Protein AF-A0AAX4P850-F1 (afdb_monomer)

InterPro domains:
  IPR021883 Protein LOW PSII ACCUMULATION 1-like [PF11998] (156-232)

Mean predicted aligned error: 17.25 Å

Sequence (412 aa):
MNLATSRPVRRVLGRAGRVSCRRARPAARKDGASADSASLANLDTMQPRERVVLGTELVQGGKAKEGVRVLEPLVGGDGGVKLSKEEAGAANYNLACAYSQLGQFDKAGDPLTRAVNDYGVKYSVMMKDADLEPFRMSVEFDDVANGLKGGISSDEQYAKLRVEAKSPFRTFRLFALSGLDAGAGIGLLIILSRLASAIKGGPGAPELGESLRNLGINATAVAVLTFFLVRDLRDQRSKLKEVEEEEDLGKLQVDLGGNRLAPMSRLRQQYRPVILLGDEAYLKKCIKAASSRKKELQAKGILLIPVQDKKGLNFKRTEALGETKGFNSPGAKSEDAIQGEQRWVVQPREIQEWMAWLEGQKEESQALRYSETAYVQVQLDGTVRSKGPGQPSWKDLLTLPDRETFRSKVTG

Structure (mmCIF, N/CA/C/O backbone):
data_AF-A0AAX4P850-F1
#
_entry.id   AF-A0AA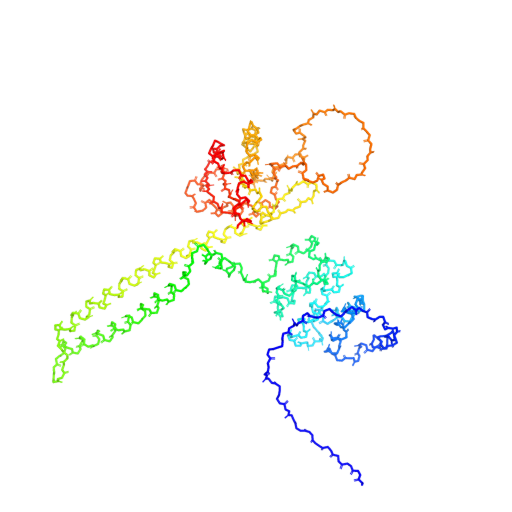X4P850-F1
#
loop_
_atom_site.group_PDB
_atom_site.id
_atom_site.type_symbol
_atom_site.label_atom_id
_atom_site.label_alt_id
_atom_site.label_comp_id
_atom_site.label_asym_id
_atom_site.label_entity_id
_atom_site.label_seq_id
_atom_site.pdbx_PDB_ins_code
_atom_site.Cartn_x
_atom_site.Cartn_y
_atom_site.Cartn_z
_atom_site.occupancy
_atom_site.B_iso_or_equiv
_atom_site.auth_seq_id
_atom_site.auth_comp_id
_atom_site.auth_asym_id
_atom_site.auth_atom_id
_atom_site.pdbx_PDB_model_num
ATOM 1 N N . MET A 1 1 ? 61.032 -18.221 40.222 1.00 29.95 1 MET A N 1
ATOM 2 C CA . MET A 1 1 ? 60.886 -16.813 40.642 1.00 29.95 1 MET A CA 1
ATOM 3 C C . MET A 1 1 ? 60.074 -16.068 39.589 1.00 29.95 1 MET A C 1
ATOM 5 O O . MET A 1 1 ? 60.454 -16.085 38.432 1.00 29.95 1 MET A O 1
ATOM 9 N N . ASN A 1 2 ? 58.922 -15.559 40.026 1.00 28.02 2 ASN A N 1
ATOM 10 C CA . ASN A 1 2 ? 58.067 -14.458 39.557 1.00 28.02 2 ASN A CA 1
ATOM 11 C C . ASN A 1 2 ? 58.275 -13.681 38.228 1.00 28.02 2 ASN A C 1
ATOM 13 O O . ASN A 1 2 ? 59.384 -13.272 37.908 1.00 28.02 2 ASN A O 1
ATOM 17 N N . LEU A 1 3 ? 57.095 -13.291 37.686 1.00 27.33 3 LEU A N 1
ATOM 18 C CA . LEU A 1 3 ? 56.713 -12.104 36.872 1.00 27.33 3 LEU A CA 1
ATOM 19 C C . LEU A 1 3 ? 57.111 -12.088 35.378 1.00 27.33 3 LEU A C 1
ATOM 21 O O . LEU A 1 3 ? 58.183 -12.538 35.022 1.00 27.33 3 LEU A O 1
ATOM 25 N N . ALA A 1 4 ? 56.381 -11.496 34.425 1.00 28.77 4 ALA A N 1
ATOM 26 C CA . ALA A 1 4 ? 54.989 -11.070 34.250 1.00 28.77 4 ALA A CA 1
ATOM 27 C C . ALA A 1 4 ? 54.840 -10.527 32.803 1.00 28.77 4 ALA A C 1
ATOM 29 O O . ALA A 1 4 ? 55.672 -9.761 32.338 1.00 28.77 4 ALA A O 1
ATOM 30 N N . THR A 1 5 ? 53.737 -10.899 32.145 1.00 30.22 5 THR A N 1
ATOM 31 C CA . THR A 1 5 ? 52.882 -10.079 31.250 1.00 30.22 5 THR A CA 1
ATOM 32 C C . THR A 1 5 ? 53.420 -9.403 29.975 1.00 30.22 5 THR A C 1
ATOM 34 O O . THR A 1 5 ? 54.146 -8.420 30.025 1.00 30.22 5 THR A O 1
ATOM 37 N N . SER A 1 6 ? 52.825 -9.782 28.834 1.00 25.94 6 SER A N 1
ATOM 38 C CA . SER A 1 6 ? 52.298 -8.861 27.807 1.00 25.94 6 SER A CA 1
ATOM 39 C C . SER A 1 6 ? 51.378 -9.635 26.845 1.00 25.94 6 SER A C 1
ATOM 41 O O . SER A 1 6 ? 51.786 -10.634 26.255 1.00 25.94 6 SER A O 1
ATOM 43 N N . ARG A 1 7 ? 50.112 -9.211 26.714 1.00 24.89 7 ARG A N 1
ATOM 44 C CA . ARG A 1 7 ? 49.162 -9.684 25.689 1.00 24.89 7 ARG A CA 1
ATOM 45 C C . ARG A 1 7 ? 49.118 -8.662 24.551 1.00 24.89 7 ARG A C 1
ATOM 47 O O . ARG A 1 7 ? 48.906 -7.488 24.852 1.00 24.89 7 ARG A O 1
ATOM 54 N N . PRO A 1 8 ? 49.143 -9.081 23.274 1.00 27.22 8 PRO A N 1
ATOM 55 C CA . PRO A 1 8 ? 48.676 -8.244 22.186 1.00 27.22 8 PRO A CA 1
ATOM 56 C C . PRO A 1 8 ? 47.279 -8.651 21.693 1.00 27.22 8 PRO A C 1
ATOM 58 O O . PRO A 1 8 ? 46.878 -9.816 21.662 1.00 27.22 8 PRO A O 1
ATOM 61 N N . VAL A 1 9 ? 46.569 -7.602 21.297 1.00 29.52 9 VAL A N 1
ATOM 62 C CA . VAL A 1 9 ? 45.294 -7.495 20.588 1.00 29.52 9 VAL A CA 1
ATOM 63 C C . VAL A 1 9 ? 45.102 -8.567 19.503 1.00 29.52 9 VAL A C 1
ATOM 65 O O . VAL A 1 9 ? 45.945 -8.730 18.621 1.00 29.52 9 VAL A O 1
ATOM 68 N N . ARG A 1 10 ? 43.935 -9.229 19.487 1.00 27.52 10 ARG A N 1
ATOM 69 C CA . ARG A 1 10 ? 43.435 -9.947 18.303 1.00 27.52 10 ARG A CA 1
ATOM 70 C C . ARG A 1 10 ? 42.038 -9.475 17.909 1.00 27.52 10 ARG A C 1
ATOM 72 O O . ARG A 1 10 ? 41.086 -9.580 18.674 1.00 27.52 10 ARG A O 1
ATOM 79 N N . ARG A 1 11 ? 41.994 -8.984 16.667 1.00 25.14 11 ARG A N 1
ATOM 80 C CA . ARG A 1 11 ? 40.852 -8.766 15.771 1.00 25.14 11 ARG A CA 1
ATOM 81 C C . ARG A 1 11 ? 39.645 -9.654 16.079 1.00 25.14 11 ARG A C 1
ATOM 83 O O . ARG A 1 11 ? 39.738 -10.876 15.994 1.00 25.14 11 ARG A O 1
ATOM 90 N N . VAL A 1 12 ? 38.495 -9.015 16.252 1.00 28.12 12 VAL A N 1
ATOM 91 C CA . VAL A 1 12 ? 37.182 -9.614 16.019 1.00 28.12 12 VAL A CA 1
ATOM 92 C C . VAL A 1 12 ? 36.590 -8.890 14.822 1.00 28.12 12 VAL A C 1
ATOM 94 O O . VAL A 1 12 ? 36.350 -7.695 14.906 1.00 28.12 12 VAL A O 1
ATOM 97 N N . LEU A 1 13 ? 36.399 -9.598 13.712 1.00 28.62 13 LEU A N 1
ATOM 98 C CA . LEU A 1 13 ? 35.350 -9.319 12.730 1.00 28.62 13 LEU A CA 1
ATOM 99 C C . LEU A 1 13 ? 35.256 -10.525 11.797 1.00 28.62 13 LEU A C 1
ATOM 101 O O . LEU A 1 13 ? 36.163 -10.803 11.016 1.00 28.62 13 LEU A O 1
ATOM 105 N N . GLY A 1 14 ? 34.157 -11.264 11.927 1.00 23.44 14 GLY A N 1
ATOM 106 C CA . GLY A 1 14 ? 33.853 -12.384 11.050 1.00 23.44 14 GLY A CA 1
ATOM 107 C C . GLY A 1 14 ? 32.933 -13.418 11.681 1.00 23.44 14 GLY A C 1
ATOM 108 O O . GLY A 1 14 ? 33.394 -14.502 12.012 1.00 23.44 14 GLY A O 1
ATOM 109 N N . ARG A 1 15 ? 31.640 -13.099 11.819 1.00 25.30 15 ARG A N 1
ATOM 110 C CA . ARG A 1 15 ? 30.514 -13.935 11.352 1.00 25.30 15 ARG A CA 1
ATOM 111 C C . ARG A 1 15 ? 29.198 -13.504 11.985 1.00 25.30 15 ARG A C 1
ATOM 113 O O . ARG A 1 15 ? 29.076 -13.377 13.196 1.00 25.30 15 ARG A O 1
ATOM 120 N N . ALA A 1 16 ? 28.209 -13.383 11.109 1.00 34.47 16 ALA A N 1
ATOM 121 C CA . ALA A 1 16 ? 26.790 -13.362 11.402 1.00 34.47 16 ALA A CA 1
ATOM 122 C C . ALA A 1 16 ? 26.405 -14.427 12.448 1.00 34.47 16 ALA A C 1
ATOM 124 O O . ALA A 1 16 ? 26.492 -15.629 12.190 1.00 34.47 16 ALA A O 1
ATOM 125 N N . GLY A 1 17 ? 25.967 -13.969 13.620 1.00 25.38 17 GLY A N 1
ATOM 126 C CA . GLY A 1 17 ? 25.393 -14.793 14.676 1.00 25.38 17 GLY A CA 1
ATOM 127 C C . GLY A 1 17 ? 23.874 -14.721 14.628 1.00 25.38 17 GLY A C 1
ATOM 128 O O . GLY A 1 17 ? 23.279 -13.680 14.882 1.00 25.38 17 GLY A O 1
ATOM 129 N N . ARG A 1 18 ? 23.251 -15.845 14.275 1.00 27.64 18 ARG A N 1
ATOM 130 C CA . ARG A 1 18 ? 21.813 -16.096 14.387 1.00 27.64 18 ARG A CA 1
ATOM 131 C C . ARG A 1 18 ? 21.351 -15.834 15.824 1.00 27.64 18 ARG A C 1
ATOM 133 O O . ARG A 1 18 ? 21.833 -16.498 16.737 1.00 27.64 18 ARG A O 1
ATOM 140 N N . VAL A 1 19 ? 20.351 -14.977 16.009 1.00 29.42 19 VAL A N 1
ATOM 141 C CA . VAL A 1 19 ? 19.518 -15.003 17.220 1.00 29.42 19 VAL A CA 1
ATOM 142 C C . VAL A 1 19 ? 18.624 -16.239 17.097 1.00 29.42 19 VAL A C 1
ATOM 144 O O . VAL A 1 19 ? 17.586 -16.227 16.440 1.00 29.42 19 VAL A O 1
ATOM 147 N N . SER A 1 20 ? 19.121 -17.364 17.609 1.00 27.33 20 SER A N 1
ATOM 148 C CA . SER A 1 20 ? 18.407 -18.636 17.652 1.00 27.33 20 SER A CA 1
ATOM 149 C C . SER A 1 20 ? 17.579 -18.700 18.927 1.00 27.33 20 SER A C 1
ATOM 151 O O . SER A 1 20 ? 18.133 -18.741 20.022 1.00 27.33 20 SER A O 1
ATOM 153 N N . CYS A 1 21 ? 16.262 -18.820 18.767 1.00 35.12 21 CYS A N 1
ATOM 154 C CA . CYS A 1 21 ? 15.368 -19.346 19.790 1.00 35.12 21 CYS A CA 1
ATOM 155 C C . CYS A 1 21 ? 15.898 -20.688 20.319 1.00 35.12 21 CYS A C 1
ATOM 157 O O . CYS A 1 21 ? 16.003 -21.659 19.567 1.00 35.12 21 CYS A O 1
ATOM 159 N N . ARG A 1 22 ? 16.168 -20.769 21.622 1.00 26.34 22 ARG A N 1
ATOM 160 C CA . ARG A 1 22 ? 16.018 -22.004 22.397 1.00 26.34 22 ARG A CA 1
ATOM 161 C C . ARG A 1 22 ? 15.378 -21.648 23.732 1.00 26.34 22 ARG A C 1
ATOM 163 O O . ARG A 1 22 ? 16.025 -21.090 24.606 1.00 26.34 22 ARG A O 1
ATOM 170 N N . ARG A 1 23 ? 14.098 -22.004 23.871 1.00 31.73 23 ARG A N 1
ATOM 171 C CA . ARG A 1 23 ? 13.430 -22.128 25.169 1.00 31.73 23 ARG A CA 1
ATOM 172 C C . ARG A 1 23 ? 14.154 -23.210 25.970 1.00 31.73 23 ARG A C 1
ATOM 174 O O . ARG A 1 23 ? 14.119 -24.375 25.579 1.00 31.73 23 ARG A O 1
ATOM 181 N N . ALA A 1 24 ? 14.759 -22.840 27.091 1.00 27.23 24 ALA A N 1
ATOM 182 C CA . ALA A 1 24 ? 14.956 -23.760 28.201 1.00 27.23 24 ALA A CA 1
ATOM 183 C C . ALA A 1 24 ? 13.794 -23.541 29.181 1.00 27.23 24 ALA A C 1
ATOM 185 O O . ALA A 1 24 ? 13.518 -22.411 29.574 1.00 27.23 24 ALA A O 1
ATOM 186 N N . ARG A 1 25 ? 13.078 -24.615 29.540 1.00 30.91 25 ARG A N 1
ATOM 187 C CA . ARG A 1 25 ? 12.146 -24.605 30.681 1.00 30.91 25 ARG A CA 1
ATOM 188 C C . ARG A 1 25 ? 12.918 -24.198 31.947 1.00 30.91 25 ARG A C 1
ATOM 190 O O . ARG A 1 25 ? 14.066 -24.626 32.081 1.00 30.91 25 ARG A O 1
ATOM 197 N N . PRO A 1 26 ? 12.323 -23.446 32.888 1.00 35.62 26 PRO A N 1
ATOM 198 C CA . PRO A 1 26 ? 13.034 -23.055 34.091 1.00 35.62 26 PRO A CA 1
ATOM 199 C C . PRO A 1 26 ? 13.189 -24.276 35.001 1.00 35.62 26 PRO A C 1
ATOM 201 O O . PRO A 1 26 ? 12.217 -24.801 35.542 1.00 35.62 26 PRO A O 1
ATOM 204 N N . ALA A 1 27 ? 14.429 -24.730 35.178 1.00 29.36 27 ALA A N 1
ATOM 205 C CA . ALA A 1 27 ? 14.802 -25.416 36.402 1.00 29.36 27 ALA A CA 1
ATOM 206 C C . ALA A 1 27 ? 14.870 -24.342 37.493 1.00 29.36 27 ALA A C 1
ATOM 208 O O . ALA A 1 27 ? 15.622 -23.376 37.366 1.00 29.36 27 ALA A O 1
ATOM 209 N N . ALA A 1 28 ? 14.052 -24.481 38.534 1.00 39.22 28 ALA A N 1
ATOM 210 C CA . ALA A 1 28 ? 14.063 -23.590 39.683 1.00 39.22 28 ALA A CA 1
ATOM 211 C C . ALA A 1 28 ? 15.449 -23.619 40.356 1.00 39.22 28 ALA A C 1
ATOM 213 O O . ALA A 1 28 ? 15.757 -24.534 41.116 1.00 39.22 28 ALA A O 1
ATOM 214 N N . ARG A 1 29 ? 16.294 -22.621 40.070 1.00 34.19 29 ARG A N 1
ATOM 215 C CA . ARG A 1 29 ? 17.498 -22.322 40.854 1.00 34.19 29 ARG A CA 1
ATOM 216 C C . ARG A 1 29 ? 17.131 -21.280 41.904 1.00 34.19 29 ARG A C 1
ATOM 218 O O . ARG A 1 29 ? 16.816 -20.144 41.569 1.00 34.19 29 ARG A O 1
ATOM 225 N N . LYS A 1 30 ? 17.164 -21.686 43.174 1.00 39.75 30 LYS A N 1
ATOM 226 C CA . LYS A 1 30 ? 16.876 -20.844 44.346 1.00 39.75 30 LYS A CA 1
ATOM 227 C C . LYS A 1 30 ? 18.068 -19.985 44.810 1.00 39.75 30 LYS A C 1
ATOM 229 O O . LYS A 1 30 ? 17.925 -19.263 45.787 1.00 39.75 30 LYS A O 1
ATOM 234 N N . ASP A 1 31 ? 19.188 -19.981 44.086 1.00 39.38 31 ASP A N 1
ATOM 235 C CA . ASP A 1 31 ? 20.448 -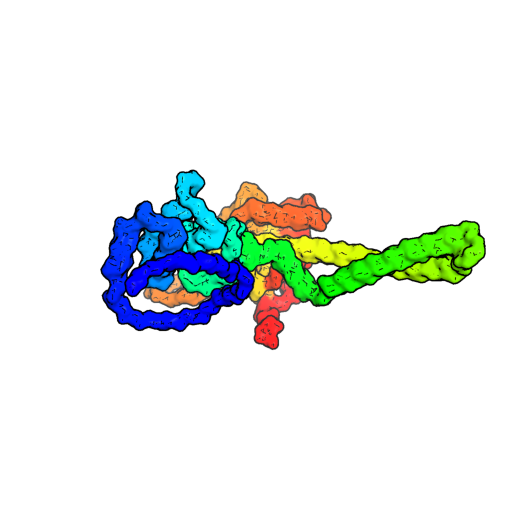19.395 44.578 1.00 39.38 31 ASP A CA 1
ATOM 236 C C . ASP A 1 31 ? 20.763 -17.976 44.046 1.00 39.38 31 ASP A C 1
ATOM 238 O O . ASP A 1 31 ? 21.817 -17.424 44.347 1.00 39.38 31 ASP A O 1
ATOM 242 N N . GLY A 1 32 ? 19.874 -17.352 43.260 1.00 44.59 32 GLY A N 1
ATOM 243 C CA . GLY A 1 32 ? 20.149 -16.066 42.585 1.00 44.59 32 GLY A CA 1
ATOM 244 C C . GLY A 1 32 ? 19.850 -14.790 43.388 1.00 44.59 32 GLY A C 1
ATOM 245 O O . GLY A 1 32 ? 20.360 -13.723 43.063 1.00 44.59 32 GLY A O 1
ATOM 246 N N . ALA A 1 33 ? 19.052 -14.870 44.458 1.00 48.62 33 ALA A N 1
ATOM 247 C CA . ALA A 1 33 ? 18.532 -13.673 45.133 1.00 48.62 33 ALA A CA 1
ATOM 248 C C . ALA A 1 33 ? 19.620 -12.791 45.781 1.00 48.62 33 ALA A C 1
ATOM 250 O O . ALA A 1 33 ? 19.453 -11.578 45.846 1.00 48.62 33 ALA A O 1
ATOM 251 N N . SER A 1 34 ? 20.736 -13.385 46.223 1.00 55.50 34 SER A N 1
ATOM 252 C CA . SER A 1 34 ? 21.831 -12.672 46.900 1.00 55.50 34 SER A CA 1
ATOM 253 C C . SER A 1 34 ? 22.760 -11.909 45.949 1.00 55.50 34 SER A C 1
ATOM 255 O O . SER A 1 34 ? 23.352 -10.909 46.358 1.00 55.50 34 SER A O 1
ATOM 257 N N . ALA A 1 35 ? 22.942 -12.388 44.716 1.00 59.53 35 ALA A N 1
ATOM 258 C CA . ALA A 1 35 ? 23.846 -11.767 43.747 1.00 59.53 35 ALA A CA 1
ATOM 259 C C . ALA A 1 35 ? 23.175 -10.562 43.073 1.00 59.53 35 ALA A C 1
ATOM 261 O O . ALA A 1 35 ? 23.774 -9.489 42.969 1.00 59.53 35 ALA A O 1
ATOM 262 N N . ASP A 1 36 ? 21.894 -10.706 42.729 1.00 64.75 36 ASP A N 1
ATOM 263 C CA . ASP A 1 36 ? 21.111 -9.649 42.091 1.00 64.75 36 ASP A CA 1
ATOM 264 C C . ASP A 1 36 ? 20.945 -8.446 43.031 1.00 64.75 36 ASP A C 1
ATOM 266 O O . ASP A 1 36 ? 21.170 -7.308 42.623 1.00 64.75 36 ASP A O 1
ATOM 270 N N . SER A 1 37 ? 20.686 -8.672 44.326 1.00 66.31 37 SER A N 1
ATOM 271 C CA . SER A 1 37 ? 20.587 -7.593 45.320 1.00 66.31 37 SER A CA 1
ATOM 272 C C . SER A 1 37 ? 21.892 -6.811 45.509 1.00 66.31 37 SER A C 1
ATOM 274 O O . SER A 1 37 ? 21.857 -5.595 45.689 1.00 66.31 37 SER A O 1
ATOM 276 N N . ALA A 1 38 ? 23.046 -7.486 45.445 1.00 67.12 38 ALA A N 1
ATOM 277 C CA . ALA A 1 38 ? 24.359 -6.844 45.553 1.00 67.12 38 ALA A CA 1
ATOM 278 C C . ALA A 1 38 ? 24.724 -6.056 44.280 1.00 67.12 38 ALA A C 1
ATOM 280 O O . ALA A 1 38 ? 25.358 -5.002 44.363 1.00 67.12 38 ALA A O 1
ATOM 281 N N . SER A 1 39 ? 24.293 -6.542 43.110 1.00 72.56 39 SER A N 1
ATOM 282 C CA . SER A 1 39 ? 24.472 -5.855 41.826 1.00 72.56 39 SER A CA 1
ATOM 283 C C . SER A 1 39 ? 23.597 -4.596 41.714 1.00 72.56 39 SER A C 1
ATOM 285 O O . SER A 1 39 ? 24.084 -3.535 41.331 1.00 72.56 39 SER A O 1
ATOM 287 N N . LEU A 1 40 ? 22.338 -4.667 42.166 1.00 76.25 40 LEU A N 1
ATOM 288 C CA . LEU A 1 40 ? 21.396 -3.543 42.194 1.00 76.25 40 LEU A CA 1
ATOM 289 C C . LEU A 1 40 ? 21.793 -2.445 43.195 1.00 76.25 40 LEU A C 1
ATOM 291 O O . LEU A 1 40 ? 21.393 -1.294 43.030 1.00 76.25 40 LEU A O 1
ATOM 295 N N . ALA A 1 41 ? 22.574 -2.784 44.225 1.00 77.12 41 ALA A N 1
ATOM 296 C CA . ALA A 1 41 ? 23.100 -1.826 45.197 1.00 77.12 41 ALA A CA 1
ATOM 297 C C . ALA A 1 41 ? 24.290 -1.000 44.666 1.00 77.12 41 ALA A C 1
ATOM 299 O O . ALA A 1 41 ? 24.596 0.041 45.237 1.00 77.12 41 ALA A O 1
ATOM 300 N N . ASN A 1 42 ? 24.940 -1.432 43.576 1.00 79.50 42 ASN A N 1
ATOM 301 C CA . ASN A 1 42 ? 26.153 -0.812 43.023 1.00 79.50 42 ASN A CA 1
ATOM 302 C C . ASN A 1 42 ? 25.955 -0.224 41.611 1.00 79.50 42 ASN A C 1
ATOM 304 O O . ASN A 1 42 ? 26.913 -0.078 40.856 1.00 79.50 42 ASN A O 1
ATOM 308 N N . LEU A 1 43 ? 24.725 0.128 41.226 1.00 79.56 43 LEU A N 1
ATOM 309 C CA . LEU A 1 43 ? 24.423 0.599 39.864 1.00 79.56 43 LEU A CA 1
ATOM 310 C C . LEU A 1 43 ? 25.182 1.874 39.460 1.00 79.56 43 LEU A C 1
ATOM 312 O O . LEU A 1 43 ? 25.492 2.041 38.281 1.00 79.56 43 LEU A O 1
ATOM 316 N N . ASP A 1 44 ? 25.501 2.744 40.419 1.00 74.62 44 ASP A N 1
ATOM 317 C CA . ASP A 1 44 ? 26.169 4.028 40.163 1.00 74.62 44 ASP A CA 1
ATOM 318 C C . ASP A 1 44 ? 27.663 3.879 39.837 1.00 74.62 44 ASP A C 1
ATOM 320 O O . ASP A 1 44 ? 28.257 4.771 39.232 1.00 74.62 44 ASP A O 1
ATOM 324 N N . THR A 1 45 ? 28.280 2.750 40.202 1.00 79.88 45 THR A N 1
ATOM 325 C CA . THR A 1 45 ? 29.699 2.460 39.928 1.00 79.88 45 THR A CA 1
ATOM 326 C C . THR A 1 45 ? 29.900 1.545 38.718 1.00 79.88 45 THR A C 1
ATOM 328 O O . THR A 1 45 ? 31.028 1.394 38.243 1.00 79.88 45 THR A O 1
ATOM 331 N N . MET A 1 46 ? 28.820 0.959 38.188 1.00 83.31 46 MET A N 1
ATOM 332 C CA . MET A 1 46 ? 28.855 0.061 37.032 1.00 83.31 46 MET A CA 1
ATOM 333 C C . MET A 1 46 ? 29.005 0.806 35.711 1.00 83.31 46 MET A C 1
ATOM 335 O O . MET A 1 46 ? 28.415 1.866 35.486 1.00 83.31 46 MET A O 1
ATOM 339 N N . GLN A 1 47 ? 29.732 0.188 34.778 1.00 86.06 47 GLN A N 1
ATOM 340 C CA . GLN A 1 47 ? 29.826 0.724 33.427 1.00 86.06 47 GLN A CA 1
ATOM 341 C C . GLN A 1 47 ? 28.465 0.639 32.713 1.00 86.06 47 GLN A C 1
ATOM 343 O O . GLN A 1 47 ? 27.725 -0.331 32.899 1.00 86.06 47 GLN A O 1
ATOM 348 N N . PRO A 1 48 ? 28.135 1.594 31.826 1.00 85.12 48 PRO A N 1
ATOM 349 C CA . PRO A 1 48 ? 26.871 1.602 31.085 1.00 85.12 48 PRO A CA 1
ATOM 350 C C . PRO A 1 48 ? 26.536 0.278 30.398 1.00 85.12 48 PRO A C 1
ATOM 352 O O . PRO A 1 48 ? 25.418 -0.219 30.496 1.00 85.12 48 PRO A O 1
ATOM 355 N N . ARG A 1 49 ? 27.536 -0.335 29.760 1.00 86.56 49 ARG A N 1
ATOM 356 C CA . ARG A 1 49 ? 27.415 -1.636 29.101 1.00 86.56 49 ARG A CA 1
ATOM 357 C C . ARG A 1 49 ? 27.005 -2.748 30.064 1.00 86.56 49 ARG A C 1
ATOM 359 O O . ARG A 1 49 ? 26.156 -3.566 29.727 1.00 86.56 49 ARG A O 1
ATOM 366 N N . GLU A 1 50 ? 27.602 -2.780 31.251 1.00 89.25 50 GLU A N 1
ATOM 367 C CA . GLU A 1 50 ? 27.309 -3.787 32.278 1.00 89.25 50 GLU A CA 1
ATOM 368 C C . GLU A 1 50 ? 25.879 -3.629 32.789 1.00 89.25 50 GLU A C 1
ATOM 370 O O . GLU A 1 50 ? 25.172 -4.618 32.951 1.00 89.25 50 GLU A O 1
ATOM 375 N N . ARG A 1 51 ? 25.410 -2.385 32.927 1.00 91.00 51 ARG A N 1
ATOM 376 C CA . ARG A 1 51 ? 24.018 -2.094 33.278 1.00 91.00 51 ARG A CA 1
ATOM 377 C C . ARG A 1 51 ? 23.035 -2.549 32.196 1.00 91.00 51 ARG A C 1
ATOM 379 O O . ARG A 1 51 ? 21.993 -3.100 32.536 1.00 91.00 51 ARG A O 1
ATOM 386 N N . VAL A 1 52 ? 23.354 -2.377 30.908 1.00 91.62 52 VAL A N 1
ATOM 387 C CA . VAL A 1 52 ? 22.510 -2.896 29.810 1.00 91.62 52 VAL A CA 1
ATOM 388 C C . VAL A 1 52 ? 22.411 -4.421 29.868 1.00 91.62 52 VAL A C 1
ATOM 390 O O . VAL A 1 52 ? 21.316 -4.968 29.731 1.00 91.62 52 VAL A O 1
ATOM 393 N N . VAL A 1 53 ? 23.531 -5.114 30.097 1.00 93.50 53 VAL A N 1
ATOM 394 C CA . VAL A 1 53 ? 23.552 -6.581 30.222 1.00 93.50 53 VAL A CA 1
ATOM 395 C C . VAL A 1 53 ? 22.743 -7.033 31.438 1.00 93.50 53 VAL A C 1
ATOM 397 O O . VAL A 1 53 ? 21.836 -7.844 31.278 1.00 93.50 53 VAL A O 1
ATOM 400 N N . LEU A 1 54 ? 22.987 -6.444 32.612 1.00 93.12 54 LEU A N 1
ATOM 401 C CA . LEU A 1 54 ? 22.249 -6.749 33.840 1.00 93.12 54 LEU A CA 1
ATOM 402 C C . LEU A 1 54 ? 20.742 -6.530 33.660 1.00 93.12 54 LEU A C 1
ATOM 404 O O . LEU A 1 54 ? 19.939 -7.404 33.968 1.00 93.12 54 LEU A O 1
ATOM 408 N N . GLY A 1 55 ? 20.346 -5.380 33.109 1.00 92.56 55 GLY A N 1
ATOM 409 C CA . GLY A 1 55 ? 18.945 -5.085 32.827 1.00 92.56 55 GLY A CA 1
ATOM 410 C C . GLY A 1 55 ? 18.315 -6.100 31.872 1.00 92.56 55 GLY A C 1
ATOM 411 O O . GLY A 1 55 ? 17.193 -6.541 32.095 1.00 92.56 55 GLY A O 1
ATOM 412 N N . THR A 1 56 ? 19.054 -6.532 30.848 1.00 92.56 56 THR A N 1
ATOM 413 C CA . THR A 1 56 ? 18.604 -7.567 29.904 1.00 92.56 56 THR A CA 1
ATOM 414 C C . THR A 1 56 ? 18.374 -8.909 30.600 1.00 92.56 56 THR A C 1
ATOM 416 O O . THR A 1 56 ? 17.334 -9.534 30.395 1.00 92.56 56 THR A O 1
ATOM 419 N N . GLU A 1 57 ? 19.312 -9.341 31.443 1.00 93.56 57 GLU A N 1
ATOM 420 C CA . GLU A 1 57 ? 19.208 -10.596 32.197 1.00 93.56 57 GLU A CA 1
ATOM 421 C C . GLU A 1 57 ? 18.028 -10.575 33.176 1.00 93.56 57 GLU A C 1
ATOM 423 O O . GLU A 1 57 ? 17.283 -11.552 33.264 1.00 93.56 57 GLU A O 1
ATOM 428 N N . LEU A 1 58 ? 17.797 -9.446 33.852 1.00 93.25 58 LEU A N 1
ATOM 429 C CA . LEU A 1 58 ? 16.662 -9.268 34.760 1.00 93.25 58 LEU A CA 1
ATOM 430 C C . LEU A 1 58 ? 15.318 -9.378 34.028 1.00 93.25 58 LEU A C 1
ATOM 432 O O . LEU A 1 58 ? 14.417 -10.067 34.509 1.00 93.25 58 LEU A O 1
ATOM 436 N N . VAL A 1 59 ? 15.182 -8.751 32.854 1.00 92.75 59 VAL A N 1
ATOM 437 C CA . VAL A 1 59 ? 13.951 -8.818 32.043 1.00 92.75 59 VAL A CA 1
ATOM 438 C C . VAL A 1 59 ? 13.703 -10.239 31.534 1.00 92.75 59 VAL A C 1
ATOM 440 O O . VAL A 1 59 ? 12.605 -10.768 31.703 1.00 92.75 59 VAL A O 1
ATOM 443 N N . GLN A 1 60 ? 14.731 -10.906 31.004 1.00 90.00 60 GLN A N 1
ATOM 444 C CA . GLN A 1 60 ? 14.626 -12.302 30.554 1.00 90.00 60 GLN A CA 1
ATOM 445 C C . GLN A 1 60 ? 14.346 -13.275 31.709 1.00 90.00 60 GLN A C 1
ATOM 447 O O . GLN A 1 60 ? 13.691 -14.301 31.522 1.00 90.00 60 GLN A O 1
ATOM 452 N N . GLY A 1 61 ? 14.819 -12.951 32.913 1.00 88.56 61 GLY A N 1
ATOM 453 C CA . GLY A 1 61 ? 14.542 -13.684 34.146 1.00 88.56 61 GLY A CA 1
ATOM 454 C C . GLY A 1 61 ? 13.149 -13.435 34.737 1.00 88.56 61 GLY A C 1
ATOM 455 O O . GLY A 1 61 ? 12.847 -13.981 35.797 1.00 88.56 61 GLY A O 1
ATOM 456 N N . GLY A 1 62 ? 12.307 -12.614 34.095 1.00 87.62 62 GLY A N 1
ATOM 457 C CA . GLY A 1 62 ? 10.960 -12.269 34.565 1.00 87.62 62 GLY A CA 1
ATOM 458 C C . GLY A 1 62 ? 10.930 -11.233 35.695 1.00 87.62 62 GLY A C 1
ATOM 459 O O . GLY A 1 62 ? 9.879 -10.981 36.285 1.00 87.62 62 GLY A O 1
ATOM 460 N N . LYS A 1 63 ? 12.065 -10.600 36.010 1.00 92.81 63 LYS A N 1
ATOM 461 C CA . LYS A 1 63 ? 12.184 -9.538 37.018 1.00 92.81 63 LYS A CA 1
ATOM 462 C C . LYS A 1 63 ? 12.019 -8.158 36.384 1.00 92.81 63 LYS A C 1
ATOM 464 O O . LYS A 1 63 ? 12.849 -7.266 36.556 1.00 92.81 63 LYS A O 1
ATOM 469 N N . ALA A 1 64 ? 10.914 -7.966 35.666 1.00 92.69 64 ALA A N 1
ATOM 470 C CA . ALA A 1 64 ? 10.652 -6.770 34.865 1.00 92.69 64 ALA A CA 1
ATOM 471 C C . ALA A 1 64 ? 10.812 -5.450 35.645 1.00 92.69 64 ALA A C 1
ATOM 473 O O . ALA A 1 64 ? 11.407 -4.504 35.140 1.00 92.69 64 ALA A O 1
ATOM 474 N N . LYS A 1 65 ? 10.351 -5.396 36.906 1.00 95.00 65 LYS A N 1
ATOM 475 C CA . LYS A 1 65 ? 10.470 -4.195 37.761 1.00 95.00 65 LYS A CA 1
ATOM 476 C C . LYS A 1 65 ? 11.923 -3.799 38.028 1.00 95.00 65 LYS A C 1
ATOM 478 O O . LYS A 1 65 ? 12.252 -2.617 38.011 1.00 95.00 65 LYS A O 1
ATOM 483 N N . GLU A 1 66 ? 12.783 -4.782 38.286 1.00 93.44 66 GLU A N 1
ATOM 484 C CA . GLU A 1 66 ? 14.214 -4.552 38.506 1.00 93.44 66 GLU A CA 1
ATOM 485 C C . GLU A 1 66 ? 14.891 -4.159 37.187 1.00 93.44 66 GLU A C 1
ATOM 487 O O . GLU A 1 66 ? 15.679 -3.218 37.162 1.00 93.44 66 GLU A O 1
ATOM 492 N N . GLY A 1 67 ? 14.501 -4.798 36.078 1.00 93.25 67 GLY A N 1
ATOM 493 C CA . GLY A 1 67 ? 14.952 -4.442 34.731 1.00 93.25 67 GLY A CA 1
ATOM 494 C C . GLY A 1 67 ? 14.664 -2.983 34.361 1.00 93.25 67 GLY A C 1
ATOM 495 O O . GLY A 1 67 ? 15.578 -2.278 33.936 1.00 93.25 67 GLY A O 1
ATOM 496 N N . VAL A 1 68 ? 13.436 -2.496 34.593 1.00 94.00 68 VAL A N 1
ATOM 497 C CA . VAL A 1 68 ? 13.066 -1.081 34.373 1.00 94.00 68 VAL A CA 1
ATOM 498 C C . VAL A 1 68 ? 13.969 -0.151 35.181 1.00 94.00 68 VAL A C 1
ATOM 500 O O . VAL A 1 68 ? 14.542 0.778 34.616 1.00 94.00 68 VAL A O 1
ATOM 503 N N . ARG A 1 69 ? 14.177 -0.437 36.475 1.00 92.12 69 ARG A N 1
ATOM 504 C CA . ARG A 1 69 ? 15.028 0.381 37.359 1.00 92.12 69 ARG A CA 1
ATOM 505 C C . ARG A 1 69 ? 16.461 0.523 36.833 1.00 92.12 69 ARG A C 1
ATOM 507 O O . ARG A 1 69 ? 17.086 1.562 37.035 1.00 92.12 69 ARG A O 1
ATOM 514 N N . VAL A 1 70 ? 16.989 -0.512 36.179 1.00 91.25 70 VAL A N 1
ATOM 515 C CA . VAL A 1 70 ? 18.347 -0.505 35.619 1.00 91.25 70 VAL A CA 1
ATOM 516 C C . VAL A 1 70 ? 18.405 0.204 34.263 1.00 91.25 70 VAL A C 1
ATOM 518 O O . VAL A 1 70 ? 19.339 0.981 34.034 1.00 91.25 70 VAL A O 1
ATOM 521 N N . LEU A 1 71 ? 17.431 -0.062 33.383 1.00 92.31 71 LEU A N 1
ATOM 522 C CA . LEU A 1 71 ? 17.438 0.338 31.971 1.00 92.31 71 LEU A CA 1
ATOM 523 C C . LEU A 1 71 ? 16.861 1.734 31.708 1.00 92.31 71 LEU A C 1
ATOM 525 O O . LEU A 1 71 ? 17.383 2.439 30.850 1.00 92.31 71 LEU A O 1
ATOM 529 N N . GLU A 1 72 ? 15.818 2.157 32.424 1.00 91.12 72 GLU A N 1
ATOM 530 C CA . GLU A 1 72 ? 15.148 3.446 32.189 1.00 91.12 72 GLU A CA 1
ATOM 531 C C . GLU A 1 72 ? 16.113 4.650 32.256 1.00 91.12 72 GLU A C 1
ATOM 533 O O . GLU A 1 72 ? 16.120 5.452 31.314 1.00 91.12 72 GLU A O 1
ATOM 538 N N . PRO A 1 73 ? 17.027 4.746 33.247 1.00 89.00 73 PRO A N 1
ATOM 539 C CA . PRO A 1 73 ? 17.985 5.851 33.310 1.00 89.00 73 PRO A CA 1
ATOM 540 C C . PRO A 1 73 ? 19.017 5.853 32.172 1.00 89.00 73 PRO A C 1
ATOM 542 O O . PRO A 1 73 ? 19.707 6.847 31.976 1.00 89.00 73 PRO A O 1
ATOM 545 N N . LEU A 1 74 ? 19.170 4.739 31.445 1.00 87.00 74 LEU A N 1
ATOM 546 C CA . LEU A 1 74 ? 20.094 4.631 30.310 1.00 87.00 74 LEU A CA 1
ATOM 547 C C . LEU A 1 74 ? 19.467 5.109 28.994 1.00 87.00 74 LEU A C 1
ATOM 549 O O . LEU A 1 74 ? 20.176 5.307 28.011 1.00 87.00 74 LEU A O 1
ATOM 553 N N . VAL A 1 75 ? 18.140 5.235 28.967 1.00 83.50 75 VAL A N 1
ATOM 554 C CA . VAL A 1 75 ? 17.340 5.421 27.755 1.00 83.50 75 VAL A CA 1
ATOM 555 C C . VAL A 1 75 ? 16.658 6.800 27.734 1.00 83.50 75 VAL A C 1
ATOM 557 O O . VAL A 1 75 ? 16.346 7.308 26.658 1.00 83.50 75 VAL A O 1
ATOM 560 N N . GLY A 1 76 ? 16.435 7.444 28.883 1.00 60.94 76 GLY A N 1
ATOM 561 C CA . GLY A 1 76 ? 15.772 8.751 28.986 1.00 60.94 76 GLY A CA 1
ATOM 562 C C . GLY A 1 76 ? 16.718 9.961 28.969 1.00 60.94 76 GLY A C 1
ATOM 563 O O . GLY A 1 76 ? 17.176 10.383 30.022 1.00 60.94 76 GLY A O 1
ATOM 564 N N . GLY A 1 77 ? 16.919 10.573 27.799 1.00 54.88 77 GLY A N 1
ATOM 565 C CA . GLY A 1 77 ? 17.289 11.992 27.679 1.00 54.88 77 GLY A CA 1
ATOM 566 C C . GLY A 1 77 ? 18.781 12.331 27.550 1.00 54.88 77 GLY A C 1
ATOM 567 O O . GLY A 1 77 ? 19.641 11.814 28.260 1.00 54.88 77 GLY A O 1
ATOM 568 N N . ASP A 1 78 ? 19.060 13.245 26.621 1.00 50.56 78 ASP A N 1
ATOM 569 C CA . ASP A 1 78 ? 20.365 13.814 26.284 1.00 50.56 78 ASP A CA 1
ATOM 570 C C . ASP A 1 78 ? 21.105 14.366 27.517 1.00 50.56 78 ASP A C 1
ATOM 572 O O . ASP A 1 78 ? 20.737 15.417 28.039 1.00 50.56 78 ASP A O 1
ATOM 576 N N . GLY A 1 79 ? 22.174 13.701 27.982 1.00 50.91 79 GLY A N 1
ATOM 577 C CA . GLY A 1 79 ? 23.055 14.340 28.972 1.00 50.91 79 GLY A CA 1
ATOM 578 C C . GLY A 1 79 ? 23.935 13.515 29.911 1.00 50.91 79 GLY A C 1
ATOM 579 O O . GLY A 1 79 ? 24.473 14.120 30.832 1.00 50.91 79 GLY A O 1
ATOM 580 N N . GLY A 1 80 ? 24.152 12.202 29.748 1.00 52.91 80 GLY A N 1
ATOM 581 C CA . GLY A 1 80 ? 25.039 11.518 30.713 1.00 52.91 80 GLY A CA 1
ATOM 582 C C . GLY A 1 80 ? 25.774 10.265 30.260 1.00 52.91 80 GLY A C 1
ATOM 583 O O . GLY A 1 80 ? 26.948 10.101 30.583 1.00 52.91 80 GLY A O 1
ATOM 584 N N . VAL A 1 81 ? 25.130 9.377 29.504 1.00 66.25 81 VAL A N 1
ATOM 585 C CA . VAL A 1 81 ? 25.688 8.044 29.245 1.00 66.25 81 VAL A CA 1
ATOM 586 C C . VAL A 1 81 ? 25.785 7.773 27.747 1.00 66.25 81 VAL A C 1
ATOM 588 O O . VAL A 1 81 ? 24.782 7.616 27.058 1.00 66.25 81 VAL A O 1
ATOM 591 N N . LYS A 1 82 ? 27.016 7.708 27.226 1.00 74.50 82 LYS A N 1
ATOM 592 C CA . LYS A 1 82 ? 27.271 7.418 25.810 1.00 74.50 82 LYS A CA 1
ATOM 593 C C . LYS A 1 82 ? 27.228 5.909 25.565 1.00 74.50 82 LYS A C 1
ATOM 595 O O . LYS A 1 82 ? 28.231 5.224 25.747 1.00 74.50 82 LYS A O 1
ATOM 600 N N . LEU A 1 83 ? 26.070 5.408 25.147 1.00 83.06 83 LEU A N 1
ATOM 601 C CA . LEU A 1 83 ? 25.910 4.037 24.663 1.00 83.06 83 LEU A CA 1
ATOM 602 C C . LEU A 1 83 ? 26.298 3.931 23.184 1.00 83.06 83 LEU A C 1
ATOM 604 O O . LEU A 1 83 ? 26.089 4.858 22.396 1.00 83.06 83 LEU A O 1
ATOM 608 N N . SER A 1 84 ? 26.840 2.783 22.786 1.00 86.81 84 SER A N 1
ATOM 609 C CA . SER A 1 84 ? 26.925 2.427 21.369 1.00 86.81 84 SER A CA 1
ATOM 610 C C . SER A 1 84 ? 25.527 2.213 20.778 1.00 86.81 84 SER A C 1
ATOM 612 O O . SER A 1 84 ? 24.558 1.971 21.497 1.00 86.81 84 SER A O 1
ATOM 614 N N . LYS A 1 85 ? 25.416 2.253 19.444 1.00 83.56 85 LYS A N 1
ATOM 615 C CA . LYS A 1 85 ? 24.146 2.013 18.738 1.00 83.56 85 LYS A CA 1
ATOM 616 C C . LYS A 1 85 ? 23.511 0.668 19.122 1.00 83.56 85 LYS A C 1
ATOM 618 O O . LYS A 1 85 ? 22.298 0.585 19.276 1.00 83.56 85 LYS A O 1
ATOM 623 N N . GLU A 1 86 ? 24.333 -0.367 19.294 1.00 83.88 86 GLU A N 1
ATOM 624 C CA . GLU A 1 86 ? 23.882 -1.709 19.677 1.00 83.88 86 GLU A CA 1
ATOM 625 C C . GLU A 1 86 ? 23.386 -1.752 21.128 1.00 83.88 86 GLU A C 1
ATOM 627 O O . GLU A 1 86 ? 22.318 -2.299 21.395 1.00 83.88 86 GLU A O 1
ATOM 632 N N . GLU A 1 87 ? 24.118 -1.133 22.058 1.00 89.25 87 GLU A N 1
ATOM 633 C CA . GLU A 1 87 ? 23.731 -1.065 23.473 1.00 89.25 87 GLU A CA 1
ATOM 634 C C . GLU A 1 87 ? 22.469 -0.225 23.674 1.00 89.25 87 GLU A C 1
ATOM 636 O O . GLU A 1 87 ? 21.586 -0.624 24.428 1.00 89.25 87 GLU A O 1
ATOM 641 N N . ALA A 1 88 ? 22.349 0.901 22.968 1.00 89.31 88 ALA A N 1
ATOM 642 C CA . ALA A 1 88 ? 21.155 1.735 22.992 1.00 89.31 88 ALA A CA 1
ATOM 643 C C . ALA A 1 88 ? 19.943 0.986 22.420 1.00 89.31 88 ALA A C 1
ATOM 645 O O . ALA A 1 88 ? 18.865 1.033 23.012 1.00 89.31 88 ALA A O 1
ATOM 646 N N . GLY A 1 89 ? 20.127 0.242 21.323 1.00 88.88 89 GLY A N 1
ATOM 647 C CA . GLY A 1 89 ? 19.087 -0.613 20.754 1.00 88.88 89 GLY A CA 1
ATOM 648 C C . GLY A 1 89 ? 18.631 -1.704 21.721 1.00 88.88 89 GLY A C 1
ATOM 649 O O . GLY A 1 89 ? 17.431 -1.861 21.936 1.00 88.88 89 GLY A O 1
ATOM 650 N N . ALA A 1 90 ? 19.572 -2.407 22.356 1.00 91.06 90 ALA A N 1
ATOM 651 C CA . ALA A 1 90 ? 19.267 -3.433 23.351 1.00 91.06 90 ALA A CA 1
ATOM 652 C C . ALA A 1 90 ? 18.567 -2.849 24.589 1.00 91.06 90 ALA A C 1
ATOM 654 O O . ALA A 1 90 ? 17.558 -3.392 25.032 1.00 91.06 90 ALA A O 1
ATOM 655 N N . ALA A 1 91 ? 19.055 -1.724 25.117 1.00 93.75 91 ALA A N 1
ATOM 656 C CA . ALA A 1 91 ? 18.477 -1.075 26.289 1.00 93.75 91 ALA A CA 1
ATOM 657 C C . ALA A 1 91 ? 17.037 -0.611 26.034 1.00 93.75 91 ALA A C 1
ATOM 659 O O . ALA A 1 91 ? 16.148 -0.924 26.820 1.00 93.75 91 ALA A O 1
ATOM 660 N N . ASN A 1 92 ? 16.795 0.075 24.912 1.00 93.69 92 ASN A N 1
ATOM 661 C CA . ASN A 1 92 ? 15.461 0.537 24.523 1.00 93.69 92 ASN A CA 1
ATOM 662 C C . ASN A 1 92 ? 14.495 -0.636 24.283 1.00 93.69 92 ASN A C 1
ATOM 664 O O . ASN A 1 92 ? 13.363 -0.612 24.765 1.00 93.69 92 ASN A O 1
ATOM 668 N N . TYR A 1 93 ? 14.943 -1.680 23.577 1.00 94.44 93 TYR A N 1
ATOM 669 C CA . TYR A 1 93 ? 14.107 -2.843 23.271 1.00 94.44 93 TYR A CA 1
ATOM 670 C C . TYR A 1 93 ? 13.730 -3.633 24.529 1.00 94.44 93 TYR A C 1
ATOM 672 O O . TYR A 1 93 ? 12.559 -3.943 24.746 1.00 94.44 93 TYR A O 1
ATOM 680 N N . ASN A 1 94 ? 14.707 -3.921 25.392 1.00 95.88 94 ASN A N 1
ATOM 681 C CA . ASN A 1 94 ? 14.464 -4.675 26.621 1.00 95.88 94 ASN A CA 1
ATOM 682 C C . ASN A 1 94 ? 13.671 -3.857 27.647 1.00 95.88 94 ASN A C 1
ATOM 684 O O . ASN A 1 94 ? 12.880 -4.431 28.392 1.00 95.88 94 ASN A O 1
ATOM 688 N N . LEU A 1 95 ? 13.808 -2.527 27.651 1.00 96.12 95 LEU A N 1
ATOM 689 C CA . LEU A 1 95 ? 12.958 -1.646 28.452 1.00 96.12 95 LEU A CA 1
ATOM 690 C C . LEU A 1 95 ? 11.491 -1.724 28.004 1.00 96.12 95 LEU A C 1
ATOM 692 O O . LEU A 1 95 ? 10.607 -1.866 28.846 1.00 96.12 95 LEU A O 1
ATOM 696 N N . ALA A 1 96 ? 11.225 -1.708 26.694 1.00 95.50 96 ALA A N 1
ATOM 697 C CA . ALA A 1 96 ? 9.873 -1.904 26.168 1.00 95.50 96 ALA A CA 1
ATOM 698 C C . ALA A 1 96 ? 9.297 -3.283 26.537 1.00 95.50 96 ALA A C 1
ATOM 700 O O . ALA A 1 96 ? 8.138 -3.380 26.940 1.00 95.50 96 ALA A O 1
ATOM 701 N N . CYS A 1 97 ? 10.111 -4.343 26.464 1.00 96.69 97 CYS A N 1
ATOM 702 C CA . CYS A 1 97 ? 9.717 -5.686 26.906 1.00 96.69 97 CYS A CA 1
ATOM 703 C C . CYS A 1 97 ? 9.352 -5.705 28.397 1.00 96.69 97 CYS A C 1
ATOM 705 O O . CYS A 1 97 ? 8.322 -6.260 28.775 1.00 96.69 97 CYS A O 1
ATOM 707 N N . ALA A 1 98 ? 10.146 -5.041 29.241 1.00 96.81 98 ALA A N 1
ATOM 708 C CA . ALA A 1 98 ? 9.876 -4.931 30.671 1.00 96.81 98 ALA A CA 1
ATOM 709 C C . ALA A 1 98 ? 8.554 -4.200 30.953 1.00 96.81 98 ALA A C 1
ATOM 711 O O . ALA A 1 98 ? 7.749 -4.667 31.758 1.00 96.81 98 ALA A O 1
ATOM 712 N N . TYR A 1 99 ? 8.293 -3.085 30.263 1.00 96.81 99 TYR A N 1
ATOM 713 C CA . TYR A 1 99 ? 7.031 -2.355 30.393 1.00 96.81 99 TYR A CA 1
ATOM 714 C C . TYR A 1 99 ? 5.823 -3.169 29.932 1.00 96.81 99 TYR A C 1
ATOM 716 O O . TYR A 1 99 ? 4.801 -3.186 30.620 1.00 96.81 99 TYR A O 1
ATOM 724 N N . SER A 1 100 ? 5.969 -3.916 28.838 1.00 94.94 100 SER A N 1
ATOM 725 C CA . SER A 1 100 ? 4.954 -4.855 28.359 1.00 94.94 100 SER A CA 1
ATOM 726 C C . SER A 1 100 ? 4.636 -5.940 29.396 1.00 94.94 100 SER A C 1
ATOM 728 O O . SER A 1 100 ? 3.469 -6.142 29.730 1.00 94.94 100 SER A O 1
ATOM 730 N N . GLN A 1 101 ? 5.654 -6.579 29.988 1.00 92.25 101 GLN A N 1
ATOM 731 C CA . GLN A 1 101 ? 5.474 -7.585 31.047 1.00 92.25 101 GLN A CA 1
ATOM 732 C C . GLN A 1 101 ? 4.780 -7.018 32.301 1.00 92.25 101 GLN A C 1
ATOM 734 O O . GLN A 1 101 ? 4.092 -7.750 33.013 1.00 92.25 101 GLN A O 1
ATOM 739 N N . LEU A 1 102 ? 4.952 -5.722 32.584 1.00 92.38 102 LEU A N 1
ATOM 740 C CA . LEU A 1 102 ? 4.323 -5.031 33.715 1.00 92.38 102 LEU A CA 1
ATOM 741 C C . LEU A 1 102 ? 2.919 -4.487 33.417 1.00 92.38 102 LEU A C 1
ATOM 743 O O . LEU A 1 102 ? 2.282 -3.969 34.334 1.00 92.38 102 LEU A O 1
ATOM 747 N N . GLY A 1 103 ? 2.446 -4.572 32.170 1.00 89.31 103 GLY A N 1
ATOM 748 C CA . GLY A 1 103 ? 1.184 -3.965 31.739 1.00 89.31 103 GLY A CA 1
ATOM 749 C C . GLY A 1 103 ? 1.213 -2.431 31.687 1.00 89.31 103 GLY A C 1
ATOM 750 O O . GLY A 1 103 ? 0.161 -1.802 31.696 1.00 89.31 103 GLY A O 1
ATOM 751 N N . GLN A 1 104 ? 2.401 -1.821 31.665 1.00 93.62 104 GLN A N 1
ATOM 752 C CA . GLN A 1 104 ? 2.595 -0.367 31.573 1.00 93.62 104 GLN A CA 1
ATOM 753 C C . GLN A 1 104 ? 2.748 0.044 30.103 1.00 93.62 104 GLN A C 1
ATOM 755 O O . GLN A 1 104 ? 3.827 0.425 29.647 1.00 93.62 104 GLN A O 1
ATOM 760 N N . PHE A 1 105 ? 1.677 -0.133 29.329 1.00 91.31 105 PHE A N 1
ATOM 761 C CA . PHE A 1 105 ? 1.690 0.040 27.871 1.00 91.31 105 PHE A CA 1
ATOM 762 C C . PHE A 1 105 ? 1.917 1.490 27.431 1.00 91.31 105 PHE A C 1
ATOM 764 O O . PHE A 1 105 ? 2.573 1.721 26.417 1.00 91.31 105 PHE A O 1
ATOM 771 N N . ASP A 1 106 ? 1.484 2.451 28.246 1.00 90.19 106 ASP A N 1
ATOM 772 C CA . ASP A 1 106 ? 1.729 3.886 28.082 1.00 90.19 106 ASP A CA 1
ATOM 773 C C . ASP A 1 106 ? 3.226 4.229 27.994 1.00 90.19 106 ASP A C 1
ATOM 775 O O . ASP A 1 106 ? 3.612 5.162 27.294 1.00 90.19 106 ASP A O 1
ATOM 779 N N . LYS A 1 107 ? 4.085 3.443 28.655 1.00 93.00 107 LYS A N 1
ATOM 780 C CA . LYS A 1 107 ? 5.542 3.653 28.683 1.00 93.00 107 LYS A CA 1
ATOM 781 C C . LYS A 1 107 ? 6.322 2.774 27.710 1.00 93.00 107 LYS A C 1
ATOM 783 O O . LYS A 1 107 ? 7.505 3.021 27.475 1.00 93.00 107 LYS A O 1
ATOM 788 N N . ALA A 1 108 ? 5.698 1.736 27.156 1.00 93.69 108 ALA A N 1
ATOM 789 C CA . ALA A 1 108 ? 6.371 0.778 26.280 1.00 93.69 108 ALA A CA 1
ATOM 790 C C . ALA A 1 108 ? 6.628 1.336 24.867 1.00 93.69 108 ALA A C 1
ATOM 792 O O . ALA A 1 108 ? 7.589 0.925 24.211 1.00 93.69 108 ALA A O 1
ATOM 793 N N . GLY A 1 109 ? 5.798 2.279 24.409 1.00 91.25 109 GLY A N 1
ATOM 794 C CA . GLY A 1 109 ? 5.803 2.774 23.032 1.00 91.25 109 GLY A CA 1
ATOM 795 C C . GLY A 1 109 ? 7.064 3.528 22.615 1.00 91.25 109 GLY A C 1
ATOM 796 O O . GLY A 1 109 ? 7.688 3.171 21.613 1.00 91.25 109 GLY A O 1
ATOM 797 N N . ASP A 1 110 ? 7.479 4.535 23.384 1.00 91.88 110 ASP A N 1
ATOM 798 C CA . ASP A 1 110 ? 8.626 5.383 23.023 1.00 91.88 110 ASP A CA 1
ATOM 799 C C . ASP A 1 110 ? 9.962 4.620 22.986 1.00 91.88 110 ASP A C 1
ATOM 801 O O . ASP A 1 110 ? 10.716 4.780 22.017 1.00 91.88 110 ASP A O 1
ATOM 805 N N . PRO A 1 111 ? 10.304 3.766 23.977 1.00 93.25 111 PRO A N 1
ATOM 806 C CA . PRO A 1 111 ? 11.505 2.941 23.895 1.00 93.25 111 PRO A CA 1
ATOM 807 C C . PRO A 1 111 ? 11.449 1.971 22.710 1.00 93.25 111 PRO A C 1
ATOM 809 O O . PRO A 1 111 ? 12.436 1.825 21.989 1.00 93.25 111 PRO A O 1
ATOM 812 N N . LEU A 1 112 ? 10.293 1.349 22.446 1.00 92.31 112 LEU A N 1
ATOM 813 C CA . LEU A 1 112 ? 10.163 0.416 21.327 1.00 92.31 112 LEU A CA 1
ATOM 814 C C . LEU A 1 112 ? 10.352 1.117 19.979 1.00 92.31 112 LEU A C 1
ATOM 816 O O . LEU A 1 112 ? 11.068 0.614 19.110 1.00 92.31 112 LEU A O 1
ATOM 820 N N . THR A 1 113 ? 9.773 2.309 19.836 1.00 89.69 113 THR A N 1
ATOM 821 C CA . THR A 1 113 ? 9.899 3.141 18.638 1.00 89.69 113 THR A CA 1
ATOM 822 C C . THR A 1 113 ? 11.350 3.497 18.362 1.00 89.69 113 THR A C 1
ATOM 824 O O . THR A 1 113 ? 11.828 3.281 17.249 1.00 89.69 113 THR A O 1
ATOM 827 N N . ARG A 1 114 ? 12.092 3.953 19.375 1.00 88.00 114 ARG A N 1
ATOM 828 C CA . ARG A 1 114 ? 13.516 4.291 19.231 1.00 88.00 114 ARG A CA 1
ATOM 829 C C . ARG A 1 114 ? 14.385 3.070 18.943 1.00 88.00 114 ARG A C 1
ATOM 831 O O . ARG A 1 114 ? 15.253 3.122 18.071 1.00 88.00 114 ARG A O 1
ATOM 838 N N . ALA A 1 115 ? 14.130 1.941 19.612 1.00 89.38 115 ALA A N 1
ATOM 839 C CA . ALA A 1 115 ? 14.829 0.681 19.343 1.00 89.38 115 ALA A CA 1
ATOM 840 C C . ALA A 1 115 ? 14.748 0.293 17.861 1.00 89.38 115 ALA A C 1
ATOM 842 O O . ALA A 1 115 ? 15.748 -0.078 17.240 1.00 89.38 115 ALA A O 1
ATOM 843 N N . VAL A 1 116 ? 13.552 0.403 17.293 1.00 85.31 116 VAL A N 1
ATOM 844 C CA . VAL A 1 116 ? 13.254 -0.011 15.925 1.00 85.31 116 VAL A CA 1
ATOM 845 C C . VAL A 1 116 ? 13.722 1.032 14.905 1.00 85.31 116 VAL A C 1
ATOM 847 O O . VAL A 1 116 ? 14.444 0.688 13.968 1.00 85.31 116 VAL A O 1
ATOM 850 N N . ASN A 1 117 ? 13.365 2.302 15.094 1.00 81.12 117 ASN A N 1
ATOM 851 C CA . ASN A 1 117 ? 13.597 3.362 14.111 1.00 81.12 117 ASN A CA 1
ATOM 852 C C . ASN A 1 117 ? 15.029 3.901 14.135 1.00 81.12 117 ASN A C 1
ATOM 854 O O . ASN A 1 117 ? 15.637 4.064 13.077 1.00 81.12 117 ASN A O 1
ATOM 858 N N . ASP A 1 118 ? 15.587 4.127 15.323 1.00 82.50 118 ASP A N 1
ATOM 859 C CA . ASP A 1 118 ? 16.858 4.846 15.470 1.00 82.50 118 ASP A CA 1
ATOM 860 C C . ASP A 1 118 ? 18.034 3.871 15.609 1.00 82.50 118 ASP A C 1
ATOM 862 O O . ASP A 1 118 ? 19.130 4.083 15.070 1.00 82.50 118 ASP A O 1
ATOM 866 N N . TYR A 1 119 ? 17.799 2.741 16.283 1.00 83.38 119 TYR A N 1
ATOM 867 C CA . TYR A 1 119 ? 18.840 1.762 16.602 1.00 83.38 119 TYR A CA 1
ATOM 868 C C . TYR A 1 119 ? 18.802 0.491 15.740 1.00 83.38 119 TYR A C 1
ATOM 870 O O . TYR A 1 119 ? 19.768 -0.272 15.744 1.00 83.38 119 TYR A O 1
ATOM 878 N N . GLY A 1 120 ? 17.779 0.319 14.895 1.00 74.56 120 GLY A N 1
ATOM 879 C CA . GLY A 1 120 ? 17.746 -0.706 13.846 1.00 74.56 120 GLY A CA 1
ATOM 880 C C . GLY A 1 120 ? 17.358 -2.108 14.320 1.00 74.56 120 GLY A C 1
ATOM 881 O O . GLY A 1 120 ? 17.728 -3.099 13.678 1.00 74.56 120 GLY A O 1
ATOM 882 N N . VAL A 1 121 ? 16.617 -2.219 15.425 1.00 80.88 121 VAL A N 1
ATOM 883 C CA . VAL A 1 121 ? 15.983 -3.482 15.815 1.00 80.88 121 VAL A CA 1
ATOM 884 C C . VAL A 1 121 ? 14.924 -3.859 14.776 1.00 80.88 121 VAL A C 1
ATOM 886 O O . VAL A 1 121 ? 14.104 -3.044 14.370 1.00 80.88 121 VAL A O 1
ATOM 889 N N . LYS A 1 122 ? 14.942 -5.114 14.315 1.00 78.31 122 LYS A N 1
ATOM 890 C CA . LYS A 1 122 ? 14.041 -5.584 13.253 1.00 78.31 122 LYS A CA 1
ATOM 891 C C . LYS A 1 122 ? 12.615 -5.773 13.773 1.00 78.31 122 LYS A C 1
ATOM 893 O O . LYS A 1 122 ? 12.402 -6.547 14.703 1.00 78.31 122 LYS A O 1
ATOM 898 N N . TYR A 1 123 ? 11.635 -5.240 13.054 1.00 75.69 123 TYR A N 1
ATOM 899 C CA . TYR A 1 123 ? 10.203 -5.426 13.308 1.00 75.69 123 TYR A CA 1
ATOM 900 C C . TYR A 1 123 ? 9.808 -6.902 13.416 1.00 75.69 123 TYR A C 1
ATOM 902 O O . TYR A 1 123 ? 9.027 -7.296 14.274 1.00 75.69 123 TYR A O 1
ATOM 910 N N . SER A 1 124 ? 10.403 -7.763 12.584 1.00 69.88 124 SER A N 1
ATOM 911 C CA . SER A 1 124 ? 10.145 -9.205 12.628 1.00 69.88 124 SER A CA 1
ATOM 912 C C . SER A 1 124 ? 10.527 -9.861 13.960 1.00 69.88 124 SER A C 1
ATOM 914 O O . SER A 1 124 ? 9.987 -10.916 14.282 1.00 69.88 124 SER A O 1
ATOM 916 N N . VAL A 1 125 ? 11.501 -9.296 14.685 1.00 78.69 125 VAL A N 1
ATOM 917 C CA . VAL A 1 125 ? 11.903 -9.762 16.022 1.00 78.69 125 VAL A CA 1
ATOM 918 C C . VAL A 1 125 ? 10.836 -9.336 17.023 1.00 78.69 125 VAL A C 1
ATOM 920 O O . VAL A 1 125 ? 10.257 -10.198 17.674 1.00 78.69 125 VAL A O 1
ATOM 923 N N . MET A 1 126 ? 10.474 -8.050 17.013 1.00 82.75 126 MET A N 1
ATOM 924 C CA . MET A 1 126 ? 9.408 -7.486 17.840 1.00 82.75 126 MET A CA 1
ATOM 925 C C . MET A 1 126 ? 8.079 -8.238 17.700 1.00 82.75 126 MET A C 1
ATOM 927 O O . MET A 1 126 ? 7.445 -8.526 18.705 1.00 82.75 126 MET A O 1
ATOM 931 N N . MET A 1 127 ? 7.646 -8.590 16.485 1.00 80.06 127 MET A N 1
ATOM 932 C CA . MET A 1 127 ? 6.359 -9.276 16.268 1.00 80.06 127 MET A CA 1
ATOM 933 C C . MET A 1 127 ? 6.320 -10.720 16.767 1.00 80.06 127 MET A C 1
ATOM 935 O O . MET A 1 127 ? 5.241 -11.267 16.976 1.00 80.06 127 MET A O 1
ATOM 939 N N . LYS A 1 128 ? 7.483 -11.358 16.921 1.00 81.19 128 LYS A N 1
ATOM 940 C CA . LYS A 1 128 ? 7.597 -12.758 17.356 1.00 81.19 128 LYS A CA 1
ATOM 941 C C . LYS A 1 128 ? 7.948 -12.892 18.833 1.00 81.19 128 LYS A C 1
ATOM 943 O O . LYS A 1 128 ? 7.968 -14.011 19.340 1.00 81.19 128 LYS A O 1
ATOM 948 N N . ASP A 1 129 ? 8.253 -11.783 19.495 1.00 83.25 129 ASP A N 1
ATOM 949 C CA . ASP A 1 129 ? 8.702 -11.784 20.878 1.00 83.25 129 ASP A CA 1
ATOM 950 C C . ASP A 1 129 ? 7.542 -12.063 21.839 1.00 83.25 129 ASP A C 1
ATOM 952 O O . ASP A 1 129 ? 6.493 -11.426 21.747 1.00 83.25 129 ASP A O 1
ATOM 956 N N . ALA A 1 130 ? 7.703 -13.012 22.756 1.00 84.44 130 ALA A N 1
ATOM 957 C CA . ALA A 1 130 ? 6.661 -13.334 23.728 1.00 84.44 130 ALA A CA 1
ATOM 958 C C . ALA A 1 130 ? 6.499 -12.217 24.770 1.00 84.44 130 ALA A C 1
ATOM 960 O O . ALA A 1 130 ? 5.385 -11.953 25.211 1.00 84.44 130 ALA A O 1
ATOM 961 N N . ASP A 1 131 ? 7.579 -11.507 25.106 1.00 88.06 131 ASP A N 1
ATOM 962 C CA . ASP A 1 131 ? 7.555 -10.482 26.155 1.00 88.06 131 ASP A CA 1
ATOM 963 C C . ASP A 1 131 ? 6.745 -9.247 25.742 1.00 88.06 131 ASP A C 1
ATOM 965 O O . ASP A 1 131 ? 6.161 -8.559 26.579 1.00 88.06 131 ASP A O 1
ATOM 969 N N . LEU A 1 132 ? 6.649 -9.001 24.435 1.00 92.19 132 LEU A N 1
ATOM 970 C CA . LEU A 1 132 ? 5.849 -7.929 23.846 1.00 92.19 132 LEU A CA 1
ATOM 971 C C . LEU A 1 132 ? 4.414 -8.352 23.509 1.00 92.19 132 LEU A C 1
ATOM 973 O O . LEU A 1 132 ? 3.646 -7.521 23.040 1.00 92.19 132 LEU A O 1
ATOM 977 N N . GLU A 1 133 ? 4.028 -9.615 23.716 1.00 87.56 133 GLU A N 1
ATOM 978 C CA . GLU A 1 133 ? 2.665 -10.075 23.416 1.00 87.56 133 GLU A CA 1
ATOM 979 C C . GLU A 1 133 ? 1.582 -9.269 24.152 1.00 87.56 133 GLU A C 1
ATOM 981 O O . GLU A 1 133 ? 0.657 -8.821 23.473 1.00 87.56 133 GLU A O 1
ATOM 986 N N . PRO A 1 134 ? 1.697 -8.992 25.470 1.00 83.25 134 PRO A N 1
ATOM 987 C CA . PRO A 1 134 ? 0.713 -8.170 26.171 1.00 83.25 134 PRO A CA 1
ATOM 988 C C . PRO A 1 134 ? 0.563 -6.778 25.551 1.00 83.25 134 PRO A C 1
ATOM 990 O O . PRO A 1 134 ? -0.559 -6.329 25.330 1.00 83.25 134 PRO A O 1
ATOM 993 N N . PHE A 1 135 ? 1.682 -6.131 25.206 1.00 89.62 135 PHE A N 1
ATOM 994 C CA . PHE A 1 135 ? 1.665 -4.821 24.564 1.00 89.62 135 PHE A CA 1
ATOM 995 C C . PHE A 1 135 ? 1.080 -4.876 23.152 1.00 89.62 135 PHE A C 1
ATOM 997 O O . PHE A 1 135 ? 0.224 -4.071 22.826 1.00 89.62 135 PHE A O 1
ATOM 1004 N N . ARG A 1 136 ? 1.432 -5.873 22.329 1.00 88.12 136 ARG A N 1
ATOM 1005 C CA . ARG A 1 136 ? 0.872 -6.024 20.969 1.00 88.12 136 ARG A CA 1
ATOM 1006 C C . ARG A 1 136 ? -0.645 -6.207 20.931 1.00 88.12 136 ARG A C 1
ATOM 1008 O O . ARG A 1 136 ? -1.255 -5.974 19.892 1.00 88.12 136 ARG A O 1
ATOM 1015 N N . MET A 1 137 ? -1.233 -6.677 22.026 1.00 79.88 137 MET A N 1
ATOM 1016 C CA . MET A 1 137 ? -2.677 -6.859 22.170 1.00 79.88 137 MET A CA 1
ATOM 1017 C C . MET A 1 137 ? -3.371 -5.637 22.789 1.00 79.88 137 MET A C 1
ATOM 1019 O O . MET A 1 137 ? -4.591 -5.657 22.961 1.00 79.88 137 MET A O 1
ATOM 1023 N N . SER A 1 138 ? -2.611 -4.597 23.137 1.00 78.81 138 SER A N 1
ATOM 1024 C CA . SER A 1 138 ? -3.111 -3.353 23.706 1.00 78.81 138 SER A CA 1
ATOM 1025 C C . SER A 1 138 ? -3.504 -2.353 22.612 1.00 78.81 138 SER A C 1
ATOM 1027 O O . SER A 1 138 ? -3.134 -2.498 21.447 1.00 78.81 138 SER A O 1
ATOM 1029 N N . VAL A 1 139 ? -4.286 -1.337 22.984 1.00 79.00 139 VAL A N 1
ATOM 1030 C CA . VAL A 1 139 ? -4.732 -0.289 22.047 1.00 79.00 139 VAL A CA 1
ATOM 1031 C C . VAL A 1 139 ? -3.579 0.660 21.717 1.00 79.00 139 VAL A C 1
ATOM 1033 O O . VAL A 1 139 ? -3.433 1.097 20.582 1.00 79.00 139 VAL A O 1
ATOM 1036 N N . GLU A 1 140 ? -2.713 0.922 22.693 1.00 80.00 140 GLU A N 1
ATOM 1037 C CA . GLU A 1 140 ? -1.536 1.786 22.583 1.00 80.00 140 GLU A CA 1
ATOM 1038 C C . GLU A 1 140 ? -0.533 1.278 21.534 1.00 80.00 140 GLU A C 1
ATOM 1040 O O . GLU A 1 140 ? 0.215 2.059 20.945 1.00 80.00 140 GLU A O 1
ATOM 1045 N N . PHE A 1 141 ? -0.516 -0.031 21.271 1.00 83.62 141 PHE A N 1
ATOM 1046 C CA . PHE A 1 141 ? 0.352 -0.594 20.246 1.00 83.62 141 PHE A CA 1
ATOM 1047 C C . PHE A 1 141 ? -0.089 -0.250 18.823 1.00 83.62 141 PHE A C 1
ATOM 1049 O O . PHE A 1 141 ? 0.777 -0.181 17.955 1.00 83.62 141 PHE A O 1
ATOM 1056 N N . ASP A 1 142 ? -1.377 -0.002 18.562 1.00 75.38 142 ASP A N 1
ATOM 1057 C CA . ASP A 1 142 ? -1.827 0.379 17.216 1.00 75.38 142 ASP A CA 1
ATOM 1058 C C . ASP A 1 142 ? -1.186 1.724 16.793 1.00 75.38 142 ASP A C 1
ATOM 1060 O O . ASP A 1 142 ? -0.695 1.845 15.668 1.00 75.38 142 ASP A O 1
ATOM 1064 N N . ASP A 1 143 ? -1.076 2.690 17.714 1.00 74.56 143 ASP A N 1
ATOM 1065 C CA . ASP A 1 143 ? -0.426 3.989 17.470 1.00 74.56 143 ASP A CA 1
ATOM 1066 C C . ASP A 1 143 ? 1.082 3.839 17.238 1.00 74.56 143 ASP A C 1
ATOM 1068 O O . ASP A 1 143 ? 1.651 4.409 16.302 1.00 74.56 143 ASP A O 1
ATOM 1072 N N . VAL A 1 144 ? 1.737 3.017 18.062 1.00 82.88 144 VAL A N 1
ATOM 1073 C CA . VAL A 1 144 ? 3.172 2.738 17.936 1.00 82.88 144 VAL A CA 1
ATOM 1074 C C . VAL A 1 144 ? 3.458 2.013 16.629 1.00 82.88 144 VAL A C 1
ATOM 1076 O O . VAL A 1 144 ? 4.354 2.424 15.899 1.00 82.88 144 VAL A O 1
ATOM 1079 N N . ALA A 1 145 ? 2.678 0.985 16.287 1.00 77.12 145 ALA A N 1
ATOM 1080 C CA . ALA A 1 145 ? 2.847 0.191 15.075 1.00 77.12 145 ALA A CA 1
ATOM 1081 C C . ALA A 1 145 ? 2.812 1.048 13.804 1.00 77.12 145 ALA A C 1
ATOM 1083 O O . ALA A 1 145 ? 3.615 0.803 12.902 1.00 77.12 145 ALA A O 1
ATOM 1084 N N . ASN A 1 146 ? 1.962 2.078 13.762 1.00 71.56 146 ASN A N 1
ATOM 1085 C CA . ASN A 1 146 ? 1.905 3.039 12.657 1.00 71.56 146 ASN A CA 1
ATOM 1086 C C . ASN A 1 146 ? 3.185 3.890 12.535 1.00 71.56 146 ASN A C 1
ATOM 1088 O O . ASN A 1 146 ? 3.542 4.329 11.442 1.00 71.56 146 ASN A O 1
ATOM 1092 N N . GLY A 1 147 ? 3.898 4.114 13.642 1.00 70.81 147 GLY A N 1
ATOM 1093 C CA . GLY A 1 147 ? 5.153 4.866 13.692 1.00 70.81 147 GLY A CA 1
ATOM 1094 C C . GLY A 1 147 ? 6.427 4.039 13.461 1.00 70.81 147 GLY A C 1
ATOM 1095 O O . GLY A 1 147 ? 7.504 4.620 13.282 1.00 70.81 147 GLY A O 1
ATOM 1096 N N . LEU A 1 148 ? 6.352 2.701 13.460 1.00 77.00 148 LEU A N 1
ATOM 1097 C CA . LEU A 1 148 ? 7.519 1.817 13.333 1.00 77.00 148 LEU A CA 1
ATOM 1098 C C . LEU A 1 148 ? 7.964 1.646 11.871 1.00 77.00 148 LEU A C 1
ATOM 1100 O O . LEU A 1 148 ? 7.300 1.017 11.056 1.00 77.00 148 LEU A O 1
ATOM 1104 N N . LYS A 1 149 ? 9.167 2.132 11.562 1.00 63.91 149 LYS A N 1
ATOM 1105 C CA . LYS A 1 149 ? 9.825 2.085 10.242 1.00 63.91 149 LYS A CA 1
ATOM 1106 C C . LYS A 1 149 ? 10.887 0.986 10.130 1.00 63.91 149 LYS A C 1
ATOM 1108 O O . LYS A 1 149 ? 11.377 0.686 9.043 1.00 63.91 149 LYS A O 1
ATOM 1113 N N . GLY A 1 150 ? 11.304 0.406 11.251 1.00 49.00 150 GLY A N 1
ATOM 1114 C CA . GLY A 1 150 ? 12.432 -0.521 11.305 1.00 49.00 150 GLY A CA 1
ATOM 1115 C C . GLY A 1 150 ? 12.029 -1.972 11.073 1.00 49.00 150 GLY A C 1
ATOM 1116 O O . GLY A 1 150 ? 11.907 -2.741 12.012 1.00 49.00 150 GLY A O 1
ATOM 1117 N N . GLY A 1 151 ? 11.887 -2.406 9.821 1.00 45.94 151 GLY A N 1
ATOM 1118 C CA . GLY A 1 151 ? 11.905 -3.835 9.463 1.00 45.94 151 GLY A CA 1
ATOM 1119 C C . GLY A 1 151 ? 10.580 -4.451 9.015 1.00 45.94 151 GLY A C 1
ATOM 1120 O O . GLY A 1 151 ? 10.572 -5.628 8.655 1.00 45.94 151 GLY A O 1
ATOM 1121 N N . ILE A 1 152 ? 9.497 -3.676 8.969 1.00 42.91 152 ILE A N 1
ATOM 1122 C CA . ILE A 1 152 ? 8.645 -3.728 7.785 1.00 42.91 152 ILE A CA 1
ATOM 1123 C C . ILE A 1 152 ? 9.375 -2.826 6.806 1.00 42.91 152 ILE A C 1
ATOM 1125 O O . ILE A 1 152 ? 9.769 -1.709 7.136 1.00 42.91 152 ILE A O 1
ATOM 1129 N N . SER A 1 153 ? 9.657 -3.374 5.636 1.00 41.09 153 SER A N 1
ATOM 1130 C CA . SER A 1 153 ? 9.725 -2.595 4.416 1.00 41.09 153 SER A CA 1
ATOM 1131 C C . SER A 1 153 ? 8.921 -1.304 4.546 1.00 41.09 153 SER A C 1
ATOM 1133 O O . SER A 1 153 ? 7.755 -1.401 4.917 1.00 41.09 153 SER A O 1
ATOM 1135 N N . SER A 1 154 ? 9.503 -0.137 4.244 1.00 55.06 154 SER A N 1
ATOM 1136 C CA . SER A 1 154 ? 8.709 1.084 4.042 1.00 55.06 154 SER A CA 1
ATOM 1137 C C . SER A 1 154 ? 7.435 0.726 3.273 1.00 55.06 154 SER A C 1
ATOM 1139 O O . SER A 1 154 ? 7.489 -0.197 2.456 1.00 55.06 154 SER A O 1
ATOM 1141 N N 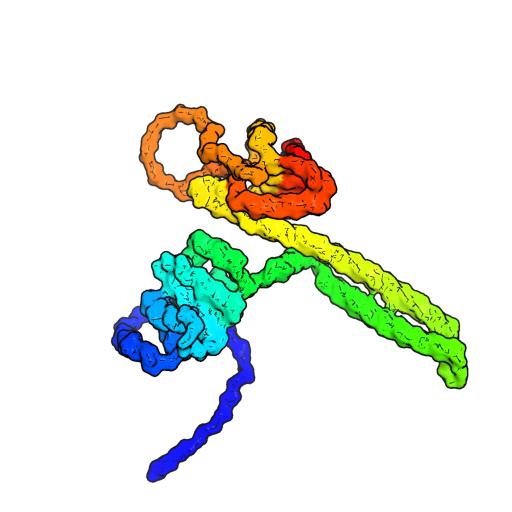. ASP A 1 155 ? 6.307 1.391 3.517 1.00 58.44 155 ASP A N 1
ATOM 1142 C CA . ASP A 1 155 ? 5.054 1.117 2.791 1.00 58.44 155 ASP A CA 1
ATOM 1143 C C . ASP A 1 155 ? 5.304 0.896 1.286 1.00 58.44 155 ASP A C 1
ATOM 1145 O O . ASP A 1 155 ? 4.796 -0.049 0.692 1.00 58.44 155 ASP A O 1
ATOM 1149 N N . GLU A 1 156 ? 6.258 1.643 0.726 1.00 60.88 156 GLU A N 1
ATOM 1150 C CA . GLU A 1 156 ? 6.830 1.484 -0.611 1.00 60.88 156 GLU A CA 1
ATOM 1151 C C . GLU A 1 156 ? 7.426 0.089 -0.932 1.00 60.88 156 GLU A C 1
ATOM 1153 O O . GLU A 1 156 ? 7.174 -0.474 -1.995 1.00 60.88 156 GLU A O 1
ATOM 1158 N N . GLN A 1 157 ? 8.262 -0.495 -0.073 1.00 65.81 157 GLN A N 1
ATOM 1159 C CA . GLN A 1 157 ? 8.825 -1.835 -0.264 1.00 65.81 157 GLN A CA 1
ATOM 1160 C C . GLN A 1 157 ? 7.757 -2.938 -0.108 1.00 65.81 157 GLN A C 1
ATOM 1162 O O . GLN A 1 157 ? 7.792 -3.908 -0.867 1.00 65.81 157 GLN A O 1
ATOM 1167 N N . TYR A 1 158 ? 6.792 -2.798 0.810 1.00 70.81 158 TYR A N 1
ATOM 1168 C CA . TYR A 1 158 ? 5.667 -3.740 0.911 1.00 70.81 158 TYR A CA 1
ATOM 1169 C C . TYR A 1 158 ? 4.762 -3.633 -0.325 1.00 70.81 158 TYR A C 1
ATOM 1171 O O . TYR A 1 158 ? 4.429 -4.648 -0.944 1.00 70.81 158 TYR A O 1
ATOM 1179 N N . ALA A 1 159 ? 4.464 -2.406 -0.758 1.00 74.88 159 ALA A N 1
ATOM 1180 C CA . ALA A 1 159 ? 3.743 -2.126 -1.989 1.00 74.88 159 ALA A CA 1
ATOM 1181 C C . ALA A 1 159 ? 4.465 -2.722 -3.205 1.00 74.88 159 ALA A C 1
ATOM 1183 O O . ALA A 1 159 ? 3.840 -3.405 -4.012 1.00 74.88 159 ALA A O 1
ATOM 1184 N N . LYS A 1 160 ? 5.794 -2.582 -3.306 1.00 79.19 160 LYS A N 1
ATOM 1185 C CA . LYS A 1 160 ? 6.606 -3.222 -4.359 1.00 79.19 160 LYS A CA 1
ATOM 1186 C C . LYS A 1 160 ? 6.466 -4.744 -4.362 1.00 79.19 160 LYS A C 1
ATOM 1188 O O . LYS A 1 160 ? 6.298 -5.321 -5.434 1.00 79.19 160 LYS A O 1
ATOM 1193 N N . LEU A 1 161 ? 6.495 -5.392 -3.196 1.00 81.94 161 LEU A N 1
ATOM 1194 C CA . LEU A 1 161 ? 6.307 -6.845 -3.095 1.00 81.94 161 LEU A CA 1
ATOM 1195 C C . LEU A 1 161 ? 4.901 -7.270 -3.537 1.00 81.94 161 LEU A C 1
ATOM 1197 O O . LEU A 1 161 ? 4.755 -8.249 -4.267 1.00 81.94 161 LEU A O 1
ATOM 1201 N N . ARG A 1 162 ? 3.867 -6.514 -3.153 1.00 79.06 162 ARG A N 1
ATOM 1202 C CA . ARG A 1 162 ? 2.480 -6.772 -3.567 1.00 79.06 162 ARG A CA 1
ATOM 1203 C C . ARG A 1 162 ? 2.275 -6.529 -5.066 1.00 79.06 162 ARG A C 1
ATOM 1205 O O . ARG A 1 162 ? 1.590 -7.309 -5.727 1.00 79.06 162 ARG A O 1
ATOM 1212 N N . VAL A 1 163 ? 2.914 -5.507 -5.632 1.00 83.12 163 VAL A N 1
ATOM 1213 C CA . VAL A 1 163 ? 2.927 -5.250 -7.079 1.00 83.12 163 VAL A CA 1
ATOM 1214 C C . VAL A 1 163 ? 3.639 -6.373 -7.843 1.00 83.12 163 VAL A C 1
ATOM 1216 O O . VAL A 1 163 ? 3.138 -6.793 -8.886 1.00 83.12 163 VAL A O 1
ATOM 1219 N N . GLU A 1 164 ? 4.762 -6.890 -7.335 1.00 82.12 164 GLU A N 1
ATOM 1220 C CA . GLU A 1 164 ? 5.466 -8.034 -7.936 1.00 82.12 164 GLU A CA 1
ATOM 1221 C C . GLU A 1 164 ? 4.611 -9.309 -7.867 1.00 82.12 164 GLU A C 1
ATOM 1223 O O . GLU A 1 164 ? 4.526 -10.045 -8.846 1.00 82.12 164 GLU A O 1
ATOM 1228 N N . ALA A 1 165 ? 3.887 -9.533 -6.764 1.00 84.44 165 ALA A N 1
ATOM 1229 C CA . ALA A 1 165 ? 2.942 -10.645 -6.654 1.00 84.44 165 ALA A CA 1
ATOM 1230 C C . ALA A 1 165 ? 1.796 -10.547 -7.681 1.00 84.44 165 ALA A C 1
ATOM 1232 O O . ALA A 1 165 ? 1.410 -11.556 -8.269 1.00 84.44 165 ALA A O 1
ATOM 1233 N N . LYS A 1 166 ? 1.283 -9.334 -7.952 1.00 79.69 166 LYS A N 1
ATOM 1234 C CA . LYS A 1 166 ? 0.276 -9.081 -9.005 1.00 79.69 166 LYS A CA 1
ATOM 1235 C C . LYS A 1 166 ? 0.858 -9.172 -10.432 1.00 79.69 166 LYS A C 1
ATOM 1237 O O . LYS A 1 166 ? 0.097 -9.259 -11.394 1.00 79.69 166 LYS A O 1
ATOM 1242 N N . SER A 1 167 ? 2.180 -9.109 -10.605 1.00 83.38 167 SER A N 1
ATOM 1243 C CA . SER A 1 167 ? 2.854 -9.091 -11.910 1.00 83.38 167 SER A CA 1
ATOM 1244 C C . SER A 1 167 ? 4.151 -9.908 -11.860 1.00 83.38 167 SER A C 1
ATOM 1246 O O . SER A 1 167 ? 5.234 -9.318 -11.800 1.00 83.38 167 SER A O 1
ATOM 1248 N N . PRO A 1 168 ? 4.064 -11.249 -11.904 1.00 80.50 168 PRO A N 1
ATOM 1249 C CA . PRO A 1 168 ? 5.206 -12.119 -11.652 1.00 80.50 168 PRO A CA 1
ATOM 1250 C C . PRO A 1 168 ? 6.341 -11.889 -12.659 1.00 80.50 168 PRO A C 1
ATOM 1252 O O . PRO A 1 168 ? 6.100 -11.651 -13.844 1.00 80.50 168 PRO A O 1
ATOM 1255 N N . PHE A 1 169 ? 7.582 -11.981 -12.172 1.00 85.94 169 PHE A N 1
ATOM 1256 C CA . PHE A 1 169 ? 8.828 -11.794 -12.931 1.00 85.94 169 PHE A CA 1
ATOM 1257 C C . PHE A 1 169 ? 9.019 -10.397 -13.538 1.00 85.94 169 PHE A C 1
ATOM 1259 O O . PHE A 1 169 ? 9.902 -10.210 -14.381 1.00 85.94 169 PHE A O 1
ATOM 1266 N N . ARG A 1 170 ? 8.235 -9.391 -13.130 1.00 86.00 170 ARG A N 1
ATOM 1267 C CA . ARG A 1 170 ? 8.367 -8.041 -13.691 1.00 86.00 170 ARG A CA 1
ATOM 1268 C C . ARG A 1 170 ? 9.713 -7.428 -13.348 1.00 86.00 170 ARG A C 1
ATOM 1270 O O . ARG A 1 170 ? 10.342 -6.839 -14.223 1.00 86.00 170 ARG A O 1
ATOM 1277 N N . THR A 1 171 ? 10.179 -7.593 -12.113 1.00 86.44 171 THR A N 1
ATOM 1278 C CA . THR A 1 171 ? 11.498 -7.090 -11.709 1.00 86.44 171 THR A CA 1
ATOM 1279 C C . THR A 1 171 ? 12.604 -7.676 -12.591 1.00 86.44 171 THR A C 1
ATOM 1281 O O . THR A 1 171 ? 13.470 -6.943 -13.070 1.00 86.44 171 THR A O 1
ATOM 1284 N N . PHE A 1 172 ? 12.529 -8.977 -12.894 1.00 89.94 172 PHE A N 1
ATOM 1285 C CA . PHE A 1 172 ? 13.451 -9.622 -13.829 1.00 89.94 172 PHE A CA 1
ATOM 1286 C C . PHE A 1 172 ? 13.326 -9.046 -15.244 1.00 89.94 172 PHE A C 1
ATOM 1288 O O . PHE A 1 172 ? 14.339 -8.737 -15.867 1.00 89.94 172 PHE A O 1
ATOM 1295 N N . ARG A 1 173 ? 12.100 -8.845 -15.743 1.00 91.94 173 ARG A N 1
ATOM 1296 C CA . ARG A 1 173 ? 11.863 -8.258 -17.067 1.00 91.94 173 ARG A CA 1
ATOM 1297 C C . ARG A 1 173 ? 12.448 -6.851 -17.188 1.00 91.94 173 ARG A C 1
ATOM 1299 O O . ARG A 1 173 ? 13.121 -6.578 -18.173 1.00 91.94 173 ARG A O 1
ATOM 1306 N N . LEU A 1 174 ? 12.240 -5.982 -16.200 1.00 91.00 174 LEU A N 1
ATOM 1307 C CA . LEU A 1 174 ? 12.807 -4.629 -16.181 1.00 91.00 174 LEU A CA 1
ATOM 1308 C C . LEU A 1 174 ? 14.336 -4.655 -16.127 1.00 91.00 174 LEU A C 1
ATOM 1310 O O . LEU A 1 174 ? 14.988 -3.888 -16.834 1.00 91.00 174 LEU A O 1
ATOM 1314 N N . PHE A 1 175 ? 14.916 -5.557 -15.334 1.00 92.94 175 PHE A N 1
ATOM 1315 C CA . PHE A 1 175 ? 16.362 -5.755 -15.291 1.00 92.94 175 PHE A CA 1
ATOM 1316 C C . PHE A 1 175 ? 16.912 -6.221 -16.649 1.00 92.94 175 PHE A C 1
ATOM 1318 O O . PHE A 1 175 ? 17.866 -5.643 -17.162 1.00 92.94 175 PHE A O 1
ATOM 1325 N N . ALA A 1 176 ? 16.273 -7.212 -17.273 1.00 94.00 176 ALA A N 1
ATOM 1326 C CA . ALA A 1 176 ? 16.677 -7.717 -18.580 1.00 94.00 176 ALA A CA 1
ATOM 1327 C C . ALA A 1 176 ? 16.525 -6.649 -19.675 1.00 94.00 176 ALA A C 1
ATOM 1329 O O . ALA A 1 176 ? 17.465 -6.416 -20.428 1.00 94.00 176 ALA A O 1
ATOM 1330 N N . LEU A 1 177 ? 15.378 -5.962 -19.739 1.00 93.88 177 LEU A N 1
ATOM 1331 C CA . LEU A 1 177 ? 15.123 -4.900 -20.717 1.00 93.88 177 LEU A CA 1
ATOM 1332 C C . LEU A 1 177 ? 16.096 -3.735 -20.551 1.00 93.88 177 LEU A C 1
ATOM 1334 O O . LEU A 1 177 ? 16.655 -3.288 -21.543 1.00 93.88 177 LEU A O 1
ATOM 1338 N N . SER A 1 178 ? 16.343 -3.273 -19.323 1.00 93.88 178 SER A N 1
ATOM 1339 C CA . SER A 1 178 ? 17.306 -2.192 -19.080 1.00 93.88 178 SER A CA 1
ATOM 1340 C C . SER A 1 178 ? 18.740 -2.592 -19.430 1.00 93.88 178 SER A C 1
ATOM 1342 O O . SER A 1 178 ? 19.453 -1.803 -20.042 1.00 93.88 178 SER A O 1
ATOM 1344 N N . GLY A 1 179 ? 19.158 -3.820 -19.108 1.00 95.75 179 GLY A N 1
ATOM 1345 C CA . GLY A 1 179 ? 20.479 -4.327 -19.481 1.00 95.75 179 GLY A CA 1
ATOM 1346 C C . GLY A 1 179 ? 20.658 -4.460 -20.996 1.00 95.75 179 GLY A C 1
ATOM 1347 O O . GLY A 1 179 ? 21.681 -4.038 -21.534 1.00 95.75 179 GLY A O 1
ATOM 1348 N N . LEU A 1 180 ? 19.653 -5.003 -21.691 1.00 95.44 180 LEU A N 1
ATOM 1349 C CA . LEU A 1 180 ? 19.655 -5.125 -23.151 1.00 95.44 180 LEU A CA 1
ATOM 1350 C C . LEU A 1 180 ? 19.646 -3.754 -23.835 1.00 95.44 180 LEU A C 1
ATOM 1352 O O . LEU A 1 180 ? 20.406 -3.551 -24.776 1.00 95.44 180 LEU A O 1
ATOM 1356 N N . ASP A 1 181 ? 18.829 -2.817 -23.355 1.00 95.75 181 ASP A N 1
ATOM 1357 C CA . ASP A 1 181 ? 18.730 -1.458 -23.898 1.00 95.75 181 ASP A CA 1
ATOM 1358 C C . ASP A 1 181 ? 20.037 -0.680 -23.693 1.00 95.75 181 ASP A C 1
ATOM 1360 O O . ASP A 1 181 ? 20.562 -0.092 -24.636 1.00 95.75 181 ASP A O 1
ATOM 1364 N N . ALA A 1 182 ? 20.645 -0.772 -22.504 1.00 95.81 182 ALA A N 1
ATOM 1365 C CA . ALA A 1 182 ? 21.954 -0.181 -22.234 1.00 95.81 182 ALA A CA 1
ATOM 1366 C C . ALA A 1 182 ? 23.055 -0.786 -23.122 1.00 95.81 182 ALA A C 1
ATOM 1368 O O . ALA A 1 182 ? 23.863 -0.054 -23.696 1.00 95.81 182 ALA A O 1
ATOM 1369 N N . GLY A 1 183 ? 23.072 -2.115 -23.277 1.00 94.75 183 GLY A N 1
ATOM 1370 C CA . GLY A 1 183 ? 24.010 -2.806 -24.162 1.00 94.75 183 GLY A CA 1
ATOM 1371 C C . GLY A 1 183 ? 23.841 -2.399 -25.629 1.00 94.75 183 GLY A C 1
ATOM 1372 O O . GLY A 1 183 ? 24.825 -2.082 -26.299 1.00 94.75 183 GLY A O 1
ATOM 1373 N N . ALA A 1 184 ? 22.597 -2.336 -26.111 1.00 93.88 184 ALA A N 1
ATOM 1374 C CA . ALA A 1 184 ? 22.269 -1.876 -27.457 1.00 93.88 184 ALA A CA 1
ATOM 1375 C C . ALA A 1 184 ? 22.647 -0.400 -27.662 1.00 93.88 184 ALA A C 1
ATOM 1377 O O . ALA A 1 184 ? 23.194 -0.050 -28.706 1.00 93.88 184 ALA A O 1
ATOM 1378 N N . GLY A 1 185 ? 22.438 0.452 -26.656 1.00 94.50 185 GLY A N 1
ATOM 1379 C CA . GLY A 1 185 ? 22.844 1.857 -26.670 1.00 94.50 185 GLY A CA 1
ATOM 1380 C C . GLY A 1 185 ? 24.361 2.030 -26.778 1.00 94.50 185 GLY A C 1
ATOM 1381 O O . GLY A 1 185 ? 24.836 2.798 -27.613 1.00 94.50 185 GLY A O 1
ATOM 1382 N N . ILE A 1 186 ? 25.140 1.267 -26.004 1.00 95.62 186 ILE A N 1
ATOM 1383 C CA . ILE A 1 186 ? 26.609 1.254 -26.118 1.00 95.62 186 ILE A CA 1
ATOM 1384 C C . ILE A 1 186 ? 27.036 0.760 -27.509 1.00 95.62 186 ILE A C 1
ATOM 1386 O O . ILE A 1 186 ? 27.892 1.376 -28.146 1.00 95.62 186 ILE A O 1
ATOM 1390 N N . GLY A 1 187 ? 26.416 -0.310 -28.016 1.00 92.56 187 GLY A N 1
ATOM 1391 C CA . GLY A 1 187 ? 26.662 -0.813 -29.371 1.00 92.56 187 GLY A CA 1
ATOM 1392 C C . GLY A 1 187 ? 26.370 0.234 -30.450 1.00 92.56 187 GLY A C 1
ATOM 1393 O O . GLY A 1 187 ? 27.162 0.414 -31.378 1.00 92.56 187 GLY A O 1
ATOM 1394 N N . LEU A 1 188 ? 25.283 0.992 -30.288 1.00 94.62 188 LEU A N 1
ATOM 1395 C CA . LEU A 1 188 ? 24.911 2.081 -31.184 1.00 94.62 188 LEU A CA 1
ATOM 1396 C C . LEU A 1 188 ? 25.962 3.200 -31.185 1.00 94.62 188 LEU A C 1
ATOM 1398 O O . LEU A 1 188 ? 26.322 3.680 -32.258 1.00 94.62 188 LEU A O 1
ATOM 1402 N N . LEU A 1 189 ? 26.516 3.570 -30.025 1.00 94.44 189 LEU A N 1
ATOM 1403 C CA . LEU A 1 189 ? 27.607 4.553 -29.934 1.00 94.44 189 LEU A CA 1
ATOM 1404 C C . LEU A 1 189 ? 28.864 4.091 -30.685 1.00 94.44 189 LEU A C 1
ATOM 1406 O O . LEU A 1 189 ? 29.484 4.875 -31.410 1.00 94.44 189 LEU A O 1
ATOM 1410 N N . ILE A 1 190 ? 29.217 2.809 -30.568 1.00 92.75 190 ILE A N 1
ATOM 1411 C CA . ILE A 1 190 ? 30.343 2.228 -31.311 1.00 92.75 190 ILE A CA 1
ATOM 1412 C C . ILE A 1 190 ? 30.075 2.313 -32.818 1.00 92.75 190 ILE A C 1
ATOM 1414 O O . ILE A 1 190 ? 30.944 2.747 -33.574 1.00 92.75 190 ILE A O 1
ATOM 1418 N N . ILE A 1 191 ? 28.871 1.972 -33.276 1.00 92.88 191 ILE A N 1
ATOM 1419 C CA . ILE A 1 191 ? 28.523 2.031 -34.703 1.00 92.88 191 ILE A CA 1
ATOM 1420 C C . ILE A 1 191 ? 28.508 3.468 -35.222 1.00 92.88 191 ILE A C 1
ATOM 1422 O O . ILE A 1 191 ? 28.999 3.710 -36.321 1.00 92.88 191 ILE A O 1
ATOM 1426 N N . LEU A 1 192 ? 28.027 4.428 -34.431 1.00 92.88 192 LEU A N 1
ATOM 1427 C CA . LEU A 1 192 ? 28.078 5.849 -34.779 1.00 92.88 192 LEU A CA 1
ATOM 1428 C C . LEU A 1 192 ? 29.521 6.328 -34.980 1.00 92.88 192 LEU A C 1
ATOM 1430 O O . LEU A 1 192 ? 29.809 7.004 -35.967 1.00 92.88 192 LEU A O 1
ATOM 1434 N N . SER A 1 193 ? 30.448 5.930 -34.101 1.00 91.06 193 SER A N 1
ATOM 1435 C CA . SER A 1 193 ? 31.870 6.259 -34.275 1.00 91.06 193 SER A CA 1
ATOM 1436 C C . SER A 1 193 ? 32.488 5.589 -35.511 1.00 91.06 193 SER A C 1
ATOM 1438 O O . SER A 1 193 ? 33.225 6.240 -36.253 1.00 91.06 193 SER A O 1
ATOM 1440 N N . ARG A 1 194 ? 32.136 4.327 -35.804 1.00 90.38 194 ARG A N 1
ATOM 1441 C CA . ARG A 1 194 ? 32.566 3.632 -37.032 1.00 90.38 194 ARG A CA 1
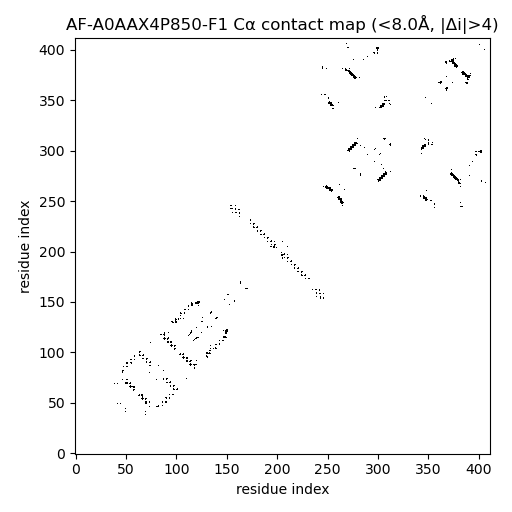ATOM 1442 C C . ARG A 1 194 ? 32.014 4.295 -38.290 1.00 90.38 194 ARG A C 1
ATOM 1444 O O . ARG A 1 194 ? 32.763 4.471 -39.246 1.00 90.38 194 ARG A O 1
ATOM 1451 N N . LEU A 1 195 ? 30.748 4.707 -38.277 1.00 91.50 195 LEU A N 1
ATOM 1452 C CA . LEU A 1 195 ? 30.114 5.403 -39.392 1.00 91.50 195 LEU A CA 1
ATOM 1453 C C . LEU A 1 195 ? 30.766 6.768 -39.638 1.00 91.50 195 LEU A C 1
ATOM 1455 O O . LEU A 1 195 ? 31.035 7.114 -40.784 1.00 91.50 195 LEU A O 1
ATOM 1459 N N . ALA A 1 196 ? 31.094 7.514 -38.579 1.00 91.06 196 ALA A N 1
ATOM 1460 C CA . ALA A 1 196 ? 31.824 8.774 -38.703 1.00 91.06 196 ALA A CA 1
ATOM 1461 C C . ALA A 1 196 ? 33.203 8.579 -39.362 1.00 91.06 196 ALA A C 1
ATOM 1463 O O . ALA A 1 196 ? 33.601 9.383 -40.205 1.00 91.06 196 ALA A O 1
ATOM 1464 N N . SER A 1 197 ? 33.914 7.501 -39.022 1.00 89.69 197 SER A N 1
ATOM 1465 C CA . SER A 1 197 ? 35.178 7.133 -39.676 1.00 89.69 197 SER A CA 1
ATOM 1466 C C . SER A 1 197 ? 34.985 6.676 -41.126 1.00 89.69 197 SER A C 1
ATOM 1468 O O . SER A 1 197 ? 35.777 7.052 -41.985 1.00 89.69 197 SER A O 1
ATOM 1470 N N . ALA A 1 198 ? 33.921 5.923 -41.424 1.00 90.56 198 ALA A N 1
ATOM 1471 C CA . ALA A 1 198 ? 33.587 5.494 -42.785 1.00 90.56 198 ALA A CA 1
ATOM 1472 C C . ALA A 1 198 ? 33.274 6.686 -43.708 1.00 90.56 198 ALA A C 1
ATOM 1474 O O . ALA A 1 198 ? 33.729 6.716 -44.847 1.00 90.56 198 ALA A O 1
ATOM 1475 N N . ILE A 1 199 ? 32.560 7.701 -43.201 1.00 91.75 199 ILE A N 1
ATOM 1476 C CA . ILE A 1 199 ? 32.255 8.940 -43.938 1.00 91.75 199 ILE A CA 1
ATOM 1477 C C . ILE A 1 199 ? 33.524 9.761 -44.208 1.00 91.75 199 ILE A C 1
ATOM 1479 O O . ILE A 1 199 ? 33.655 10.346 -45.280 1.00 91.75 199 ILE A O 1
ATOM 1483 N N . LYS A 1 200 ? 34.466 9.812 -43.254 1.00 91.56 200 LYS A N 1
ATOM 1484 C CA . LYS A 1 200 ? 35.744 10.528 -43.424 1.00 91.56 200 LYS A CA 1
ATOM 1485 C C . LYS A 1 200 ? 36.668 9.873 -44.459 1.00 91.56 200 LYS A C 1
ATOM 1487 O O . LYS A 1 200 ? 37.480 10.575 -45.055 1.00 91.56 200 LYS A O 1
ATOM 1492 N N . GLY A 1 201 ? 36.536 8.564 -44.682 1.00 83.94 201 GLY A N 1
ATOM 1493 C CA . GLY A 1 201 ? 37.364 7.803 -45.618 1.00 83.94 201 GLY A CA 1
ATOM 1494 C C . GLY A 1 201 ? 38.827 7.651 -45.170 1.00 83.94 201 GLY A C 1
ATOM 1495 O O . GLY A 1 201 ? 39.219 8.090 -44.090 1.00 83.94 201 GLY A O 1
ATOM 1496 N N . GLY A 1 202 ? 39.642 6.993 -46.001 1.00 87.56 202 GLY A N 1
ATOM 1497 C CA . GLY A 1 202 ? 41.079 6.779 -45.773 1.00 87.56 202 GLY A CA 1
ATOM 1498 C C . GLY A 1 202 ? 41.507 5.301 -45.776 1.00 87.56 202 GLY A C 1
ATOM 1499 O O . GLY A 1 202 ? 40.654 4.409 -45.816 1.00 87.56 202 GLY A O 1
ATOM 1500 N N . PRO A 1 203 ? 42.824 5.013 -45.752 1.00 80.00 203 PRO A N 1
ATOM 1501 C CA . PRO A 1 203 ? 43.334 3.642 -45.713 1.00 80.00 203 PRO A CA 1
ATOM 1502 C C . PRO A 1 203 ? 42.850 2.918 -44.448 1.00 80.00 203 PRO A C 1
ATOM 1504 O O . PRO A 1 203 ? 43.137 3.352 -43.336 1.00 80.00 203 PRO A O 1
ATOM 1507 N N . GLY A 1 204 ? 42.103 1.823 -44.616 1.00 82.12 204 GLY A N 1
ATOM 1508 C CA . GLY A 1 204 ? 41.533 1.048 -43.504 1.00 82.12 204 GLY A CA 1
ATOM 1509 C C . GLY A 1 204 ? 40.178 1.544 -42.977 1.00 82.12 204 GLY A C 1
ATOM 1510 O O . GLY A 1 204 ? 39.733 1.071 -41.931 1.00 82.12 204 GLY A O 1
ATOM 1511 N N . ALA A 1 205 ? 39.511 2.478 -43.666 1.00 86.12 205 ALA A N 1
ATOM 1512 C CA . ALA A 1 205 ? 38.166 2.917 -43.293 1.00 86.12 205 ALA A CA 1
ATOM 1513 C C . ALA A 1 205 ? 37.119 1.784 -43.454 1.00 86.12 205 ALA A C 1
ATOM 1515 O O . ALA A 1 205 ? 37.199 1.019 -44.417 1.00 86.12 205 ALA A O 1
ATOM 1516 N N . PRO A 1 206 ? 36.130 1.669 -42.543 1.00 86.38 206 PRO A N 1
ATOM 1517 C CA . PRO A 1 206 ? 35.047 0.686 -42.659 1.00 86.38 206 PRO A CA 1
ATOM 1518 C C . PRO A 1 206 ? 34.159 0.914 -43.891 1.00 86.38 206 PRO A C 1
ATOM 1520 O O . PRO A 1 206 ? 34.007 2.048 -44.346 1.00 86.38 206 PRO A O 1
ATOM 1523 N N . GLU A 1 207 ? 33.499 -0.139 -44.387 1.00 90.75 207 GLU A N 1
ATOM 1524 C CA . GLU A 1 207 ? 32.554 -0.020 -45.503 1.00 90.75 207 GLU A CA 1
ATOM 1525 C C . GLU A 1 207 ? 31.303 0.781 -45.092 1.00 90.75 207 GLU A C 1
ATOM 1527 O O . GLU A 1 207 ? 30.657 0.501 -44.073 1.00 90.75 207 GLU A O 1
ATOM 1532 N N . LEU A 1 208 ? 30.938 1.784 -45.898 1.00 89.06 208 LEU A N 1
ATOM 1533 C CA . LEU A 1 208 ? 29.824 2.689 -45.605 1.00 89.06 208 LEU A CA 1
ATOM 1534 C C . LEU A 1 208 ? 28.462 1.975 -45.627 1.00 89.06 208 LEU A C 1
ATOM 1536 O O . LEU A 1 208 ? 27.640 2.206 -44.741 1.00 89.06 208 LEU A O 1
ATOM 1540 N N . GLY A 1 209 ? 28.231 1.096 -46.610 1.00 91.19 209 GLY A N 1
ATOM 1541 C CA . GLY A 1 209 ? 26.971 0.361 -46.760 1.00 91.19 209 GLY A CA 1
ATOM 1542 C C . GLY A 1 209 ? 26.700 -0.577 -45.583 1.00 91.19 209 GLY A C 1
ATOM 1543 O O . GLY A 1 209 ? 25.619 -0.546 -44.989 1.00 91.19 209 GLY A O 1
ATOM 1544 N N . GLU A 1 210 ? 27.712 -1.349 -45.184 1.00 88.19 210 GLU A N 1
ATOM 1545 C CA . GLU A 1 210 ? 27.652 -2.210 -44.001 1.00 88.19 210 GLU A CA 1
ATOM 1546 C C . GLU A 1 210 ? 27.436 -1.395 -42.714 1.00 88.19 210 GLU A C 1
ATOM 1548 O O . GLU A 1 210 ? 26.576 -1.728 -41.894 1.00 88.19 210 GLU A O 1
ATOM 1553 N N . SER A 1 211 ? 28.156 -0.278 -42.557 1.00 89.44 211 SER A N 1
ATOM 1554 C CA . SER A 1 211 ? 28.022 0.608 -41.392 1.00 89.44 211 SER A CA 1
ATOM 1555 C C . SER A 1 211 ? 26.616 1.204 -41.275 1.00 89.44 211 SER A C 1
ATOM 1557 O O . SER A 1 211 ? 26.065 1.267 -40.175 1.00 89.44 211 SER A O 1
ATOM 1559 N N . LEU A 1 212 ? 26.006 1.593 -42.398 1.00 92.69 212 LEU A N 1
ATOM 1560 C CA . LEU A 1 212 ? 24.652 2.144 -42.431 1.00 92.69 212 LEU A CA 1
ATOM 1561 C C . LEU A 1 212 ? 23.591 1.079 -42.116 1.00 92.69 212 LEU A C 1
ATOM 1563 O O . LEU A 1 212 ? 22.662 1.338 -41.348 1.00 92.69 212 LEU A O 1
ATOM 1567 N N . ARG A 1 213 ? 23.751 -0.143 -42.641 1.00 92.69 213 ARG A N 1
ATOM 1568 C CA . ARG A 1 213 ? 22.876 -1.277 -42.304 1.00 92.69 213 ARG A CA 1
ATOM 1569 C C . ARG A 1 213 ? 22.962 -1.621 -40.815 1.00 92.69 213 ARG A C 1
ATOM 1571 O O . ARG A 1 213 ? 21.929 -1.787 -40.166 1.00 92.69 213 ARG A O 1
ATOM 1578 N N . ASN A 1 214 ? 24.175 -1.680 -40.266 1.00 90.81 214 ASN A N 1
ATOM 1579 C CA . ASN A 1 214 ? 24.405 -1.942 -38.846 1.00 90.81 214 ASN A CA 1
ATOM 1580 C C . ASN A 1 214 ? 23.813 -0.840 -37.957 1.00 90.81 214 ASN A C 1
ATOM 1582 O O . ASN A 1 214 ? 23.228 -1.154 -36.916 1.00 90.81 214 ASN A O 1
ATOM 1586 N N . LEU A 1 215 ? 23.895 0.427 -38.381 1.00 93.69 215 LEU A N 1
ATOM 1587 C CA . LEU A 1 215 ? 23.238 1.542 -37.696 1.00 93.69 215 LEU A CA 1
ATOM 1588 C C . LEU A 1 215 ? 21.723 1.337 -37.658 1.00 93.69 215 LEU A C 1
ATOM 1590 O O . LEU A 1 215 ? 21.134 1.423 -36.586 1.00 93.69 215 LEU A O 1
ATOM 1594 N N . GLY A 1 216 ? 21.102 1.023 -38.799 1.00 93.94 216 GLY A N 1
ATOM 1595 C CA . GLY A 1 216 ? 19.657 0.805 -38.883 1.00 93.94 216 GLY A CA 1
ATOM 1596 C C . GLY A 1 216 ? 19.168 -0.311 -37.955 1.00 93.94 216 GLY A C 1
ATOM 1597 O O . GLY A 1 216 ? 18.192 -0.127 -37.226 1.00 93.94 216 GLY A O 1
ATOM 1598 N N . ILE A 1 217 ? 19.879 -1.444 -37.922 1.00 92.19 217 ILE A N 1
ATOM 1599 C CA . ILE A 1 217 ? 19.538 -2.582 -37.052 1.00 92.19 217 ILE A CA 1
ATOM 1600 C C . ILE A 1 217 ? 19.639 -2.192 -35.571 1.00 92.19 217 ILE A C 1
ATOM 1602 O O . ILE A 1 217 ? 18.702 -2.428 -34.811 1.00 92.19 217 ILE A O 1
ATOM 1606 N N . ASN A 1 218 ? 20.741 -1.561 -35.155 1.00 92.44 218 ASN A N 1
ATOM 1607 C CA . ASN A 1 218 ? 20.954 -1.214 -33.747 1.00 92.44 218 ASN A CA 1
ATOM 1608 C C . ASN A 1 218 ? 20.046 -0.070 -33.287 1.00 92.44 218 ASN A C 1
ATOM 1610 O O . ASN A 1 218 ? 19.512 -0.127 -32.183 1.00 92.44 218 ASN A O 1
ATOM 1614 N N . ALA A 1 219 ? 19.803 0.925 -34.142 1.00 94.69 219 ALA A N 1
ATOM 1615 C CA . ALA A 1 219 ? 18.851 1.993 -33.857 1.00 94.69 219 ALA A CA 1
ATOM 1616 C C . ALA A 1 219 ? 17.433 1.433 -33.673 1.00 94.69 219 ALA A C 1
ATOM 1618 O O . ALA A 1 219 ? 16.734 1.826 -32.742 1.00 94.69 219 ALA A O 1
ATOM 1619 N N . THR A 1 220 ? 17.033 0.464 -34.506 1.00 95.44 220 THR A N 1
ATOM 1620 C CA . THR A 1 220 ? 15.748 -0.237 -34.356 1.00 95.44 220 THR A CA 1
ATOM 1621 C C . THR A 1 220 ? 15.694 -1.022 -33.046 1.00 95.44 220 THR A C 1
ATOM 1623 O O . THR A 1 220 ? 14.698 -0.944 -32.331 1.00 95.44 220 THR A O 1
ATOM 1626 N N . ALA A 1 221 ? 16.766 -1.742 -32.697 1.00 94.38 221 ALA A N 1
ATOM 1627 C CA . ALA A 1 221 ? 16.841 -2.498 -31.449 1.00 94.38 221 ALA A CA 1
ATOM 1628 C C . ALA A 1 221 ? 16.688 -1.590 -30.218 1.00 94.38 221 ALA A C 1
ATOM 1630 O O . ALA A 1 221 ? 15.844 -1.870 -29.369 1.00 94.38 221 ALA A O 1
ATOM 1631 N N . VAL A 1 222 ? 17.432 -0.477 -30.160 1.00 96.50 222 VAL A N 1
ATOM 1632 C CA . VAL A 1 222 ? 17.306 0.530 -29.092 1.00 96.50 222 VAL A CA 1
ATOM 1633 C C . VAL A 1 222 ? 15.885 1.087 -29.049 1.00 96.50 222 VAL A C 1
ATOM 1635 O O . VAL A 1 222 ? 15.255 1.073 -28.000 1.00 96.50 222 VAL A O 1
ATOM 1638 N N . ALA A 1 223 ? 15.321 1.503 -30.187 1.00 97.25 223 ALA A N 1
ATOM 1639 C CA . ALA A 1 223 ? 13.976 2.075 -30.222 1.00 97.25 223 ALA A CA 1
ATOM 1640 C C . ALA A 1 223 ? 12.906 1.116 -29.664 1.00 97.25 223 ALA A C 1
ATOM 1642 O O . ALA A 1 223 ? 12.056 1.525 -28.869 1.00 97.25 223 ALA A O 1
ATOM 1643 N N . VAL A 1 224 ? 12.957 -0.165 -30.045 1.00 97.00 224 VAL A N 1
ATOM 1644 C CA . VAL A 1 224 ? 12.005 -1.186 -29.581 1.00 97.00 224 VAL A CA 1
ATOM 1645 C C . VAL A 1 224 ? 12.200 -1.503 -28.095 1.00 97.00 224 VAL A C 1
ATOM 1647 O O . VAL A 1 224 ? 11.219 -1.549 -27.349 1.00 97.00 224 VAL A O 1
ATOM 1650 N N . LEU A 1 225 ? 13.442 -1.700 -27.642 1.00 96.25 225 LEU A N 1
ATOM 1651 C CA . LEU A 1 225 ? 13.749 -1.999 -26.238 1.00 96.25 225 LEU A CA 1
ATOM 1652 C C . LEU A 1 225 ? 13.371 -0.832 -25.321 1.00 96.25 225 LEU A C 1
ATOM 1654 O O . LEU A 1 225 ? 12.661 -1.037 -24.333 1.00 96.25 225 LEU A O 1
ATOM 1658 N N . THR A 1 226 ? 13.743 0.391 -25.701 1.00 96.69 226 THR A N 1
ATOM 1659 C CA . THR A 1 226 ? 13.368 1.619 -24.998 1.00 96.69 226 THR A CA 1
ATOM 1660 C C . THR A 1 226 ? 11.845 1.764 -24.921 1.00 96.69 226 THR A C 1
ATOM 1662 O O . THR A 1 226 ? 11.315 2.085 -23.856 1.00 96.69 226 THR A O 1
ATOM 1665 N N . PHE A 1 227 ? 11.106 1.486 -26.004 1.00 97.25 227 PHE A N 1
ATOM 1666 C CA . PHE A 1 227 ? 9.638 1.530 -25.991 1.00 97.25 227 PHE A CA 1
ATOM 1667 C C . PHE A 1 227 ? 9.040 0.584 -24.939 1.00 97.25 227 PHE A C 1
ATOM 1669 O O . PHE A 1 227 ? 8.211 1.009 -24.127 1.00 97.25 227 PHE A O 1
ATOM 1676 N N . PHE A 1 228 ? 9.475 -0.680 -24.915 1.00 96.19 228 PHE A N 1
ATOM 1677 C CA . PHE A 1 228 ? 8.988 -1.653 -23.935 1.00 96.19 228 PHE A CA 1
ATOM 1678 C C . PHE A 1 228 ? 9.400 -1.299 -22.504 1.00 96.19 228 PHE A C 1
ATOM 1680 O O . PHE A 1 228 ? 8.577 -1.418 -21.597 1.00 96.19 228 PHE A O 1
ATOM 1687 N N . LEU A 1 229 ? 10.627 -0.813 -22.301 1.00 95.12 229 LEU A N 1
ATOM 1688 C CA . LEU A 1 229 ? 11.116 -0.374 -20.995 1.00 95.12 229 LEU A CA 1
ATOM 1689 C C . LEU A 1 229 ? 10.284 0.795 -20.453 1.00 95.12 229 LEU A C 1
ATOM 1691 O O . LEU A 1 229 ? 9.806 0.747 -19.321 1.00 95.12 229 LEU A O 1
ATOM 1695 N N . VAL A 1 230 ? 10.057 1.830 -21.265 1.00 95.12 230 VAL A N 1
ATOM 1696 C CA . VAL A 1 230 ? 9.254 2.996 -20.870 1.00 95.12 230 VAL A CA 1
ATOM 1697 C C . VAL A 1 230 ? 7.814 2.595 -20.570 1.00 95.12 230 VAL A C 1
ATOM 1699 O O . VAL A 1 230 ? 7.239 3.080 -19.593 1.00 95.12 230 VAL A O 1
ATOM 1702 N N . ARG A 1 231 ? 7.227 1.704 -21.376 1.00 94.81 231 ARG A N 1
ATOM 1703 C CA . ARG A 1 231 ? 5.885 1.173 -21.122 1.00 94.81 231 ARG A CA 1
ATOM 1704 C C . ARG A 1 231 ? 5.820 0.462 -19.768 1.00 94.81 231 ARG A C 1
ATOM 1706 O O . ARG A 1 231 ? 4.959 0.793 -18.961 1.00 94.81 231 ARG A O 1
ATOM 1713 N N . ASP A 1 232 ? 6.747 -0.452 -19.496 1.00 91.88 232 ASP A N 1
ATOM 1714 C CA . ASP A 1 232 ? 6.739 -1.242 -18.259 1.00 91.88 232 ASP A CA 1
ATOM 1715 C C . ASP A 1 232 ? 7.012 -0.374 -17.013 1.00 91.88 232 ASP A C 1
ATOM 1717 O O . ASP A 1 232 ? 6.399 -0.558 -15.962 1.00 91.88 232 ASP A O 1
ATOM 1721 N N . LEU A 1 233 ? 7.858 0.657 -17.138 1.00 91.88 233 LEU A N 1
ATOM 1722 C CA . LEU A 1 233 ? 8.080 1.647 -16.077 1.00 91.88 233 LEU A CA 1
ATOM 1723 C C . LEU A 1 233 ? 6.840 2.507 -15.790 1.00 91.88 233 LEU A C 1
ATOM 1725 O O . LEU A 1 233 ? 6.604 2.875 -14.636 1.00 91.88 233 LEU A O 1
ATOM 1729 N N . ARG A 1 234 ? 6.042 2.844 -16.810 1.00 92.12 234 ARG A N 1
ATOM 1730 C CA . ARG A 1 234 ? 4.765 3.554 -16.618 1.00 92.12 234 ARG A CA 1
ATOM 1731 C C . ARG A 1 234 ? 3.746 2.658 -15.921 1.00 92.12 234 ARG A C 1
ATOM 1733 O O . ARG A 1 234 ? 3.177 3.086 -14.919 1.00 92.12 234 ARG A O 1
ATOM 1740 N N . ASP A 1 235 ? 3.611 1.416 -16.382 1.00 89.94 235 ASP A N 1
ATOM 1741 C CA . ASP A 1 235 ? 2.735 0.405 -15.778 1.00 89.94 235 ASP A CA 1
ATOM 1742 C C . ASP A 1 235 ? 3.136 0.102 -14.320 1.00 89.94 235 ASP A C 1
ATOM 1744 O O . ASP A 1 235 ? 2.297 -0.220 -13.479 1.00 89.94 235 ASP A O 1
ATOM 1748 N N . GLN A 1 236 ? 4.426 0.222 -13.983 1.00 87.25 236 GLN A N 1
ATOM 1749 C CA . GLN A 1 236 ? 4.909 0.115 -12.607 1.00 87.25 236 GLN A CA 1
ATOM 1750 C C . GLN A 1 236 ? 4.390 1.235 -11.711 1.00 87.25 236 GLN A C 1
ATOM 1752 O O . GLN A 1 236 ? 3.969 0.955 -10.590 1.00 87.25 236 GLN A O 1
ATOM 1757 N N . ARG A 1 237 ? 4.463 2.486 -12.170 1.00 87.56 237 ARG A N 1
ATOM 1758 C CA . ARG A 1 237 ? 4.087 3.640 -11.348 1.00 87.56 237 ARG A CA 1
ATOM 1759 C C . ARG A 1 237 ? 2.592 3.660 -11.058 1.00 87.56 237 ARG A C 1
ATOM 1761 O O . ARG A 1 237 ? 2.230 3.954 -9.929 1.00 87.56 237 ARG A O 1
ATOM 1768 N N . SER A 1 238 ? 1.749 3.328 -12.037 1.00 87.31 238 SER A N 1
ATOM 1769 C CA . SER A 1 238 ? 0.298 3.255 -11.819 1.00 87.31 238 SER A CA 1
ATOM 1770 C C . SER A 1 238 ? -0.064 2.164 -10.814 1.00 87.31 238 SER A C 1
ATOM 1772 O O . SER A 1 238 ? -0.712 2.451 -9.819 1.00 87.31 238 SER A O 1
ATOM 1774 N N . LYS A 1 239 ? 0.450 0.941 -10.996 1.00 88.12 239 LYS A N 1
ATOM 1775 C CA . LYS A 1 239 ? 0.183 -0.176 -10.073 1.00 88.12 239 LYS A CA 1
ATOM 1776 C C . LYS A 1 239 ? 0.699 0.071 -8.658 1.00 88.12 239 LYS A C 1
ATOM 1778 O O . LYS A 1 239 ? 0.121 -0.436 -7.705 1.00 88.12 239 LYS A O 1
ATOM 1783 N N . LEU A 1 240 ? 1.820 0.779 -8.522 1.00 86.19 240 LEU A N 1
ATOM 1784 C CA . LEU A 1 240 ? 2.374 1.126 -7.216 1.00 86.19 240 LEU A CA 1
ATOM 1785 C C . LEU A 1 240 ? 1.474 2.130 -6.496 1.00 86.19 240 LEU A C 1
ATOM 1787 O O . LEU A 1 240 ? 1.138 1.875 -5.349 1.00 86.19 240 LEU A O 1
ATOM 1791 N N . LYS A 1 241 ? 0.999 3.165 -7.197 1.00 85.06 241 LYS A N 1
ATOM 1792 C CA . LYS A 1 241 ? 0.003 4.099 -6.657 1.00 85.06 241 LYS A CA 1
ATOM 1793 C C . LYS A 1 241 ? -1.286 3.394 -6.245 1.00 85.06 241 LYS A C 1
ATOM 1795 O O . LYS A 1 241 ? -1.723 3.565 -5.119 1.00 85.06 241 LYS A O 1
ATOM 1800 N N . GLU A 1 242 ? -1.836 2.535 -7.106 1.00 86.00 242 GLU A N 1
ATOM 1801 C CA . GLU A 1 242 ? -3.038 1.749 -6.782 1.00 86.00 242 GLU A CA 1
ATOM 1802 C C . GLU A 1 242 ? -2.850 0.930 -5.494 1.00 86.00 242 GLU A C 1
ATOM 1804 O O . GLU A 1 242 ? -3.739 0.868 -4.652 1.00 86.00 242 GLU A O 1
ATOM 1809 N N . VAL A 1 243 ? -1.682 0.304 -5.313 1.00 85.38 243 VAL A N 1
ATOM 1810 C CA . VAL A 1 243 ? -1.390 -0.471 -4.101 1.00 85.38 243 VAL A CA 1
ATOM 1811 C C . VAL A 1 243 ? -1.173 0.423 -2.881 1.00 85.38 243 VAL A C 1
ATOM 1813 O O . VAL A 1 243 ? -1.631 0.061 -1.803 1.00 85.38 243 VAL A O 1
ATOM 1816 N N . GLU A 1 244 ? -0.507 1.566 -3.024 1.00 82.88 244 GLU A N 1
ATOM 1817 C CA . GLU A 1 244 ? -0.353 2.542 -1.938 1.00 82.88 244 GLU A CA 1
ATOM 1818 C C . GLU A 1 244 ? -1.721 3.034 -1.451 1.00 82.88 244 GLU A C 1
ATOM 1820 O O . GLU A 1 244 ? -1.995 2.970 -0.256 1.00 82.88 244 GLU A O 1
ATOM 1825 N N . GLU A 1 245 ? -2.632 3.379 -2.363 1.00 83.06 245 GLU A N 1
ATOM 1826 C CA . GLU A 1 245 ? -4.002 3.769 -2.012 1.00 83.06 245 GLU A CA 1
ATOM 1827 C C . GLU A 1 245 ? -4.801 2.638 -1.343 1.00 83.06 245 GLU A C 1
ATOM 1829 O O . GLU A 1 245 ? -5.574 2.889 -0.411 1.00 83.06 245 GLU A O 1
ATOM 1834 N N . GLU A 1 246 ? -4.629 1.389 -1.802 1.00 85.19 246 GLU A N 1
ATOM 1835 C CA . GLU A 1 246 ? -5.215 0.194 -1.171 1.00 85.19 246 GLU A CA 1
ATOM 1836 C C . GLU A 1 246 ? -4.693 -0.006 0.264 1.00 85.19 246 GLU A C 1
ATOM 1838 O O . GLU A 1 246 ? -5.441 -0.462 1.141 1.00 85.19 246 GLU A O 1
ATOM 1843 N N . GLU A 1 247 ? -3.414 0.288 0.514 1.00 82.19 247 GLU A N 1
ATOM 1844 C CA . GLU A 1 247 ? -2.809 0.192 1.843 1.00 82.19 247 GLU A CA 1
ATOM 1845 C C . GLU A 1 247 ? -3.200 1.357 2.749 1.00 82.19 247 GLU A C 1
ATOM 1847 O O . GLU A 1 247 ? -3.520 1.110 3.912 1.00 82.19 247 GLU A O 1
ATOM 1852 N N . ASP A 1 248 ? -3.295 2.578 2.227 1.00 82.44 248 ASP A N 1
ATOM 1853 C CA . ASP A 1 248 ? -3.788 3.730 2.983 1.00 82.44 248 ASP A CA 1
ATOM 1854 C C . ASP A 1 248 ? -5.246 3.534 3.404 1.00 82.44 248 ASP A C 1
ATOM 1856 O O . ASP A 1 248 ? -5.569 3.702 4.581 1.00 82.44 248 ASP A O 1
ATOM 1860 N N . LEU A 1 249 ? -6.104 3.020 2.510 1.00 86.25 249 LEU A N 1
ATOM 1861 C CA . LEU A 1 249 ? -7.445 2.561 2.890 1.00 86.25 249 LEU A CA 1
ATOM 1862 C C . LEU A 1 249 ? -7.377 1.512 4.005 1.00 86.25 249 LEU A C 1
ATOM 1864 O O . LEU A 1 249 ? -8.197 1.524 4.916 1.00 86.25 249 LEU A O 1
ATOM 1868 N N . GLY A 1 250 ? -6.417 0.589 3.924 1.00 80.06 250 GLY A N 1
ATOM 1869 C CA . GLY A 1 250 ? -6.204 -0.476 4.902 1.00 80.06 250 GLY A CA 1
ATOM 1870 C C . GLY A 1 250 ? -5.884 0.019 6.316 1.00 80.06 250 GLY A C 1
ATOM 1871 O O . GLY A 1 250 ? -6.180 -0.705 7.273 1.00 80.06 250 GLY A O 1
ATOM 1872 N N . LYS A 1 251 ? -5.309 1.218 6.448 1.00 81.00 251 LYS A N 1
ATOM 1873 C CA . LYS A 1 251 ? -4.984 1.862 7.730 1.00 81.00 251 LYS A CA 1
ATOM 1874 C C . LYS A 1 251 ? -6.198 2.542 8.360 1.00 81.00 251 LYS A C 1
ATOM 1876 O O . LYS A 1 251 ? -6.307 2.550 9.584 1.00 81.00 251 LYS A O 1
ATOM 1881 N N . LEU A 1 252 ? -7.125 3.044 7.537 1.00 81.75 252 LEU A N 1
ATOM 1882 C CA . LEU A 1 252 ? -8.323 3.731 8.015 1.00 81.75 252 LEU A CA 1
ATOM 1883 C C . LEU A 1 252 ? -9.115 2.854 8.986 1.00 81.75 252 LEU A C 1
ATOM 1885 O O . LEU A 1 252 ? -9.265 1.644 8.794 1.00 81.75 252 LEU A O 1
ATOM 1889 N N . GLN A 1 253 ? -9.642 3.478 10.033 1.00 81.75 253 GLN A N 1
ATOM 1890 C CA . GLN A 1 253 ? -10.327 2.780 11.112 1.00 81.75 253 GLN A CA 1
ATOM 1891 C C . GLN A 1 253 ? -11.846 2.918 11.014 1.00 81.75 253 GLN A C 1
ATOM 1893 O O . GLN A 1 253 ? -12.380 3.951 10.602 1.00 81.75 253 GLN A O 1
ATOM 1898 N N . VAL A 1 254 ? -12.550 1.876 11.454 1.00 79.88 254 VAL A N 1
ATOM 1899 C CA . VAL A 1 254 ? -14.004 1.880 11.642 1.00 79.88 254 VAL A CA 1
ATOM 1900 C C . VAL A 1 254 ? -14.384 1.413 13.043 1.00 79.88 254 VAL A C 1
ATOM 1902 O O . VAL A 1 254 ? -13.704 0.580 13.643 1.00 79.88 254 VAL A O 1
ATOM 1905 N N . ASP A 1 255 ? -15.506 1.923 13.545 1.00 79.81 255 ASP A N 1
ATOM 1906 C CA . ASP A 1 255 ? -16.151 1.454 14.770 1.00 79.81 255 ASP A CA 1
ATOM 1907 C C . ASP A 1 255 ? -17.136 0.322 14.444 1.00 79.81 255 ASP A C 1
ATOM 1909 O O . ASP A 1 255 ? -18.154 0.517 13.767 1.00 79.81 255 ASP A O 1
ATOM 1913 N N . LEU A 1 256 ? -16.829 -0.875 14.946 1.00 71.25 256 LEU A N 1
ATOM 1914 C CA . LEU A 1 256 ? -17.652 -2.077 14.807 1.00 71.25 256 LEU A CA 1
ATOM 1915 C C . LEU A 1 256 ? -18.790 -2.142 15.844 1.00 71.25 256 LEU A C 1
ATOM 1917 O O . LEU A 1 256 ? -19.619 -3.053 15.803 1.00 71.25 256 LEU A O 1
ATOM 1921 N N . GLY A 1 257 ? -18.866 -1.170 16.755 1.00 66.50 257 GLY A N 1
ATOM 1922 C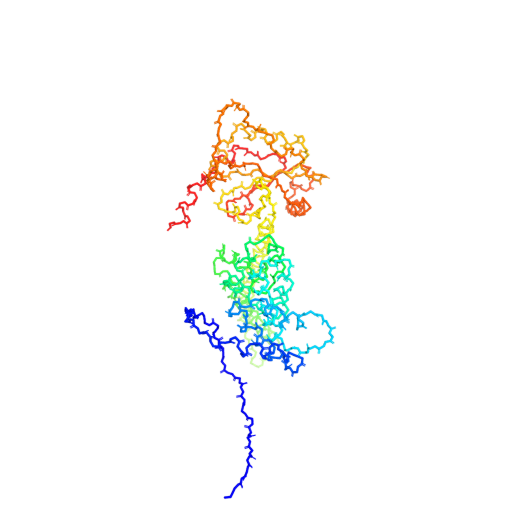 CA . GLY A 1 257 ? -19.789 -1.130 17.880 1.00 66.50 257 GLY A CA 1
ATOM 1923 C C . GLY A 1 257 ? -19.171 -1.683 19.165 1.00 66.50 257 GLY A C 1
ATOM 1924 O O . GLY A 1 257 ? -18.236 -2.481 19.154 1.00 66.50 257 GLY A O 1
ATOM 1925 N N . GLY A 1 258 ? -19.703 -1.246 20.311 1.00 63.69 258 GLY A N 1
ATOM 1926 C CA . GLY A 1 258 ? -19.210 -1.686 21.621 1.00 63.69 258 GLY A CA 1
ATOM 1927 C C . GLY A 1 258 ? -17.791 -1.202 21.942 1.00 63.69 258 GLY A C 1
ATOM 1928 O O . GLY A 1 258 ? -17.075 -1.899 22.652 1.00 63.69 258 GLY A O 1
ATOM 1929 N N . ASN A 1 259 ? -17.396 -0.032 21.420 1.00 56.78 259 ASN A N 1
ATOM 1930 C CA . ASN A 1 259 ? -16.056 0.552 21.568 1.00 56.78 259 ASN A CA 1
ATOM 1931 C C . ASN A 1 259 ? -14.937 -0.294 20.932 1.00 56.78 259 ASN A C 1
ATOM 1933 O O . ASN A 1 259 ? -13.808 -0.311 21.417 1.00 56.78 259 ASN A O 1
ATOM 1937 N N . ARG A 1 260 ? -15.257 -1.029 19.861 1.00 64.44 260 ARG A N 1
ATOM 1938 C CA . ARG A 1 260 ? -14.292 -1.854 19.134 1.00 64.44 260 ARG A CA 1
ATOM 1939 C C . ARG A 1 260 ? -13.915 -1.188 17.831 1.00 64.44 260 ARG A C 1
ATOM 1941 O O . ARG A 1 260 ? -14.715 -1.138 16.898 1.00 64.44 260 ARG A O 1
ATOM 1948 N N . LEU A 1 261 ? -12.678 -0.724 17.784 1.00 69.56 261 LEU A N 1
ATOM 1949 C CA . LEU A 1 261 ? -12.070 -0.166 16.590 1.00 69.56 261 LEU A CA 1
ATOM 1950 C C . LEU A 1 261 ? -11.363 -1.273 15.815 1.00 69.56 261 LEU A C 1
ATOM 1952 O O . LEU A 1 261 ? -10.752 -2.174 16.395 1.00 69.56 261 LEU A O 1
ATOM 1956 N N . ALA A 1 262 ? -11.469 -1.216 14.495 1.00 71.62 262 ALA A N 1
ATOM 1957 C CA . ALA A 1 262 ? -10.717 -2.091 13.616 1.00 71.62 262 ALA A CA 1
ATOM 1958 C C . ALA A 1 262 ? -10.222 -1.310 12.396 1.00 71.62 262 ALA A C 1
ATOM 1960 O O . ALA A 1 262 ? -11.017 -0.597 11.778 1.00 71.62 262 ALA A O 1
ATOM 1961 N N . PRO A 1 263 ? -8.948 -1.469 12.002 1.00 78.00 263 PRO A N 1
ATOM 1962 C CA . PRO A 1 263 ? -8.484 -0.986 10.712 1.00 78.00 263 PRO A CA 1
ATOM 1963 C C . PRO A 1 263 ? -9.107 -1.814 9.581 1.00 78.00 263 PRO A C 1
ATOM 1965 O O . PRO A 1 263 ? -9.343 -3.022 9.720 1.00 78.00 263 PRO A O 1
ATOM 1968 N N . MET A 1 264 ? -9.335 -1.188 8.428 1.00 80.88 264 MET A N 1
ATOM 1969 C CA . MET A 1 264 ? -9.923 -1.840 7.252 1.00 80.88 264 MET A CA 1
ATOM 1970 C C . MET A 1 264 ? -9.114 -3.047 6.768 1.00 80.88 264 MET A C 1
ATOM 1972 O O . MET A 1 264 ? -9.684 -4.008 6.248 1.00 80.88 264 MET A O 1
ATOM 1976 N N . SER A 1 265 ? -7.797 -3.049 6.981 1.00 77.44 265 SER A N 1
ATOM 1977 C CA . SER A 1 265 ? -6.912 -4.183 6.693 1.00 77.44 265 SER A CA 1
ATOM 1978 C C . SER A 1 265 ? -7.351 -5.477 7.390 1.00 77.44 265 SER A C 1
ATOM 1980 O O . SER A 1 265 ? -7.295 -6.539 6.769 1.00 77.44 265 SER A O 1
ATOM 1982 N N . ARG A 1 266 ? -7.875 -5.405 8.627 1.00 73.75 266 ARG A N 1
ATOM 1983 C CA . ARG A 1 266 ? -8.413 -6.569 9.366 1.00 73.75 266 ARG A CA 1
ATOM 1984 C C . ARG A 1 266 ? -9.756 -7.061 8.811 1.00 73.75 266 ARG A C 1
ATOM 1986 O O . ARG A 1 266 ? -10.130 -8.211 9.036 1.00 73.75 266 ARG A O 1
ATOM 1993 N N . LEU A 1 267 ? -10.477 -6.206 8.084 1.00 78.94 267 LEU A N 1
ATOM 1994 C CA . LEU A 1 267 ? -11.776 -6.517 7.477 1.00 78.94 267 LEU A CA 1
ATOM 1995 C C . LEU A 1 267 ? -11.654 -7.122 6.069 1.00 78.94 267 LEU A C 1
ATOM 1997 O O . LEU A 1 267 ? -12.642 -7.655 5.541 1.00 78.94 267 LEU A O 1
ATOM 2001 N N . ARG A 1 268 ? -10.450 -7.096 5.476 1.00 81.38 268 ARG A N 1
ATOM 2002 C CA . ARG A 1 268 ? -10.140 -7.796 4.222 1.00 81.38 268 ARG A CA 1
ATOM 2003 C C . ARG A 1 268 ? -10.465 -9.291 4.368 1.00 81.38 268 ARG A C 1
ATOM 2005 O O . ARG A 1 268 ? -10.387 -9.872 5.446 1.00 81.38 268 ARG A O 1
ATOM 2012 N N . GLN A 1 269 ? -10.876 -9.923 3.275 1.00 80.19 269 GLN A N 1
ATOM 2013 C CA . GLN A 1 269 ? -11.348 -11.312 3.174 1.00 80.19 269 GLN A CA 1
ATOM 2014 C C . GLN A 1 269 ? -12.662 -11.622 3.907 1.00 80.19 269 GLN A C 1
ATOM 2016 O O . GLN A 1 269 ? -13.165 -12.752 3.860 1.00 80.19 269 GLN A O 1
ATOM 2021 N N . GLN A 1 270 ? -13.253 -10.629 4.572 1.00 80.88 270 GLN A N 1
ATOM 2022 C CA . GLN A 1 270 ? -14.520 -10.775 5.282 1.00 80.88 270 GLN A CA 1
ATOM 2023 C C . GLN A 1 270 ? -15.608 -9.895 4.687 1.00 80.88 270 GLN A C 1
ATOM 2025 O O . GLN A 1 270 ? -16.744 -10.349 4.550 1.00 80.88 270 GLN A O 1
ATOM 2030 N N . TYR A 1 271 ? -15.256 -8.667 4.312 1.00 89.19 271 TYR A N 1
ATOM 2031 C CA . TYR A 1 271 ? -16.217 -7.694 3.827 1.00 89.19 271 TYR A CA 1
ATOM 2032 C C . TYR A 1 271 ? -15.769 -7.028 2.532 1.00 89.19 271 TYR A C 1
ATOM 2034 O O . TYR A 1 271 ? -14.582 -6.941 2.226 1.00 89.19 271 TYR A O 1
ATOM 2042 N N . ARG A 1 272 ? -16.759 -6.553 1.782 1.00 92.94 272 ARG A N 1
ATOM 2043 C CA . ARG A 1 272 ? -16.657 -5.689 0.611 1.00 92.94 272 ARG A CA 1
ATOM 2044 C C . ARG A 1 272 ? -17.186 -4.312 1.012 1.00 92.94 272 ARG A C 1
ATOM 2046 O O . ARG A 1 272 ? -18.404 -4.103 0.991 1.00 92.94 272 ARG A O 1
ATOM 2053 N N . PRO A 1 273 ? -16.308 -3.408 1.464 1.00 94.12 273 PRO A N 1
ATOM 2054 C CA . PRO A 1 273 ? -16.710 -2.075 1.874 1.00 94.12 273 PRO A CA 1
ATOM 2055 C C . PRO A 1 273 ? -17.374 -1.313 0.726 1.00 94.12 273 PRO A C 1
ATOM 2057 O O . PRO A 1 273 ? -16.894 -1.316 -0.407 1.00 94.12 273 PRO A O 1
ATOM 2060 N N . VAL A 1 274 ? -18.477 -0.646 1.034 1.00 96.25 274 VAL A N 1
ATOM 2061 C CA . VAL A 1 274 ? -19.127 0.340 0.177 1.00 96.25 274 VAL A CA 1
ATOM 2062 C C . VAL A 1 274 ? -19.124 1.645 0.952 1.00 96.25 274 VAL A C 1
ATOM 2064 O O . VAL A 1 274 ? -19.918 1.850 1.874 1.00 96.25 274 VAL A O 1
ATOM 2067 N N . ILE A 1 275 ? -18.176 2.498 0.590 1.00 95.62 275 ILE A N 1
ATOM 2068 C CA . ILE A 1 275 ? -17.970 3.808 1.191 1.00 95.62 275 ILE A CA 1
ATOM 2069 C C . ILE A 1 275 ? -18.933 4.765 0.499 1.00 95.62 275 ILE A C 1
ATOM 2071 O O . ILE A 1 275 ? -18.959 4.829 -0.729 1.00 95.62 275 ILE A O 1
ATOM 2075 N N . LEU A 1 276 ? -19.754 5.463 1.275 1.00 95.38 276 LEU A N 1
ATOM 2076 C CA . LEU A 1 276 ? -20.756 6.404 0.786 1.00 95.38 276 LEU A CA 1
ATOM 2077 C C . LEU A 1 276 ? -20.382 7.797 1.278 1.00 95.38 276 LEU A C 1
ATOM 2079 O O . LEU A 1 276 ? -20.319 8.006 2.483 1.00 95.38 276 LEU A O 1
ATOM 2083 N N . LEU A 1 277 ? -20.173 8.737 0.365 1.00 93.31 277 LEU A N 1
ATOM 2084 C CA . LEU A 1 277 ? -19.890 10.136 0.668 1.00 93.31 277 LEU A CA 1
ATOM 2085 C C . LEU A 1 277 ? -21.126 10.986 0.367 1.00 93.31 277 LEU A C 1
ATOM 2087 O O . LEU A 1 277 ? -21.713 10.861 -0.710 1.00 93.31 277 LEU A O 1
ATOM 2091 N N . GLY A 1 278 ? -21.508 11.861 1.295 1.00 91.25 278 GLY A N 1
ATOM 2092 C CA . GLY A 1 278 ? -22.544 12.867 1.060 1.00 91.25 278 GLY A CA 1
ATOM 2093 C C . GLY A 1 278 ? -23.063 13.520 2.336 1.00 91.25 278 GLY A C 1
ATOM 2094 O O . GLY A 1 278 ? -22.482 13.376 3.412 1.00 91.25 278 GLY A O 1
ATOM 2095 N N . ASP A 1 279 ? -24.175 14.245 2.217 1.00 90.06 279 ASP A N 1
ATOM 2096 C CA . ASP A 1 279 ? -24.867 14.826 3.366 1.00 90.06 279 ASP A CA 1
ATOM 2097 C C . ASP A 1 279 ? -25.709 13.788 4.135 1.00 90.06 279 ASP A C 1
ATOM 2099 O O . ASP A 1 279 ? -25.931 12.653 3.704 1.00 90.06 279 ASP A O 1
ATOM 2103 N N . GLU A 1 280 ? -26.197 14.170 5.314 1.00 86.62 280 GLU A N 1
ATOM 2104 C CA . GLU A 1 280 ? -26.940 13.255 6.181 1.00 86.62 280 GLU A CA 1
ATOM 2105 C C . GLU A 1 280 ? -28.234 12.727 5.539 1.00 86.62 280 GLU A C 1
ATOM 2107 O O . GLU A 1 280 ? -28.570 11.545 5.685 1.00 86.62 280 GLU A O 1
ATOM 2112 N N . ALA A 1 281 ? -28.961 13.579 4.812 1.00 88.56 281 ALA A N 1
ATOM 2113 C CA . ALA A 1 281 ? -30.211 13.204 4.160 1.00 88.56 281 ALA A CA 1
ATOM 2114 C C . ALA A 1 281 ? -29.968 12.161 3.058 1.00 88.56 281 ALA A C 1
ATOM 2116 O O . ALA A 1 281 ? -30.670 11.144 2.977 1.00 88.56 281 ALA A O 1
ATOM 2117 N N . TYR A 1 282 ? -28.931 12.378 2.255 1.00 91.44 282 TYR A N 1
ATOM 2118 C CA . TYR A 1 282 ? -28.474 11.486 1.207 1.00 91.44 282 TYR A CA 1
ATOM 2119 C C . TYR A 1 282 ? -28.013 10.137 1.764 1.00 91.44 282 TYR A C 1
ATOM 2121 O O . TYR A 1 282 ? -28.450 9.086 1.284 1.00 91.44 282 TYR A O 1
ATOM 2129 N N . LEU A 1 283 ? -27.186 10.141 2.812 1.00 91.12 283 LEU A N 1
ATOM 2130 C CA . LEU A 1 283 ? -26.661 8.913 3.411 1.00 91.12 283 LEU A CA 1
ATOM 2131 C C . LEU A 1 283 ? -27.787 8.067 4.023 1.00 91.12 283 LEU A C 1
ATOM 2133 O O . LEU A 1 283 ? -27.858 6.861 3.769 1.00 91.12 283 LEU A O 1
ATOM 2137 N N . LYS A 1 284 ? -28.743 8.688 4.729 1.00 88.88 284 LYS A N 1
ATOM 2138 C CA . LYS A 1 284 ? -29.943 7.998 5.239 1.00 88.88 284 LYS A CA 1
ATOM 2139 C C . LYS A 1 284 ? -30.782 7.394 4.116 1.00 88.88 284 LYS A C 1
ATOM 2141 O O . LYS A 1 284 ? -31.219 6.246 4.229 1.00 88.88 284 LYS A O 1
ATOM 2146 N N . LYS A 1 285 ? -30.987 8.130 3.019 1.00 91.06 285 LYS A N 1
ATOM 2147 C CA . LYS A 1 285 ? -31.688 7.625 1.829 1.00 91.06 285 LYS A CA 1
ATOM 2148 C C . LYS A 1 285 ? -30.963 6.417 1.233 1.00 91.06 285 LYS A C 1
ATOM 2150 O O . LYS A 1 285 ? -31.610 5.416 0.923 1.00 91.06 285 LYS A O 1
ATOM 2155 N N . CYS A 1 286 ? -29.637 6.481 1.123 1.00 91.06 286 CYS A N 1
ATOM 2156 C CA . CYS A 1 286 ? -28.833 5.400 0.565 1.00 91.06 286 CYS A CA 1
ATOM 2157 C C . CYS A 1 286 ? -28.897 4.127 1.406 1.00 91.06 286 CYS A C 1
ATOM 2159 O O . CYS A 1 286 ? -29.142 3.046 0.867 1.00 91.06 286 CYS A O 1
ATOM 2161 N N . ILE A 1 287 ? -28.748 4.268 2.723 1.00 90.62 287 ILE A N 1
ATOM 2162 C CA . ILE A 1 287 ? -28.843 3.156 3.671 1.00 90.62 287 ILE A CA 1
ATOM 2163 C C . ILE A 1 287 ? -30.249 2.553 3.633 1.00 90.62 287 ILE A C 1
ATOM 2165 O O . ILE A 1 287 ? -30.383 1.339 3.521 1.00 90.62 287 ILE A O 1
ATOM 2169 N N . LYS A 1 288 ? -31.310 3.374 3.635 1.00 89.44 288 LYS A N 1
ATOM 2170 C CA . LYS A 1 288 ? -32.699 2.892 3.535 1.00 89.44 288 LYS A CA 1
ATOM 2171 C C . LYS A 1 288 ? -32.942 2.091 2.253 1.00 89.44 288 LYS A C 1
ATOM 2173 O O . LYS A 1 288 ? -33.587 1.046 2.304 1.00 89.44 288 LYS A O 1
ATOM 2178 N N . ALA A 1 289 ? -32.419 2.556 1.119 1.00 90.19 289 ALA A N 1
ATOM 2179 C CA . ALA A 1 289 ? -32.521 1.836 -0.147 1.00 90.19 289 ALA A CA 1
ATOM 2180 C C . ALA A 1 289 ? -31.803 0.476 -0.085 1.00 90.19 289 ALA A C 1
ATOM 2182 O O . ALA A 1 289 ? -32.379 -0.534 -0.488 1.00 90.19 289 ALA A O 1
ATOM 2183 N N . ALA A 1 290 ? -30.598 0.428 0.490 1.00 90.19 290 ALA A N 1
ATOM 2184 C CA . ALA A 1 290 ? -29.854 -0.815 0.684 1.00 90.19 290 ALA A CA 1
ATOM 2185 C C . ALA A 1 290 ? -30.556 -1.782 1.657 1.00 90.19 290 ALA A C 1
ATOM 2187 O O . ALA A 1 290 ? -30.555 -2.992 1.432 1.00 90.19 290 ALA A O 1
ATOM 2188 N N . SER A 1 291 ? -31.225 -1.261 2.696 1.00 87.19 291 SER A N 1
ATOM 2189 C CA . SER A 1 291 ? -31.917 -2.063 3.718 1.00 87.19 291 SER A CA 1
ATOM 2190 C C . SER A 1 291 ? -32.983 -2.983 3.128 1.00 87.19 291 SER A C 1
ATOM 2192 O O . SER A 1 291 ? -33.197 -4.074 3.653 1.00 87.19 291 SER A O 1
ATOM 2194 N N . SER A 1 292 ? -33.611 -2.585 2.015 1.00 88.88 292 SER A N 1
ATOM 2195 C CA . SER A 1 292 ? -34.594 -3.416 1.303 1.00 88.88 292 SER A CA 1
ATOM 2196 C C . SER A 1 292 ? -34.028 -4.761 0.823 1.00 88.88 292 SER A C 1
ATOM 2198 O O . SER A 1 292 ? -34.777 -5.719 0.674 1.00 88.88 292 SER A O 1
ATOM 2200 N N . ARG A 1 293 ? -32.705 -4.846 0.624 1.00 90.19 293 ARG A N 1
ATOM 2201 C CA . ARG A 1 293 ? -31.969 -6.021 0.125 1.00 90.19 293 ARG A CA 1
ATOM 2202 C C . ARG A 1 293 ? -30.890 -6.482 1.110 1.00 90.19 293 ARG A C 1
ATOM 2204 O O . ARG A 1 293 ? -29.919 -7.124 0.718 1.00 90.19 293 ARG A O 1
ATOM 2211 N N . LYS A 1 294 ? -31.039 -6.151 2.400 1.00 88.62 294 LYS A N 1
ATOM 2212 C CA . LYS A 1 294 ? -30.011 -6.362 3.436 1.00 88.62 294 LYS A CA 1
ATOM 2213 C C . LYS A 1 294 ? -29.448 -7.786 3.443 1.00 88.62 294 LYS A C 1
ATOM 2215 O O . LYS A 1 294 ? -28.234 -7.944 3.397 1.00 88.62 294 LYS A O 1
ATOM 2220 N N . LYS A 1 295 ? -30.308 -8.812 3.493 1.00 89.62 295 LYS A N 1
ATOM 2221 C CA . LYS A 1 295 ? -29.872 -10.220 3.585 1.00 89.62 295 LYS A CA 1
ATOM 2222 C C . LYS A 1 295 ? -29.030 -10.639 2.379 1.00 89.62 295 LYS A C 1
ATOM 2224 O O . LYS A 1 295 ? -27.987 -11.261 2.544 1.00 89.62 295 LYS A O 1
ATOM 2229 N N . GLU A 1 296 ? -29.460 -10.252 1.181 1.00 91.81 296 GLU A N 1
ATOM 2230 C CA . GLU A 1 296 ? -28.755 -10.567 -0.061 1.00 91.81 296 GLU A CA 1
ATOM 2231 C C . GLU A 1 296 ? -27.397 -9.851 -0.118 1.00 91.81 296 GLU A C 1
ATOM 2233 O O . GLU A 1 296 ? -26.379 -10.475 -0.400 1.00 91.81 296 GLU A O 1
ATOM 2238 N N . LEU A 1 297 ? -27.351 -8.561 0.235 1.00 92.25 297 LEU A N 1
ATOM 2239 C CA . LEU A 1 297 ? -26.105 -7.788 0.294 1.00 92.25 297 LEU A CA 1
ATOM 2240 C C . LEU A 1 297 ? -25.138 -8.335 1.360 1.00 92.25 297 LEU A C 1
ATOM 2242 O O . LEU A 1 297 ? -23.933 -8.419 1.115 1.00 92.25 297 LEU A O 1
ATOM 2246 N N . GLN A 1 298 ? -25.649 -8.766 2.516 1.00 89.50 298 GLN A N 1
ATOM 2247 C CA . GLN A 1 298 ? -24.848 -9.406 3.564 1.00 89.50 298 GLN A CA 1
ATOM 2248 C C . GLN A 1 298 ? -24.248 -10.740 3.099 1.00 89.50 298 GLN A C 1
ATOM 2250 O O . GLN A 1 298 ? -23.082 -11.001 3.391 1.00 89.50 298 GLN A O 1
ATOM 2255 N N . ALA A 1 299 ? -24.981 -11.548 2.325 1.00 89.69 299 ALA A N 1
ATOM 2256 C CA . ALA A 1 299 ? -24.451 -12.786 1.741 1.00 89.69 299 ALA A CA 1
ATOM 2257 C C . ALA A 1 299 ? -23.265 -12.522 0.789 1.00 89.69 299 ALA A C 1
ATOM 2259 O O . ALA A 1 299 ? -22.295 -13.286 0.748 1.00 89.69 299 ALA A O 1
ATOM 2260 N N . LYS A 1 300 ? -23.277 -11.373 0.097 1.00 91.44 300 LYS A N 1
ATOM 2261 C CA . LYS A 1 300 ? -22.150 -10.895 -0.729 1.00 91.44 300 LYS A CA 1
ATOM 2262 C C . LYS A 1 300 ? -20.986 -10.314 0.081 1.00 91.44 300 LYS A C 1
ATOM 2264 O O . LYS A 1 300 ? -19.945 -9.982 -0.492 1.00 91.44 300 LYS A O 1
ATOM 2269 N N . GLY A 1 301 ? -21.147 -10.190 1.399 1.00 89.94 301 GLY A N 1
ATOM 2270 C CA . GLY A 1 301 ? -20.182 -9.580 2.309 1.00 89.94 301 GLY A CA 1
ATOM 2271 C C . GLY A 1 301 ? -20.179 -8.051 2.276 1.00 89.94 301 GLY A C 1
ATOM 2272 O O . GLY A 1 301 ? -19.184 -7.458 2.669 1.00 89.94 301 GLY A O 1
ATOM 2273 N N . ILE A 1 302 ? -21.233 -7.390 1.791 1.00 93.12 302 ILE A N 1
ATOM 2274 C CA . ILE A 1 302 ? -21.268 -5.922 1.693 1.00 93.12 302 ILE A CA 1
ATOM 2275 C C . ILE A 1 302 ? -21.315 -5.280 3.087 1.00 93.12 302 ILE A C 1
ATOM 2277 O O . ILE A 1 302 ? -22.139 -5.654 3.923 1.00 93.12 302 ILE A O 1
ATOM 2281 N N . LEU A 1 303 ? -20.453 -4.284 3.302 1.00 92.00 303 LEU A N 1
ATOM 2282 C CA . LEU A 1 303 ? -20.370 -3.476 4.521 1.00 92.00 303 LEU A CA 1
ATOM 2283 C C . LEU A 1 303 ? -20.481 -1.995 4.154 1.00 92.00 303 LEU A C 1
ATOM 2285 O O . LEU A 1 303 ? -19.669 -1.505 3.377 1.00 92.00 303 LEU A O 1
ATOM 2289 N N . LEU A 1 304 ? -21.469 -1.279 4.689 1.00 93.88 304 LEU A N 1
ATOM 2290 C CA . LEU A 1 304 ? -21.654 0.143 4.391 1.00 93.88 304 LEU A CA 1
ATOM 2291 C C . LEU A 1 304 ? -20.844 1.020 5.350 1.00 93.88 304 LEU A C 1
ATOM 2293 O O . LEU A 1 304 ? -20.907 0.823 6.564 1.00 93.88 304 LEU A O 1
ATOM 2297 N N . ILE A 1 305 ? -20.150 2.019 4.803 1.00 93.69 305 ILE A N 1
ATOM 2298 C CA . ILE A 1 305 ? -19.371 3.006 5.564 1.00 93.69 305 ILE A CA 1
ATOM 2299 C C . ILE A 1 305 ? -19.803 4.404 5.114 1.00 93.69 305 ILE A C 1
ATOM 2301 O O . ILE A 1 305 ? -19.389 4.854 4.045 1.00 93.69 305 ILE A O 1
ATOM 2305 N N . PRO A 1 306 ? -20.681 5.086 5.860 1.00 93.38 306 PRO A N 1
ATOM 2306 C CA . PRO A 1 306 ? -21.155 6.399 5.468 1.00 93.38 306 PRO A CA 1
ATOM 2307 C C . PRO A 1 306 ? -20.223 7.491 6.029 1.00 93.38 306 PRO A C 1
ATOM 2309 O O . PRO A 1 306 ? -20.038 7.605 7.237 1.00 93.38 306 PRO A O 1
ATOM 2312 N N . VAL A 1 307 ? -19.633 8.289 5.141 1.00 91.31 307 VAL A N 1
ATOM 2313 C CA . VAL A 1 307 ? -18.673 9.364 5.430 1.00 91.31 307 VAL A CA 1
ATOM 2314 C C . VAL A 1 307 ? -19.322 10.712 5.112 1.00 91.31 307 VAL A C 1
ATOM 2316 O O . VAL A 1 307 ? -19.924 10.888 4.052 1.00 91.31 307 VAL A O 1
ATOM 2319 N N . GLN A 1 308 ? -19.204 11.669 6.033 1.00 87.81 308 GLN A N 1
ATOM 2320 C CA . GLN A 1 308 ? -19.800 13.001 5.924 1.00 87.81 308 GLN A CA 1
ATOM 2321 C C . GLN A 1 308 ? -18.738 14.082 6.169 1.00 87.81 308 GLN A C 1
ATOM 2323 O O . GLN A 1 308 ? -17.975 13.995 7.125 1.00 87.81 308 GLN A O 1
ATOM 2328 N N . ASP A 1 309 ? -18.742 15.114 5.323 1.00 71.62 309 ASP A N 1
ATOM 2329 C CA . ASP A 1 309 ? -17.700 16.149 5.211 1.00 71.62 309 ASP A CA 1
ATOM 2330 C C . ASP A 1 309 ? -17.564 17.061 6.455 1.00 71.62 309 ASP A C 1
ATOM 2332 O O . ASP A 1 309 ? -16.472 17.284 6.968 1.00 71.62 309 ASP A O 1
ATOM 2336 N N . LYS A 1 310 ? -18.678 17.573 7.004 1.00 62.12 310 LYS A N 1
ATOM 2337 C CA . LYS A 1 310 ? -18.635 18.683 7.989 1.00 62.12 310 LYS A CA 1
ATOM 2338 C C . LYS A 1 310 ? -18.753 18.268 9.459 1.00 62.12 310 LYS A C 1
ATOM 2340 O O . LYS A 1 310 ? -18.325 19.010 10.339 1.00 62.12 310 LYS A O 1
ATOM 2345 N N . LYS A 1 311 ? -19.339 17.101 9.726 1.00 55.38 311 LYS A N 1
ATOM 2346 C CA . LYS A 1 311 ? -19.391 16.381 11.011 1.00 55.38 311 LYS A CA 1
ATOM 2347 C C . LYS A 1 311 ? -19.641 14.921 10.653 1.00 55.38 311 LYS A C 1
ATOM 2349 O O . LYS A 1 311 ? -20.444 14.675 9.759 1.00 55.38 311 LYS A O 1
ATOM 2354 N N . GLY A 1 312 ? -18.991 13.974 11.331 1.00 51.91 312 GLY A N 1
ATOM 2355 C CA . GLY A 1 312 ? -19.369 12.567 11.207 1.00 51.91 312 GLY A CA 1
ATOM 2356 C C . GLY A 1 312 ? -20.870 12.410 11.454 1.00 51.91 312 GLY A C 1
ATOM 2357 O O . GLY A 1 312 ? -21.452 13.157 12.249 1.00 51.91 312 GLY A O 1
ATOM 2358 N N . LEU A 1 313 ? -21.504 11.471 10.757 1.00 54.69 313 LEU A N 1
ATOM 2359 C CA . LEU A 1 313 ? -22.915 11.188 10.969 1.00 54.69 313 LEU A CA 1
ATOM 2360 C C . LEU A 1 313 ? -23.144 10.853 12.441 1.00 54.69 313 LEU A C 1
ATOM 2362 O O . LEU A 1 313 ? -22.737 9.794 12.918 1.00 54.69 313 LEU A O 1
ATOM 2366 N N . ASN A 1 314 ? -23.863 11.719 13.153 1.00 50.59 314 ASN A N 1
ATOM 2367 C CA . ASN A 1 314 ? -24.400 11.391 14.466 1.00 50.59 314 ASN A CA 1
ATOM 2368 C C . ASN A 1 314 ? -25.590 10.444 14.280 1.00 50.59 314 ASN A C 1
ATOM 2370 O O . ASN A 1 314 ? -26.735 10.771 14.593 1.00 50.59 314 ASN A O 1
ATOM 2374 N N . PHE A 1 315 ? -25.333 9.234 13.782 1.00 50.97 315 PHE A N 1
ATOM 2375 C CA . PHE A 1 315 ? -26.203 8.130 14.133 1.00 50.97 315 PHE A CA 1
ATOM 2376 C C . PHE A 1 315 ? -26.115 8.023 15.652 1.00 50.97 315 PHE A C 1
ATOM 2378 O O . PHE A 1 315 ? -25.087 7.596 16.179 1.00 50.97 315 PHE A O 1
ATOM 2385 N N . LYS A 1 316 ? -27.174 8.425 16.372 1.00 42.38 316 LYS A N 1
ATOM 2386 C CA . LYS A 1 316 ? -27.397 7.948 17.743 1.00 42.38 316 LYS A CA 1
ATOM 2387 C C . LYS A 1 316 ? -27.090 6.461 17.708 1.00 42.38 316 LYS A C 1
ATOM 2389 O O . LYS A 1 316 ? -27.790 5.757 16.983 1.00 42.38 316 LYS A O 1
ATOM 2394 N N . ARG A 1 317 ? -26.000 6.055 18.374 1.00 39.38 317 ARG A N 1
ATOM 2395 C CA . ARG A 1 317 ? -25.437 4.699 18.449 1.00 39.38 317 ARG A CA 1
ATOM 2396 C C . ARG A 1 317 ? -26.530 3.664 18.201 1.00 39.38 317 ARG A C 1
ATOM 2398 O O . ARG A 1 317 ? -27.201 3.290 19.149 1.00 39.38 317 ARG A O 1
ATOM 2405 N N . THR A 1 318 ? -26.732 3.299 16.931 1.00 39.06 318 THR A N 1
ATOM 2406 C CA . THR A 1 318 ? -27.777 2.388 16.436 1.00 39.06 318 THR A CA 1
ATOM 2407 C C . THR A 1 318 ? -28.927 2.164 17.425 1.00 39.06 318 THR A C 1
ATOM 2409 O O . THR A 1 318 ? -28.946 1.143 18.115 1.00 39.06 318 THR A O 1
ATOM 2412 N N . GLU A 1 319 ? -29.883 3.094 17.497 1.00 35.28 319 GLU A N 1
ATOM 2413 C CA . GLU A 1 319 ? -31.238 2.675 17.852 1.00 35.28 319 GLU A CA 1
ATOM 2414 C C . GLU A 1 319 ? -31.637 1.575 16.861 1.00 35.28 319 GLU A C 1
ATOM 2416 O O . GLU A 1 319 ? -31.386 1.649 15.652 1.00 35.28 319 GLU A O 1
ATOM 2421 N N . ALA A 1 320 ? -32.125 0.491 17.442 1.00 34.16 320 ALA A N 1
ATOM 2422 C CA . ALA A 1 320 ? -32.434 -0.766 16.810 1.00 34.16 320 ALA A CA 1
ATOM 2423 C C . ALA A 1 320 ? -33.240 -0.600 15.514 1.00 34.16 320 ALA A C 1
ATOM 2425 O O . ALA A 1 320 ? -34.310 0.002 15.500 1.00 34.16 320 ALA A O 1
ATOM 2426 N N . LEU A 1 321 ? -32.802 -1.266 14.444 1.00 35.94 321 LEU A N 1
ATOM 2427 C CA . LEU A 1 321 ? -33.757 -1.812 13.484 1.00 35.94 321 LEU A CA 1
ATOM 2428 C C . LEU A 1 321 ? -34.068 -3.241 13.937 1.00 35.94 321 LEU A C 1
ATOM 2430 O O . LEU A 1 321 ? -33.460 -4.197 13.456 1.00 35.94 321 LEU A O 1
ATOM 2434 N N . GLY A 1 322 ? -34.950 -3.341 14.933 1.00 31.81 322 GLY A N 1
ATOM 2435 C CA . GLY A 1 322 ? -35.370 -4.598 15.547 1.00 31.81 322 GLY A CA 1
ATOM 2436 C C . GLY A 1 322 ? -35.930 -4.440 16.962 1.00 31.81 322 GLY A C 1
ATOM 2437 O O . GLY A 1 322 ? -35.491 -5.145 17.861 1.00 31.81 322 GLY A O 1
ATOM 2438 N N . GLU A 1 323 ? -36.875 -3.522 17.188 1.00 29.67 323 GLU A N 1
ATOM 2439 C CA . GLU A 1 323 ? -37.745 -3.633 18.362 1.00 29.67 323 GLU A CA 1
ATOM 2440 C C . GLU A 1 323 ? -38.743 -4.777 18.142 1.00 29.67 323 GLU A C 1
ATOM 2442 O O . GLU A 1 323 ? -39.716 -4.642 17.405 1.00 29.67 323 GLU A O 1
ATOM 2447 N N . THR A 1 324 ? -38.538 -5.886 18.847 1.00 28.86 324 THR A N 1
ATOM 2448 C CA . THR A 1 324 ? -39.650 -6.666 19.396 1.00 28.86 324 THR A CA 1
ATOM 2449 C C . THR A 1 324 ? -39.362 -6.900 20.872 1.00 28.86 324 THR A C 1
ATOM 2451 O O . THR A 1 324 ? -38.456 -7.653 21.225 1.00 28.86 324 THR A O 1
ATOM 2454 N N . LYS A 1 325 ? -40.124 -6.220 21.737 1.00 35.53 325 LYS A N 1
ATOM 2455 C CA . LYS A 1 325 ? -40.195 -6.493 23.178 1.00 35.53 325 LYS A CA 1
ATOM 2456 C C . LYS A 1 325 ? -40.511 -7.977 23.407 1.00 35.53 325 LYS A C 1
ATOM 2458 O O . LYS A 1 325 ? -41.495 -8.472 22.866 1.00 35.53 325 LYS A O 1
ATOM 2463 N N . GLY A 1 326 ? -39.731 -8.648 24.255 1.00 27.69 326 GLY A N 1
ATOM 2464 C CA . GLY A 1 326 ? -39.950 -10.050 24.621 1.00 27.69 326 GLY A CA 1
ATOM 2465 C C . GLY A 1 326 ? -39.140 -10.490 25.844 1.00 27.69 326 GLY A C 1
ATOM 2466 O O . GLY A 1 326 ? -38.074 -11.063 25.708 1.00 27.69 326 GLY A O 1
ATOM 2467 N N . PHE A 1 327 ? -39.659 -10.131 27.018 1.00 30.00 327 PHE A N 1
ATOM 2468 C CA . PHE A 1 327 ? -39.584 -10.758 28.349 1.00 30.00 327 PHE A CA 1
ATOM 2469 C C . PHE A 1 327 ? -38.571 -11.903 28.660 1.00 30.00 327 PHE A C 1
ATOM 2471 O O . PHE A 1 327 ? -38.623 -12.977 28.072 1.00 30.00 327 PHE A O 1
ATOM 2478 N N . ASN A 1 328 ? -37.846 -11.696 29.775 1.00 31.28 328 ASN A N 1
ATOM 2479 C CA . ASN A 1 328 ? -37.349 -12.642 30.801 1.00 31.28 328 ASN A CA 1
ATOM 2480 C C . ASN A 1 328 ? -35.896 -13.204 30.821 1.00 31.28 328 ASN A C 1
ATOM 2482 O O . ASN A 1 328 ? -35.558 -14.166 30.146 1.00 31.28 328 ASN A O 1
ATOM 2486 N N . SER A 1 329 ? -35.175 -12.716 31.849 1.00 28.80 329 SER A N 1
ATOM 2487 C CA . SER A 1 329 ? -34.220 -13.374 32.772 1.00 28.80 329 SER A CA 1
ATOM 2488 C C . SER A 1 329 ? -32.745 -13.659 32.409 1.00 28.80 329 SER A C 1
ATOM 2490 O O . SER A 1 329 ? -32.399 -13.835 31.245 1.00 28.80 329 SER A O 1
ATOM 2492 N N . PRO A 1 330 ? -31.851 -13.643 33.433 1.00 43.59 330 PRO A N 1
ATOM 2493 C CA . PRO A 1 330 ? -30.435 -13.310 33.306 1.00 43.59 330 PRO A CA 1
ATOM 2494 C C . PRO A 1 330 ? -29.518 -14.540 33.259 1.00 43.59 330 PRO A C 1
ATOM 2496 O O . PRO A 1 330 ? -29.748 -15.543 33.931 1.00 43.59 330 PRO A O 1
ATOM 2499 N N . GLY A 1 331 ? -28.407 -14.418 32.535 1.00 27.09 331 GLY A N 1
ATOM 2500 C CA . GLY A 1 331 ? -27.347 -15.420 32.526 1.00 27.09 331 GLY A CA 1
ATOM 2501 C C . GLY A 1 331 ? -26.190 -14.987 31.640 1.00 27.09 331 GLY A C 1
ATOM 2502 O O . GLY A 1 331 ? -26.260 -15.082 30.420 1.00 27.09 331 GLY A O 1
ATOM 2503 N N . ALA A 1 332 ? -25.116 -14.499 32.256 1.00 42.41 332 ALA A N 1
ATOM 2504 C CA . ALA A 1 332 ? -23.846 -14.313 31.576 1.00 42.41 332 ALA A CA 1
ATOM 2505 C C . ALA A 1 332 ? -23.285 -15.681 31.155 1.00 42.41 332 ALA A C 1
ATOM 2507 O O . ALA A 1 332 ? -23.103 -16.543 32.015 1.00 42.41 332 ALA A O 1
ATOM 2508 N N . LYS A 1 333 ? -23.011 -15.848 29.854 1.00 34.19 333 LYS A N 1
ATOM 2509 C CA . LYS A 1 333 ? -21.884 -16.595 29.258 1.00 34.19 333 LYS A CA 1
ATOM 2510 C C . LYS A 1 333 ? -22.072 -16.690 27.741 1.00 34.19 333 LYS A C 1
ATOM 2512 O O . LYS A 1 333 ? -22.948 -17.405 27.270 1.00 34.19 333 LYS A O 1
ATOM 2517 N 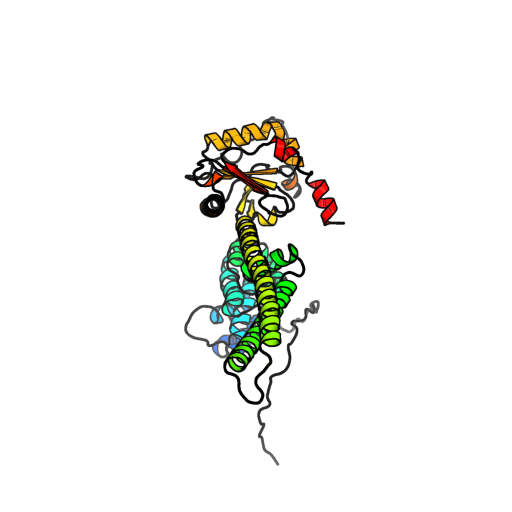N . SER A 1 334 ? -21.225 -15.993 26.993 1.00 35.41 334 SER A N 1
ATOM 2518 C CA . SER A 1 334 ? -20.561 -16.514 25.788 1.00 35.41 334 SER A CA 1
ATOM 2519 C C . SER A 1 334 ? -19.777 -15.389 25.113 1.00 35.41 334 SER A C 1
ATOM 2521 O O . SER A 1 334 ? -20.322 -14.356 24.729 1.00 35.41 334 SER A O 1
ATOM 2523 N N . GLU A 1 335 ? -18.479 -15.615 24.933 1.00 35.00 335 GLU A N 1
ATOM 2524 C CA . GLU A 1 335 ? -17.620 -14.835 24.035 1.00 35.00 335 GLU A CA 1
ATOM 2525 C C . GLU A 1 335 ? -18.046 -14.980 22.551 1.00 35.00 335 GLU A C 1
ATOM 2527 O O . GLU A 1 335 ? -17.521 -14.289 21.682 1.00 35.00 335 GLU 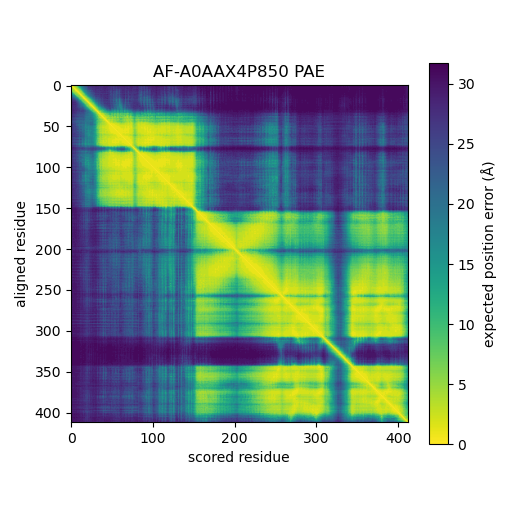A O 1
ATOM 2532 N N . ASP A 1 336 ? -19.083 -15.778 22.265 1.00 34.78 336 ASP A N 1
ATOM 2533 C CA . ASP A 1 336 ? -19.695 -15.982 20.945 1.00 34.78 336 ASP A CA 1
ATOM 2534 C C . ASP A 1 336 ? -20.743 -14.922 20.548 1.00 34.78 336 ASP A C 1
ATOM 2536 O O . ASP A 1 336 ? -21.131 -14.834 19.381 1.00 34.78 336 ASP A O 1
ATOM 2540 N N . ALA A 1 337 ? -21.175 -14.046 21.463 1.00 35.47 337 ALA A N 1
ATOM 2541 C CA . ALA A 1 337 ? -22.181 -13.016 21.157 1.00 35.47 337 ALA A CA 1
ATOM 2542 C C . ALA A 1 337 ? -21.693 -11.947 20.152 1.00 35.47 337 ALA A C 1
ATOM 2544 O O . ALA A 1 337 ? -22.486 -11.229 19.546 1.00 35.47 337 ALA A O 1
ATOM 2545 N N . ILE A 1 338 ? -20.381 -11.864 19.927 1.00 39.53 338 ILE A N 1
ATOM 2546 C CA . ILE A 1 338 ? -19.754 -10.922 18.991 1.00 39.53 338 ILE A CA 1
ATOM 2547 C C . ILE A 1 338 ? -20.055 -11.296 17.531 1.00 39.53 338 ILE A C 1
ATOM 2549 O O . ILE A 1 338 ? -20.085 -10.426 16.662 1.00 39.53 338 ILE A O 1
ATOM 2553 N N . GLN A 1 339 ? -20.286 -12.581 17.250 1.00 40.62 339 GLN A N 1
ATOM 2554 C CA . GLN A 1 339 ? -20.534 -13.071 15.893 1.00 40.62 339 GLN A CA 1
ATOM 2555 C C . GLN A 1 339 ? -22.016 -12.982 15.482 1.00 40.62 339 GLN A C 1
ATOM 2557 O O . GLN A 1 339 ? -22.316 -13.016 14.289 1.00 40.62 339 GLN A O 1
ATOM 2562 N N . GLY A 1 340 ? -22.938 -12.821 16.440 1.00 37.25 340 GLY A N 1
ATOM 2563 C CA . GLY A 1 340 ? -24.389 -12.843 16.202 1.00 37.25 340 GLY A CA 1
ATOM 2564 C C . GLY A 1 340 ? -25.000 -11.535 15.684 1.00 37.25 340 GLY A C 1
ATOM 2565 O O . GLY A 1 340 ? -26.058 -11.557 15.058 1.00 37.25 340 GLY A O 1
ATOM 2566 N N . GLU A 1 341 ? -24.330 -10.397 15.870 1.00 43.47 341 GLU A N 1
ATOM 2567 C CA . GLU A 1 341 ? -24.815 -9.082 15.430 1.00 43.47 341 GLU A CA 1
ATOM 2568 C C . GLU A 1 341 ? -23.820 -8.420 14.474 1.00 43.47 341 GLU A C 1
ATOM 2570 O O . GLU A 1 341 ? -23.239 -7.372 14.753 1.00 43.47 341 GLU A O 1
ATOM 2575 N N . GLN A 1 342 ? -23.602 -9.032 13.309 1.00 50.28 342 GLN A N 1
ATOM 2576 C CA . GLN A 1 342 ? -22.789 -8.434 12.250 1.00 50.28 342 GLN A CA 1
ATOM 2577 C C . GLN A 1 342 ? -23.478 -7.143 11.753 1.00 50.28 342 GLN A C 1
ATOM 2579 O O . GLN A 1 342 ? -24.386 -7.166 10.911 1.00 50.28 342 GLN A O 1
ATOM 2584 N N . ARG A 1 343 ? -23.085 -5.995 12.322 1.00 64.56 343 ARG A N 1
ATOM 2585 C CA . ARG A 1 343 ? -23.558 -4.666 11.919 1.00 64.56 343 ARG A CA 1
ATOM 2586 C C . ARG A 1 343 ? -23.075 -4.402 10.495 1.00 64.56 343 ARG A C 1
ATOM 2588 O O . ARG A 1 343 ? -21.910 -4.137 10.251 1.00 64.56 343 ARG A O 1
ATOM 2595 N N . TRP A 1 344 ? -23.990 -4.498 9.537 1.00 79.94 344 TRP A N 1
ATOM 2596 C CA . TRP A 1 344 ? -23.724 -4.274 8.109 1.00 79.94 344 TRP A CA 1
ATOM 2597 C C . TRP A 1 344 ? -23.525 -2.793 7.727 1.00 79.94 344 TRP A C 1
ATOM 2599 O O . TRP A 1 344 ? -23.282 -2.489 6.561 1.00 79.94 344 TRP A O 1
ATOM 2609 N N . VAL A 1 345 ? -23.619 -1.884 8.703 1.00 88.81 345 VAL A N 1
ATOM 2610 C CA . VAL A 1 345 ? -23.258 -0.466 8.596 1.00 88.81 345 VAL A CA 1
ATOM 2611 C C . VAL A 1 345 ? -22.326 -0.144 9.761 1.00 88.81 345 VAL A C 1
ATOM 2613 O O . VAL A 1 345 ? -22.706 -0.372 10.912 1.00 88.81 345 VAL A O 1
ATOM 2616 N N . VAL A 1 346 ? -21.137 0.379 9.472 1.00 87.06 346 VAL A N 1
ATOM 2617 C CA . VAL A 1 346 ? -20.117 0.754 10.469 1.00 87.06 346 VAL A CA 1
ATOM 2618 C C . VAL A 1 346 ? -19.732 2.212 10.294 1.00 87.06 346 VAL A C 1
ATOM 2620 O O . VAL A 1 346 ? -19.835 2.751 9.193 1.00 87.06 346 VAL A O 1
ATOM 2623 N N . GLN A 1 347 ? -19.333 2.866 11.383 1.00 85.12 347 GLN A N 1
ATOM 2624 C CA . GLN A 1 347 ? -18.978 4.281 11.334 1.00 85.12 347 GLN A CA 1
ATOM 2625 C C . GLN A 1 347 ? -17.476 4.445 11.090 1.00 85.12 347 GLN A C 1
ATOM 2627 O O . GLN A 1 347 ? -16.691 3.744 11.732 1.00 85.12 347 GLN A O 1
ATOM 2632 N N . PRO A 1 348 ? -17.063 5.356 10.196 1.00 87.88 348 PRO A N 1
ATOM 2633 C CA . PRO A 1 348 ? -15.661 5.734 10.074 1.00 87.88 348 PRO A CA 1
ATOM 2634 C C . PRO A 1 348 ? -15.164 6.387 11.373 1.00 87.88 348 PRO A C 1
ATOM 2636 O O . PRO A 1 348 ? -15.873 7.184 11.994 1.00 87.88 348 PRO A O 1
ATOM 2639 N N . ARG A 1 349 ? -13.938 6.054 11.777 1.00 81.31 349 ARG A N 1
ATOM 2640 C CA . ARG A 1 349 ? -13.198 6.734 12.846 1.00 81.31 349 ARG A CA 1
ATOM 2641 C C . ARG A 1 349 ? -12.185 7.692 12.220 1.00 81.31 349 ARG A C 1
ATOM 2643 O O . ARG A 1 349 ? -11.697 7.408 11.137 1.00 81.31 349 ARG A O 1
ATOM 2650 N N . GLU A 1 350 ? -11.922 8.820 12.879 1.00 78.88 350 GLU A N 1
ATOM 2651 C CA . GLU A 1 350 ? -11.087 9.910 12.352 1.00 78.88 350 GLU A CA 1
ATOM 2652 C C . GLU A 1 350 ? -11.509 10.363 10.942 1.00 78.88 350 GLU A C 1
ATOM 2654 O O . GLU A 1 350 ? -10.855 10.108 9.935 1.00 78.88 350 GLU A O 1
ATOM 2659 N N . ILE A 1 351 ? -12.644 11.071 10.868 1.00 83.38 351 ILE A N 1
ATOM 2660 C CA . ILE A 1 351 ? -13.268 11.511 9.604 1.00 83.38 351 ILE A CA 1
ATOM 2661 C C . ILE A 1 351 ? -12.291 12.243 8.674 1.00 83.38 351 ILE A C 1
ATOM 2663 O O . ILE A 1 351 ? -12.402 12.109 7.461 1.00 83.38 351 ILE A O 1
ATOM 2667 N N . GLN A 1 352 ? -11.329 12.989 9.222 1.00 82.38 352 GLN A N 1
ATOM 2668 C CA . GLN A 1 352 ? -10.352 13.731 8.423 1.00 82.38 352 GLN A CA 1
ATOM 2669 C C . GLN A 1 352 ? -9.471 12.809 7.568 1.00 82.38 352 GLN A C 1
ATOM 2671 O O . GLN A 1 352 ? -9.215 13.129 6.412 1.00 82.38 352 GLN A O 1
ATOM 2676 N N . GLU A 1 353 ? -9.076 11.642 8.081 1.00 84.06 353 GLU A N 1
ATOM 2677 C CA . GLU A 1 353 ? -8.274 10.672 7.325 1.00 84.06 353 GLU A CA 1
ATOM 2678 C C . GLU A 1 353 ? -9.092 10.025 6.203 1.00 84.06 353 GLU A C 1
ATOM 2680 O O . GLU A 1 353 ? -8.625 9.893 5.071 1.00 84.06 353 GLU A O 1
ATOM 2685 N N . TRP A 1 354 ? -10.359 9.703 6.485 1.00 88.69 354 TRP A N 1
ATOM 2686 C CA . TRP A 1 354 ? -11.298 9.216 5.473 1.00 88.69 354 TRP A CA 1
ATOM 2687 C C . TRP A 1 354 ? -11.533 10.241 4.366 1.00 88.69 354 TRP A C 1
ATOM 2689 O O . TRP A 1 354 ? -11.581 9.876 3.192 1.00 88.69 354 TRP A O 1
ATOM 2699 N N . MET A 1 355 ? -11.675 11.516 4.727 1.00 87.75 355 MET A N 1
ATOM 2700 C CA . MET A 1 355 ? -11.850 12.600 3.764 1.00 87.75 355 MET A CA 1
ATOM 2701 C C . MET A 1 355 ? -10.588 12.821 2.931 1.00 87.75 355 MET A C 1
ATOM 2703 O O . MET A 1 355 ? -10.702 12.951 1.716 1.00 87.75 355 MET A O 1
ATOM 2707 N N . ALA A 1 356 ? -9.400 12.785 3.541 1.00 86.88 356 ALA A N 1
ATOM 2708 C CA . ALA A 1 356 ? -8.132 12.886 2.821 1.00 86.88 356 ALA A CA 1
ATOM 2709 C C . ALA A 1 356 ? -7.969 11.754 1.794 1.00 86.88 356 ALA A C 1
ATOM 2711 O O . ALA A 1 356 ? -7.636 12.005 0.637 1.00 86.88 356 ALA A O 1
ATOM 2712 N N . TRP A 1 357 ? -8.286 10.515 2.181 1.00 88.62 357 TRP A N 1
ATOM 2713 C CA . TRP A 1 357 ? -8.254 9.379 1.260 1.00 88.62 357 TRP A CA 1
ATOM 2714 C C . TRP A 1 357 ? -9.293 9.509 0.131 1.00 88.62 357 TRP A C 1
ATOM 2716 O O . TRP A 1 357 ? -8.988 9.258 -1.036 1.00 88.62 357 TRP A O 1
ATOM 2726 N N . LEU A 1 358 ? -10.521 9.944 0.448 1.00 91.00 358 LEU A N 1
ATOM 2727 C CA . LEU A 1 358 ? -11.573 10.181 -0.549 1.00 91.00 358 LEU A CA 1
ATOM 2728 C C . LEU A 1 358 ? -11.230 11.320 -1.517 1.00 91.00 358 LEU A C 1
ATOM 2730 O O . LEU A 1 358 ? -11.643 11.261 -2.677 1.00 91.00 358 LEU A O 1
ATOM 2734 N N . GLU A 1 359 ? -10.484 12.331 -1.075 1.00 88.38 359 GLU A N 1
ATOM 2735 C CA . GLU A 1 359 ? -10.006 13.403 -1.948 1.00 88.38 359 GLU A CA 1
ATOM 2736 C C . GLU A 1 359 ? -9.012 12.862 -2.981 1.00 88.38 359 GLU A C 1
ATOM 2738 O O . GLU A 1 359 ? -9.170 13.136 -4.169 1.00 88.38 359 GLU A O 1
ATOM 2743 N N . GLY A 1 360 ? -8.100 11.967 -2.581 1.00 88.19 360 GLY A N 1
ATOM 2744 C CA . GLY A 1 360 ? -7.257 11.228 -3.530 1.00 88.19 360 GLY A CA 1
ATOM 2745 C C . GLY A 1 360 ? -8.092 10.495 -4.590 1.00 88.19 360 GLY A C 1
ATOM 2746 O O . GLY A 1 360 ? -7.868 10.635 -5.793 1.00 88.19 360 GLY A O 1
ATOM 2747 N N . GLN A 1 361 ? -9.175 9.827 -4.173 1.00 89.62 361 GLN A N 1
ATOM 2748 C CA . GLN A 1 361 ? -10.084 9.158 -5.113 1.00 89.62 361 GLN A CA 1
ATOM 2749 C C . GLN A 1 361 ? -10.776 10.125 -6.092 1.00 89.62 361 GLN A C 1
ATOM 2751 O O . GLN A 1 361 ? -11.052 9.731 -7.236 1.00 89.62 361 GLN A O 1
ATOM 2756 N N . LYS A 1 362 ? -11.065 11.362 -5.663 1.00 87.56 362 LYS A N 1
ATOM 2757 C CA . LYS A 1 362 ? -11.642 12.431 -6.495 1.00 87.56 362 LYS A CA 1
ATOM 2758 C C . LYS A 1 362 ? -10.636 13.021 -7.476 1.00 87.56 362 LYS A C 1
ATOM 2760 O O . LYS A 1 362 ? -11.013 13.302 -8.614 1.00 87.56 362 LYS A O 1
ATOM 2765 N N . GLU A 1 363 ? -9.381 13.187 -7.073 1.00 86.62 363 GLU A N 1
ATOM 2766 C CA . GLU A 1 363 ? -8.322 13.698 -7.946 1.00 86.62 363 GLU A CA 1
ATOM 2767 C C . GLU A 1 363 ? -8.077 12.775 -9.143 1.00 86.62 363 GLU A C 1
ATOM 2769 O O . GLU A 1 363 ? -7.907 13.250 -10.271 1.00 86.62 363 GLU A O 1
ATOM 2774 N N . GLU A 1 364 ? -8.136 11.463 -8.916 1.00 82.94 364 GLU A N 1
ATOM 2775 C CA . GLU A 1 364 ? -7.944 10.453 -9.956 1.00 82.94 364 GLU A CA 1
ATOM 2776 C C . GLU A 1 364 ? -9.145 10.273 -10.893 1.00 82.94 364 GLU A C 1
ATOM 2778 O O . GLU A 1 364 ? -8.989 9.849 -12.040 1.00 82.94 364 GLU A O 1
ATOM 2783 N N . SER A 1 365 ? -10.361 10.554 -10.416 1.00 85.12 365 SER A N 1
ATOM 2784 C CA . SER A 1 365 ? -11.590 10.312 -11.171 1.00 85.12 365 SER A CA 1
ATOM 2785 C C . SER A 1 365 ? -12.252 11.616 -11.589 1.00 85.12 365 SER A C 1
ATOM 2787 O O . SER A 1 365 ? -12.896 12.299 -10.791 1.00 85.12 365 SER A O 1
ATOM 2789 N N . GLN A 1 366 ? -12.200 11.910 -12.890 1.00 82.75 366 GLN A N 1
ATOM 2790 C CA . GLN A 1 366 ? -12.897 13.063 -13.475 1.00 82.75 366 GLN A CA 1
ATOM 2791 C C . GLN A 1 366 ? -14.390 13.095 -13.111 1.00 82.75 366 GLN A C 1
ATOM 2793 O O . GLN A 1 366 ? -14.940 14.167 -12.875 1.00 82.75 366 GLN A O 1
ATOM 2798 N N . ALA A 1 367 ? -15.033 11.927 -13.008 1.00 82.88 367 ALA A N 1
ATOM 2799 C CA . ALA A 1 367 ? -16.445 11.807 -12.651 1.00 82.88 367 ALA A CA 1
ATOM 2800 C C . ALA A 1 367 ? -16.749 12.178 -11.185 1.00 82.88 367 ALA A C 1
ATOM 2802 O O . ALA A 1 367 ? -17.899 12.453 -10.853 1.00 82.88 367 ALA A O 1
ATOM 2803 N N . LEU A 1 368 ? -15.743 12.169 -10.306 1.00 86.44 368 LEU A N 1
ATOM 2804 C CA . LEU A 1 368 ? -15.893 12.455 -8.877 1.00 86.44 368 LEU A CA 1
ATOM 2805 C C . LEU A 1 368 ? -15.456 13.868 -8.487 1.00 86.44 368 LEU A C 1
ATOM 2807 O O . LEU A 1 368 ? -15.921 14.376 -7.468 1.00 86.44 368 LEU A O 1
ATOM 2811 N N . ARG A 1 369 ? -14.601 14.507 -9.293 1.00 81.88 369 ARG A N 1
ATOM 2812 C CA . ARG A 1 369 ? -13.924 15.776 -8.978 1.00 81.88 369 ARG A CA 1
ATOM 2813 C C . ARG A 1 369 ? -14.854 16.912 -8.533 1.00 81.88 369 ARG A C 1
ATOM 2815 O O . ARG A 1 369 ? -14.467 17.719 -7.700 1.00 81.88 369 ARG A O 1
ATOM 2822 N N . TYR A 1 370 ? -16.076 16.960 -9.063 1.00 82.00 370 TYR A N 1
ATOM 2823 C CA . TYR A 1 370 ? -17.076 17.990 -8.738 1.00 82.00 370 TYR A CA 1
ATOM 2824 C C . TYR A 1 370 ? -18.314 17.434 -8.035 1.00 82.00 370 TYR A C 1
ATOM 2826 O O . TYR A 1 370 ? -19.312 18.134 -7.883 1.00 82.00 370 TYR A O 1
ATOM 2834 N N . SER A 1 371 ? -18.280 16.162 -7.640 1.00 85.25 371 SER A N 1
ATOM 2835 C CA . SER A 1 371 ? -19.435 15.520 -7.037 1.00 85.25 371 SER A CA 1
ATOM 2836 C C . SER A 1 371 ? -19.455 15.740 -5.528 1.00 85.25 371 SER A C 1
ATOM 2838 O O . SER A 1 371 ? -18.518 15.368 -4.816 1.00 85.25 371 SER A O 1
ATOM 2840 N N . GLU A 1 372 ? -20.558 16.295 -5.027 1.00 86.94 372 GLU A N 1
ATOM 2841 C CA . GLU A 1 372 ? -20.819 16.416 -3.586 1.00 86.94 372 GLU A CA 1
ATOM 2842 C C . GLU A 1 372 ? -21.154 15.062 -2.945 1.00 86.94 372 GLU A C 1
ATOM 2844 O O . GLU A 1 372 ? -20.929 14.852 -1.756 1.00 86.94 372 GLU A O 1
ATOM 2849 N N . THR A 1 373 ? -21.675 14.126 -3.744 1.00 92.19 373 THR A N 1
ATOM 2850 C CA . THR A 1 373 ? -22.024 12.772 -3.303 1.00 92.19 373 THR A CA 1
ATOM 2851 C C . THR A 1 373 ? -21.297 11.733 -4.136 1.00 92.19 373 THR A C 1
ATOM 2853 O O . THR A 1 373 ? -21.181 11.863 -5.354 1.00 92.19 373 THR A O 1
ATOM 2856 N N . ALA A 1 374 ? -20.801 10.676 -3.513 1.00 93.94 374 ALA A N 1
ATOM 2857 C CA . ALA A 1 374 ? -20.061 9.646 -4.225 1.00 93.94 374 ALA A CA 1
ATOM 2858 C C . ALA A 1 374 ? -20.181 8.295 -3.536 1.00 93.94 374 ALA A C 1
ATOM 2860 O O . ALA A 1 374 ? -20.577 8.195 -2.372 1.00 93.94 374 ALA A O 1
ATOM 2861 N N . TYR A 1 375 ? -19.774 7.257 -4.252 1.00 95.06 375 TYR A N 1
ATOM 2862 C CA . TYR A 1 375 ? -19.522 5.956 -3.670 1.00 95.06 375 TYR A CA 1
ATOM 2863 C C . TYR A 1 375 ? -18.185 5.393 -4.132 1.00 95.06 375 TYR A C 1
ATOM 2865 O O . TYR A 1 375 ? -17.739 5.644 -5.255 1.00 95.06 375 TYR A O 1
ATOM 2873 N N . VAL A 1 376 ? -17.585 4.573 -3.273 1.00 95.38 376 VAL A N 1
ATOM 2874 C CA . VAL A 1 376 ? -16.439 3.730 -3.610 1.00 95.38 376 VAL A CA 1
ATOM 2875 C C . VAL A 1 376 ? -16.740 2.305 -3.162 1.00 95.38 376 VAL A C 1
ATOM 2877 O O . VAL A 1 376 ? -17.059 2.056 -2.001 1.00 95.38 376 VAL A O 1
ATOM 2880 N N . GLN A 1 377 ? -16.670 1.364 -4.099 1.00 94.94 377 GLN A N 1
ATOM 2881 C CA . GLN A 1 377 ? -16.837 -0.061 -3.850 1.00 94.94 377 GLN A CA 1
ATOM 2882 C C . GLN A 1 377 ? -15.471 -0.740 -3.795 1.00 94.94 377 GLN A C 1
ATOM 2884 O O . GLN A 1 377 ? -14.693 -0.669 -4.747 1.00 94.94 377 GLN A O 1
ATOM 2889 N N . VAL A 1 378 ? -15.243 -1.494 -2.726 1.00 94.25 378 VAL A N 1
ATOM 2890 C CA . VAL A 1 378 ? -14.005 -2.224 -2.462 1.00 94.25 378 VAL A CA 1
ATOM 2891 C C . VAL A 1 378 ? -14.280 -3.732 -2.455 1.00 94.25 378 VAL A C 1
ATOM 2893 O O . VAL A 1 378 ? -15.345 -4.196 -2.035 1.00 94.25 378 VAL A O 1
ATOM 2896 N N . GLN A 1 379 ? -13.345 -4.523 -2.976 1.00 92.44 379 GLN A N 1
ATOM 2897 C CA . GLN A 1 379 ? -13.428 -5.983 -2.994 1.00 92.44 379 GLN A CA 1
ATOM 2898 C C . GLN A 1 379 ? -12.920 -6.609 -1.686 1.00 92.44 379 GLN A C 1
ATOM 2900 O O . GLN A 1 379 ? -12.415 -5.929 -0.799 1.00 92.44 379 GLN A O 1
ATOM 2905 N N . LEU A 1 380 ? -13.044 -7.937 -1.568 1.00 88.19 380 LEU A N 1
ATOM 2906 C CA . LEU A 1 380 ? -12.583 -8.679 -0.389 1.00 88.19 380 LEU A CA 1
ATOM 2907 C C . LEU A 1 380 ? -11.066 -8.562 -0.179 1.00 88.19 380 LEU A C 1
ATOM 2909 O O . LEU A 1 380 ? -10.610 -8.538 0.954 1.00 88.19 380 LEU A O 1
ATOM 2913 N N . ASP A 1 381 ? -10.275 -8.461 -1.241 1.00 82.12 381 ASP A N 1
ATOM 2914 C CA . ASP A 1 381 ? -8.815 -8.316 -1.161 1.00 82.12 381 ASP A CA 1
ATOM 2915 C C . ASP A 1 381 ? -8.346 -6.876 -0.861 1.00 82.12 381 ASP A C 1
ATOM 2917 O O . ASP A 1 381 ? -7.145 -6.631 -0.702 1.00 82.12 381 ASP A O 1
ATOM 2921 N N . GLY A 1 382 ? -9.288 -5.934 -0.738 1.00 83.88 382 GLY A N 1
ATOM 2922 C CA . GLY A 1 382 ? -9.020 -4.516 -0.510 1.00 83.88 382 GLY A CA 1
ATOM 2923 C C . GLY A 1 382 ? -8.871 -3.681 -1.782 1.00 83.88 382 GLY A C 1
ATOM 2924 O O . GLY A 1 382 ? -8.676 -2.479 -1.663 1.00 83.88 382 GLY A O 1
ATOM 2925 N N . THR A 1 383 ? -8.995 -4.273 -2.976 1.00 89.12 383 THR A N 1
ATOM 2926 C CA . THR A 1 383 ? -8.909 -3.539 -4.251 1.00 89.12 383 THR A CA 1
ATOM 2927 C C . THR A 1 383 ? -10.143 -2.664 -4.480 1.00 89.12 383 THR A C 1
ATOM 2929 O O . THR A 1 383 ? -11.279 -3.092 -4.241 1.00 89.12 383 THR A O 1
AT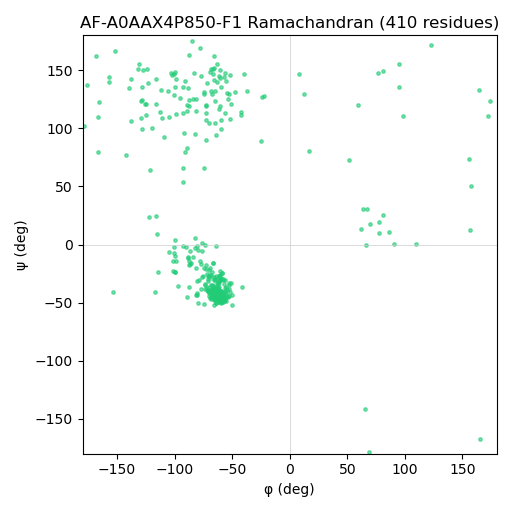OM 2932 N N . VAL A 1 384 ? -9.955 -1.441 -4.983 1.00 90.88 384 VAL A N 1
ATOM 2933 C CA . VAL A 1 384 ? -11.072 -0.593 -5.426 1.00 90.88 384 VAL A CA 1
ATOM 2934 C C . VAL A 1 384 ? -11.629 -1.161 -6.734 1.00 90.88 384 VAL A C 1
ATOM 2936 O O . VAL A 1 384 ? -10.923 -1.276 -7.730 1.00 90.88 384 VAL A O 1
ATOM 2939 N N . ARG A 1 385 ? -12.909 -1.548 -6.742 1.00 90.12 385 ARG A N 1
ATOM 2940 C CA . ARG A 1 385 ? -13.581 -2.118 -7.924 1.00 90.12 385 ARG A CA 1
ATOM 2941 C C . ARG A 1 385 ? -14.223 -1.055 -8.798 1.00 90.12 385 ARG A C 1
ATOM 2943 O O . ARG A 1 385 ? -14.163 -1.139 -10.019 1.00 90.12 385 ARG A O 1
ATOM 2950 N N . SER A 1 386 ? -14.924 -0.119 -8.172 1.00 91.50 386 SER A N 1
ATOM 2951 C CA . SER A 1 386 ? -15.668 0.918 -8.879 1.00 91.50 386 SER A CA 1
ATOM 2952 C C . SER A 1 386 ? -15.884 2.115 -7.977 1.00 91.50 386 SER A C 1
ATOM 2954 O O . SER A 1 386 ? -16.144 1.954 -6.784 1.00 91.50 386 SER A O 1
ATOM 2956 N N . LYS A 1 387 ? -15.848 3.302 -8.569 1.00 93.50 387 LYS A N 1
ATOM 2957 C CA . LYS A 1 387 ? -16.127 4.568 -7.904 1.00 93.50 387 LYS A CA 1
ATOM 2958 C C . LYS A 1 387 ? -16.975 5.442 -8.826 1.00 93.50 387 LYS A C 1
ATOM 2960 O O . LYS A 1 387 ? -16.790 5.393 -10.041 1.00 93.50 387 LYS A O 1
ATOM 2965 N N . GLY A 1 388 ? -17.924 6.197 -8.280 1.00 93.56 388 GLY A N 1
ATOM 2966 C CA . GLY A 1 388 ? -18.832 7.010 -9.095 1.00 93.56 388 GLY A CA 1
ATOM 2967 C C . GLY A 1 388 ? -19.654 8.020 -8.293 1.00 93.56 388 GLY A C 1
ATOM 2968 O O . GLY A 1 388 ? -19.738 7.905 -7.068 1.00 93.56 388 GLY A O 1
ATOM 2969 N N . PRO A 1 389 ? -20.232 9.032 -8.964 1.00 93.56 389 PRO A N 1
ATOM 2970 C CA . PRO A 1 389 ? -21.075 10.024 -8.312 1.00 93.56 389 PRO A CA 1
ATOM 2971 C C . PRO A 1 389 ? -22.388 9.392 -7.835 1.00 93.56 389 PRO A C 1
ATOM 2973 O O . PRO A 1 389 ? -22.894 8.439 -8.433 1.00 93.56 389 PRO A O 1
ATOM 2976 N N . GLY A 1 390 ? -22.964 9.941 -6.768 1.00 90.81 390 GLY A N 1
ATOM 2977 C CA . GLY A 1 390 ? -24.226 9.455 -6.224 1.00 90.81 390 GLY A CA 1
ATOM 2978 C C . GLY A 1 390 ? -24.128 8.037 -5.655 1.00 90.81 390 GLY A C 1
ATOM 2979 O O . GLY A 1 390 ? -23.181 7.701 -4.939 1.00 90.81 390 GLY A O 1
ATOM 2980 N N . GLN A 1 391 ? -25.180 7.241 -5.869 1.00 91.50 391 GLN A N 1
ATOM 2981 C CA . GLN A 1 391 ? -25.419 5.980 -5.160 1.00 91.50 391 GLN A CA 1
ATOM 2982 C C . GLN A 1 391 ? -24.958 4.777 -5.997 1.00 91.50 391 GLN A C 1
ATOM 2984 O O . GLN A 1 391 ? -25.188 4.773 -7.209 1.00 91.50 391 GLN A O 1
ATOM 2989 N N . PRO A 1 392 ? -24.385 3.717 -5.389 1.00 93.75 392 PRO A N 1
ATOM 2990 C CA . PRO A 1 392 ? -24.050 2.505 -6.128 1.00 93.75 392 PRO A CA 1
ATOM 2991 C C . PRO A 1 392 ? -25.304 1.791 -6.647 1.00 93.75 392 PRO A C 1
ATOM 2993 O O . PRO A 1 392 ? -26.367 1.806 -6.017 1.00 93.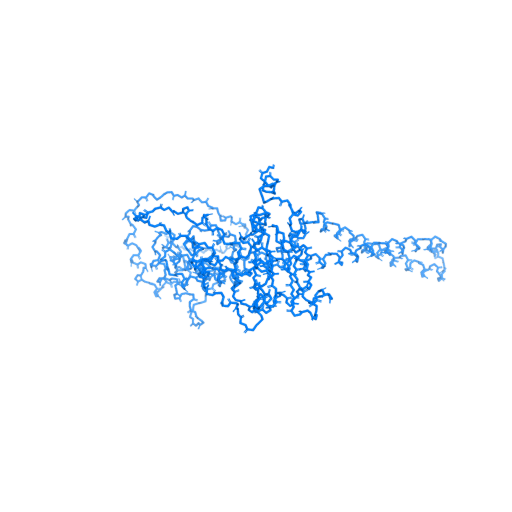75 392 PRO A O 1
ATOM 2996 N N . SER A 1 393 ? -25.156 1.064 -7.756 1.00 93.81 393 SER A N 1
ATOM 2997 C CA . SER A 1 393 ? -26.174 0.110 -8.199 1.00 93.81 393 SER A CA 1
ATOM 2998 C C . SER A 1 393 ? -26.205 -1.089 -7.249 1.00 93.81 393 SER A C 1
ATOM 3000 O O . SER A 1 393 ? -25.357 -1.979 -7.305 1.00 93.81 393 SER A O 1
ATOM 3002 N N . TRP A 1 394 ? -27.220 -1.155 -6.382 1.00 93.62 394 TRP A N 1
ATOM 3003 C CA . TRP A 1 394 ? -27.414 -2.320 -5.509 1.00 93.62 394 TRP A CA 1
ATOM 3004 C C . TRP A 1 394 ? -27.619 -3.610 -6.299 1.00 93.62 394 TRP A C 1
ATOM 3006 O O . TRP A 1 394 ? -27.260 -4.671 -5.810 1.00 93.62 394 TRP A O 1
ATOM 3016 N N . LYS A 1 395 ? -28.177 -3.533 -7.514 1.00 92.06 395 LYS A N 1
ATOM 3017 C CA . LYS A 1 395 ? -28.355 -4.703 -8.385 1.00 92.06 395 LYS A CA 1
ATOM 3018 C C . LYS A 1 395 ? -27.006 -5.260 -8.839 1.00 92.06 395 LYS A C 1
ATOM 3020 O O . LYS A 1 395 ? -26.814 -6.469 -8.778 1.00 92.06 395 LYS A O 1
ATOM 3025 N N . ASP A 1 396 ? -26.067 -4.393 -9.201 1.00 92.19 396 ASP A N 1
ATOM 3026 C CA . ASP A 1 396 ? -24.734 -4.805 -9.657 1.00 92.19 396 ASP A CA 1
ATOM 3027 C C . ASP A 1 396 ? -23.936 -5.426 -8.502 1.00 92.19 396 ASP A C 1
ATOM 3029 O O . ASP A 1 396 ? -23.214 -6.402 -8.680 1.00 92.19 396 ASP A O 1
ATOM 3033 N N . LEU A 1 397 ? -24.121 -4.925 -7.275 1.00 92.44 397 LEU A N 1
ATOM 3034 C CA . LEU A 1 397 ? -23.516 -5.525 -6.082 1.00 92.44 397 LEU A CA 1
ATOM 3035 C C . LEU A 1 397 ? -24.033 -6.944 -5.801 1.00 92.44 397 LEU A C 1
ATOM 3037 O O . LEU A 1 397 ? -23.311 -7.759 -5.229 1.00 92.44 397 LEU A O 1
ATOM 3041 N N . LEU A 1 398 ? -25.253 -7.269 -6.225 1.00 93.06 398 LEU A N 1
ATOM 3042 C CA . LEU A 1 398 ? -25.822 -8.607 -6.066 1.00 93.06 398 LEU A CA 1
ATOM 3043 C C . LEU A 1 398 ? -25.295 -9.618 -7.089 1.00 93.06 398 LEU A C 1
ATOM 3045 O O . LEU A 1 398 ? -25.429 -10.820 -6.866 1.00 93.06 398 LEU A O 1
ATOM 3049 N N . THR A 1 399 ? -24.642 -9.175 -8.167 1.00 91.94 399 THR A N 1
ATOM 3050 C CA . THR A 1 399 ? -23.988 -10.091 -9.118 1.00 91.94 399 THR A CA 1
ATOM 3051 C C . THR A 1 399 ? -22.632 -10.585 -8.612 1.00 91.94 399 THR A C 1
ATOM 3053 O O . THR A 1 399 ? -21.981 -11.399 -9.267 1.00 91.94 399 THR A O 1
ATOM 3056 N N . LEU A 1 400 ? -22.162 -10.075 -7.469 1.00 90.12 400 LEU A N 1
ATOM 3057 C CA . LEU A 1 400 ? -20.905 -10.497 -6.866 1.00 90.12 400 LEU A CA 1
ATOM 3058 C C . LEU A 1 400 ? -20.986 -11.953 -6.379 1.00 90.12 400 LEU A C 1
ATOM 3060 O O . LEU A 1 400 ? -22.059 -12.410 -5.976 1.00 90.12 400 LEU A O 1
ATOM 3064 N N . PRO A 1 401 ? -19.858 -12.682 -6.354 1.00 88.12 401 PRO A N 1
ATOM 3065 C CA . PRO A 1 401 ? -19.793 -13.974 -5.685 1.00 88.12 401 PRO A CA 1
ATOM 3066 C C . PRO A 1 401 ? -20.071 -13.834 -4.189 1.00 88.12 401 PRO A C 1
ATOM 3068 O O . PRO A 1 401 ? -19.636 -12.857 -3.562 1.00 88.12 401 PRO A O 1
ATOM 3071 N N . ASP A 1 402 ? -20.739 -14.838 -3.625 1.00 86.19 402 ASP A N 1
ATOM 3072 C CA . ASP A 1 402 ? -20.963 -14.931 -2.186 1.00 86.19 402 ASP A CA 1
ATOM 3073 C C . ASP A 1 402 ? -19.631 -14.998 -1.437 1.00 86.19 402 ASP A C 1
ATOM 3075 O O . ASP A 1 402 ? -18.616 -15.505 -1.937 1.00 86.19 402 ASP A O 1
ATOM 3079 N N . ARG A 1 403 ? -19.637 -14.479 -0.207 1.00 80.94 403 ARG A N 1
ATOM 3080 C CA . ARG A 1 403 ? -18.444 -14.431 0.647 1.00 80.94 403 ARG A CA 1
ATOM 3081 C C . ARG A 1 403 ? -17.836 -15.822 0.864 1.00 80.94 403 ARG A C 1
ATOM 3083 O O . ARG A 1 403 ? -16.616 -15.970 0.862 1.00 80.94 403 ARG A O 1
ATOM 3090 N N . GLU A 1 404 ? -18.675 -16.837 1.046 1.00 75.19 404 GLU A N 1
ATOM 3091 C CA . GLU A 1 404 ? -18.249 -18.206 1.363 1.00 75.19 404 GLU A CA 1
ATOM 3092 C C . GLU A 1 404 ? -17.579 -18.899 0.172 1.00 75.19 404 GLU A C 1
ATOM 3094 O O . GLU A 1 404 ? -16.529 -19.526 0.328 1.00 75.19 404 GLU A O 1
ATOM 3099 N N . THR A 1 405 ? -18.103 -18.693 -1.040 1.00 71.50 405 THR A N 1
ATOM 3100 C CA . THR A 1 405 ? -17.506 -19.222 -2.273 1.00 71.50 405 THR A CA 1
ATOM 3101 C C . THR A 1 405 ? -16.097 -18.675 -2.493 1.00 71.50 405 THR A C 1
ATOM 3103 O O . THR A 1 405 ? -15.215 -19.404 -2.942 1.00 71.50 405 THR A O 1
ATOM 3106 N N . PHE A 1 406 ? -15.848 -17.409 -2.143 1.00 60.81 406 PHE A N 1
ATOM 3107 C CA . PHE A 1 406 ? -14.512 -16.823 -2.243 1.00 60.81 406 PHE A CA 1
ATOM 3108 C C . PHE A 1 406 ? -13.520 -17.475 -1.269 1.00 60.81 406 PHE A C 1
ATOM 3110 O O . PHE A 1 406 ? -12.416 -17.828 -1.675 1.00 60.81 406 PHE A O 1
ATOM 3117 N N . ARG A 1 407 ? -13.919 -17.702 -0.009 1.00 58.28 407 ARG A N 1
ATOM 3118 C CA . ARG A 1 407 ? -13.051 -18.338 0.999 1.00 58.28 407 ARG A CA 1
ATOM 3119 C C . ARG A 1 407 ? -12.623 -19.743 0.590 1.00 58.28 407 ARG A C 1
ATOM 3121 O O . ARG A 1 407 ? -11.443 -20.058 0.690 1.00 58.28 407 ARG A O 1
ATOM 3128 N N . SER A 1 408 ? -13.547 -20.536 0.043 1.00 52.56 408 SER A N 1
ATOM 3129 C CA . SER A 1 408 ? -13.253 -21.908 -0.400 1.00 52.56 408 SER A CA 1
ATOM 3130 C C . SER A 1 408 ? -12.147 -22.006 -1.463 1.00 52.56 408 SER A C 1
ATOM 3132 O O . SER A 1 408 ? -11.482 -23.031 -1.540 1.00 52.56 408 SER A O 1
ATOM 3134 N N . LYS A 1 409 ? -11.905 -20.938 -2.241 1.00 53.16 409 LYS A N 1
ATOM 3135 C CA . LYS A 1 409 ? -10.855 -20.881 -3.275 1.00 53.16 409 LYS A CA 1
ATOM 3136 C C . LYS A 1 409 ? -9.482 -20.432 -2.769 1.00 53.16 409 LYS A C 1
ATOM 3138 O O . LYS A 1 409 ? -8.521 -20.528 -3.517 1.00 53.16 409 LYS A O 1
ATOM 3143 N N . VAL A 1 410 ? -9.401 -19.871 -1.563 1.00 46.94 410 VAL A N 1
ATOM 3144 C CA . VAL A 1 410 ? -8.148 -19.339 -0.992 1.00 46.94 410 VAL A CA 1
ATOM 3145 C C . VAL A 1 410 ? -7.518 -20.330 -0.008 1.00 46.94 410 VAL A C 1
ATOM 3147 O O . VAL A 1 410 ? -6.316 -20.284 0.224 1.00 46.94 410 VAL A O 1
ATOM 3150 N N . THR A 1 411 ? -8.318 -21.229 0.573 1.00 42.47 411 THR A N 1
ATOM 3151 C CA . THR A 1 411 ? -7.864 -22.269 1.516 1.00 42.47 411 THR A CA 1
ATOM 3152 C C . THR A 1 411 ? -7.690 -23.663 0.907 1.00 42.47 411 THR A C 1
ATOM 3154 O O . THR A 1 411 ? -7.304 -24.575 1.635 1.00 42.47 411 THR A O 1
ATOM 3157 N N . GLY A 1 412 ? -8.000 -23.845 -0.378 1.00 35.97 412 GLY A N 1
ATOM 3158 C CA . GLY A 1 412 ? -7.687 -25.056 -1.148 1.00 35.97 412 GLY A CA 1
ATOM 3159 C C . GLY A 1 412 ? -6.549 -24.773 -2.108 1.00 35.97 412 GLY A C 1
ATOM 3160 O O . GLY A 1 412 ? -5.721 -25.688 -2.300 1.00 35.97 412 GLY A O 1
#

pLDDT: mean 76.9, std 21.28, range [23.44, 97.25]

Foldseek 3Di:
DDDDDDDDDDDDDDDDDDPDDDDDDDPDDPPCPVVLVVCLVCLVVDALLVLLVSLLVCLVVLVLVSSLVSLVVVQDDPDDHDDDLQSLLSSLQSNLLSCLSVVVLVPNQPSNQCSQPVSQDAPVCLVPDPSCVSNCPDPSVLVSVVSGPRHPDDLLVVLVVVLCVVPPCLVVVLVVLVVQLVVLVVQLVVLVVLLVQLVVDDDPRDPNVVSVVSNVVSVVSNVVSVVVNVVSVVVVVVSSVQSSLLVLQQSWWWDQDPPDIDGVVVCFLQAWEKEKFADPVQLVVQVVVVVVCVVLLVQLRYAYEYAYDPDWPPPVRDPDPDDDDDDDDDDDDDPCPSVVCRHSYIYTDPSVSVVVSVVVVLVPDPQNVPANIKIWIADSRSGTDDIHHGHDDPVVSSVHDGSVVVVVVVVD

Secondary structure (DSSP, 8-state):
----------------------PPP-------HHHHHHHHTTTTTS-HHHHHHHHHHHHHTT-HHHHHHHHHHHHS-SSS----HHHHHHHHHHHHHHHHHTT-HHHHHHHHHHHHHTS---HHHHTT-STTHHHHTSSHHHHHHHH--SSS--HHHHHHHHHHHHSTTHHHHHHHHHHHHHHHHHHHHHHHHHHHHHHH--TTPPPHHHHHHHHHHHHHHHHHHHHHHHHHHHHHHHHHHHHHHHHHHHH-EEE-STT-EEEHHHHTTT-EEEEEES-HHHHHHHHHHHHTTHHHHHHTTEEEEEE-SSS-----TT--S-------------TTHHHH---SB-EESSHHHHHHHHHHHHHH-TTTTT-SSEEEEE-TTS-EEEEEES---HHHHHTSPPHHHHHHTT--

Organism: NCBI:txid1461544

Nearest PDB structures (foldseek):
  8hmf-assembly1_E  TM=3.820E-01  e=6.124E-01  Tetrahymena thermophila
  8hme-assembly1_E  TM=3.560E-01  e=5.283E-01  Tetrahymena thermophila
  3q84-assembly1_A  TM=2.888E-01  e=8.227E-01  Homo sapiens
  2q12-assembly1_A-2  TM=3.950E-01  e=8.313E+00  Homo sapiens

Solvent-accessible surface area (backbone atoms only — not comparable to full-atom values): 23561 Å² total; per-residue (Å²): 136,86,89,82,91,86,86,82,90,77,91,86,86,90,75,94,75,78,91,69,91,73,90,73,81,84,74,90,72,88,78,55,70,70,57,54,56,58,52,68,72,43,58,90,80,50,55,70,70,56,39,40,51,52,18,45,53,29,32,76,69,71,39,23,74,62,12,38,70,50,23,49,78,75,67,65,71,95,84,84,74,91,62,52,59,68,54,46,18,51,30,18,38,44,36,16,30,18,24,14,70,70,70,39,45,90,67,16,42,66,33,37,42,43,10,19,57,77,40,61,42,47,37,68,55,60,77,68,36,73,52,35,45,63,29,68,73,38,74,66,33,58,64,40,58,76,70,54,58,23,56,50,57,53,72,66,52,48,29,50,52,53,44,38,70,78,39,74,66,46,70,57,48,54,52,51,38,51,52,51,30,52,51,34,46,54,51,39,53,54,40,51,54,48,38,56,43,22,75,70,50,64,95,88,45,55,62,56,69,62,39,52,52,53,42,54,53,34,53,50,50,29,54,55,34,47,50,53,44,54,50,51,55,49,57,48,54,54,49,40,51,55,41,48,54,36,49,55,53,25,63,44,36,30,38,74,56,94,90,39,74,43,38,42,53,77,41,40,78,62,30,20,44,36,38,35,40,29,54,72,70,56,47,52,52,50,52,54,61,48,55,79,46,43,70,63,40,47,49,36,17,42,29,37,32,60,44,31,92,92,54,69,73,80,63,65,82,73,73,71,97,71,87,72,91,78,88,87,87,90,79,96,83,65,92,64,63,73,73,77,64,76,66,52,62,36,43,63,46,63,58,68,60,55,49,55,53,50,46,54,56,20,75,75,29,81,71,33,62,84,44,79,30,26,27,39,35,29,38,38,89,44,47,78,75,49,71,45,51,46,77,76,63,68,68,66,58,62,73,48,69,42,42,65,67,56,50,60,68,74,79,106

Radius of gyration: 31.64 Å; Cα contacts (8 Å, |Δi|>4): 461; chains: 1; bounding box: 101×44×94 Å